Protein AF-A0A8J3I922-F1 (afdb_monomer)

Solvent-accessible surface area (backbone atoms only — 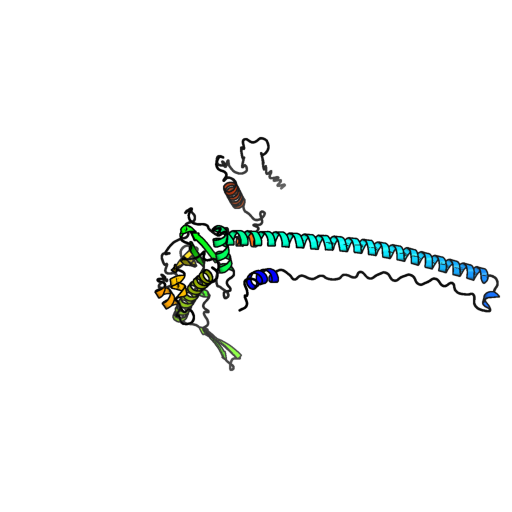not comparable to full-atom values): 22846 Å² total; per-residue (Å²): 133,80,92,84,68,83,60,56,68,58,45,55,63,57,62,76,74,72,83,83,81,88,80,88,76,86,84,77,77,81,79,76,67,78,83,90,72,78,82,75,90,62,76,78,55,76,76,45,90,63,36,68,57,55,49,50,52,48,47,49,52,52,51,52,51,50,50,50,43,49,52,54,45,51,54,52,50,52,52,47,52,52,52,51,51,50,52,48,52,54,49,50,52,51,52,52,55,51,50,51,54,51,52,53,53,48,51,51,51,54,48,48,51,51,36,41,74,72,61,36,54,52,38,48,14,39,49,56,38,51,56,63,55,68,58,89,72,64,86,72,53,58,70,51,67,46,32,28,30,31,77,94,67,22,28,39,40,34,43,34,48,42,54,59,67,76,66,51,67,60,64,64,46,79,45,79,38,78,94,71,76,40,79,44,77,39,73,44,53,68,70,59,47,49,54,53,43,55,48,51,55,30,43,50,53,54,48,54,53,46,50,54,61,67,64,48,82,84,75,65,60,48,30,42,36,42,35,33,26,33,73,44,73,37,85,91,76,73,44,81,42,78,36,34,31,33,22,35,59,49,39,49,74,68,56,69,72,55,62,76,92,78,54,56,46,63,61,48,38,51,76,50,65,35,50,64,30,94,41,58,83,75,62,38,70,40,83,61,88,73,76,92,58,98,80,48,90,69,56,33,55,44,76,69,64,64,51,72,73,76,48,79,74,59,80,87,74,54,53,74,67,56,47,52,52,52,53,51,52,52,49,57,70,66,56,75,54,97,89,66,83,82,86,66,87,62,68,96,90,53,79,71,74,91,64,102,49,99,87,70,78,80,80,84,82,86,79,86,87,82,79,87,78,134

Organism: NCBI:txid2778364

Foldseek 3Di:
DDDDDPPVVVVVVVVVPDDDDDDDDDLDQDDAQDDDDQDDDDDPCVVDVCSVVVSVVVSVVSVVVSVVSNVVNVVVRVVSVVVVVVVVVVVVVVVVVVVVVVVVVVVVVVVLVVCVLVVPQLSLQQLLLCLQLVDDDDPQFDSDKKWWAQQVQLEIEIEAEGGALPVQDQFDDWDQDPVVRDIDTDGDDPVNSQVVRLQRRLVSVLVSVCSSLVSPPPPSHFKYKYWYWYWDQDPVPRDIDIATFKIFIDGSVQSVVDPVVPDRRVVVCVSRVMDGHPRVNVRRHDDYPDDPDPPDPSINIHPPVVCVVPDPPPLVPDDPVRNVVVVQVVVVVVPPDPDDDDWDDDDPFATADDDPDVPDGDGDHDDDPDDDDD

Secondary structure (DSSP, 8-state):
-----SHHHHHHHHHTT----------PPPPPPPP--PPPPPGGGGGSTTHHHHHHHHHHHHHHHHHHHHHHHHHHHHHHHHHHHHHHHHHHHHHHHHHHHHHHHHHHHHHHHHHHHTT-HHHHHHHHHHHHHS----TT----EEEEEEGGGTEEEEEEE---GGGS-SEEEEEEETTTTEEEEEEPPHHHHHHHHHHHHHHHHHHHHHHHHHH--SS--SEEEEEEEEEEE-TTT--EEEEEEEEEEEEHHHHHT--TTS--HHHHHHHTT-EE-S-GGGT-----SS---TT-TT-EE---HHHHHH----TTS--HHHHHHHHHHHHHHHT-STT-PPP---STT------S-TT---------------

Nearest PDB structures (foldseek):
  3ib5-assembly1_A-2  TM=3.594E-01  e=2.490E-02  Ligilactobacillus salivarius UCC118
  6w2t-assembly1_9  TM=4.115E-01  e=1.072E+00  Oryctolagus cuniculus

Mean predicted aligned error: 16.43 Å

Sequence (374 aa):
MRDPPTDRFLCYIAEKYAYGMLTQSSSIEPSPPPPFFPPKPSGLQKLVPGARERHAQEVLRLQERHRNQITEHAEREQRRQYSLAGARSDHEKKVDAQRRKVEEQHAEIDAFHRDLKSGSPSAITNYFTLVLTSSEYPEGFPQQAKVAYIPESKQAIVEYDLPSLDVIPAVSTYKYLKTKDAITESARSLAQRKTLYASVLSQVVLRTLYELFKADRMGYLETTVLNGYVESLDKGTGHTMRTCLVTVRTNQDTFNKLNLKLVEPEACLKVLNASISKSPSELAPVRPVMELNMVDPRFIESTDILSTLDQRVNLMELTPNEFEGLITNLFQKWAWKPGKRRPHAMGALTVSLLTHDPFSAARLLYRQNATKIR

pLDDT: mean 76.53, std 22.96, range [26.44, 97.81]

Radius of gyration: 37.14 Å; Cα contacts (8 Å, |Δi|>4): 373; chains: 1; bounding box: 61×81×118 Å

Structure (mmCIF, N/CA/C/O backbone):
data_AF-A0A8J3I922-F1
#
_entry.id   AF-A0A8J3I922-F1
#
loop_
_atom_site.group_PDB
_atom_site.id
_atom_site.type_symbol
_atom_site.label_atom_id
_atom_site.label_alt_id
_atom_site.label_comp_id
_atom_site.label_asym_id
_atom_site.label_entity_id
_atom_site.label_seq_id
_atom_site.pdbx_PDB_ins_code
_atom_site.Cartn_x
_atom_site.Cartn_y
_atom_site.Cartn_z
_atom_site.occupancy
_atom_site.B_iso_or_equiv
_atom_site.auth_seq_id
_atom_site.auth_comp_id
_atom_site.auth_asym_id
_atom_site.auth_atom_id
_atom_site.pdbx_PDB_model_num
ATOM 1 N N . MET A 1 1 ? 24.799 -20.567 7.524 1.00 32.12 1 MET A N 1
ATOM 2 C CA . MET A 1 1 ? 23.857 -21.412 6.758 1.00 32.12 1 MET A CA 1
ATOM 3 C C . MET A 1 1 ? 23.075 -20.487 5.839 1.00 32.12 1 MET A C 1
ATOM 5 O O . MET A 1 1 ? 22.315 -19.687 6.351 1.00 32.12 1 MET A O 1
ATOM 9 N N . ARG A 1 2 ? 23.395 -20.553 4.538 1.00 28.91 2 ARG A N 1
ATOM 10 C CA . ARG A 1 2 ? 22.714 -20.009 3.341 1.00 28.91 2 ARG A CA 1
ATOM 11 C C . ARG A 1 2 ? 21.760 -18.810 3.534 1.00 28.91 2 ARG A C 1
ATOM 13 O O . ARG A 1 2 ? 20.622 -19.007 3.942 1.00 28.91 2 ARG A O 1
ATOM 20 N N . ASP A 1 3 ? 22.202 -17.626 3.100 1.00 45.84 3 ASP A N 1
ATOM 21 C CA . ASP A 1 3 ? 21.315 -16.579 2.556 1.00 45.84 3 ASP A CA 1
ATOM 22 C C . ASP A 1 3 ? 20.437 -17.186 1.449 1.00 45.84 3 ASP A C 1
ATOM 24 O O . ASP A 1 3 ? 20.978 -17.921 0.609 1.00 45.84 3 ASP A O 1
ATOM 28 N N . PRO A 1 4 ? 19.095 -17.015 1.483 1.00 44.03 4 PRO A N 1
ATOM 29 C CA . PRO A 1 4 ? 18.416 -15.947 0.706 1.00 44.03 4 PRO A CA 1
ATOM 30 C C . PRO A 1 4 ? 17.026 -15.522 1.313 1.00 44.03 4 PRO A C 1
ATOM 32 O O . PRO A 1 4 ? 16.686 -16.027 2.385 1.00 44.03 4 PRO A O 1
ATOM 35 N N . PRO A 1 5 ? 16.153 -14.667 0.699 1.00 45.25 5 PRO A N 1
ATOM 36 C CA . PRO A 1 5 ? 16.208 -14.019 -0.617 1.00 45.25 5 PRO A CA 1
ATOM 37 C C . PRO A 1 5 ? 15.803 -12.517 -0.608 1.00 45.25 5 PRO A C 1
ATOM 39 O O . PRO A 1 5 ? 14.620 -12.181 -0.638 1.00 45.25 5 PRO A O 1
ATOM 42 N N . THR A 1 6 ? 16.764 -11.595 -0.679 1.00 42.31 6 THR A N 1
ATOM 43 C CA . THR A 1 6 ? 16.500 -10.197 -1.104 1.00 42.31 6 THR A CA 1
ATOM 44 C C . THR A 1 6 ? 16.190 -10.127 -2.608 1.00 42.31 6 THR A C 1
ATOM 46 O O . THR A 1 6 ? 15.533 -9.208 -3.083 1.00 42.31 6 THR A O 1
ATOM 49 N N . ASP A 1 7 ? 16.602 -11.160 -3.345 1.00 45.47 7 ASP A N 1
ATOM 50 C CA . ASP A 1 7 ? 16.520 -11.239 -4.802 1.00 45.47 7 ASP A CA 1
ATOM 51 C C . ASP A 1 7 ? 15.107 -11.566 -5.313 1.00 45.47 7 ASP A C 1
ATOM 53 O O . ASP A 1 7 ? 14.725 -11.157 -6.399 1.00 45.47 7 ASP A O 1
ATO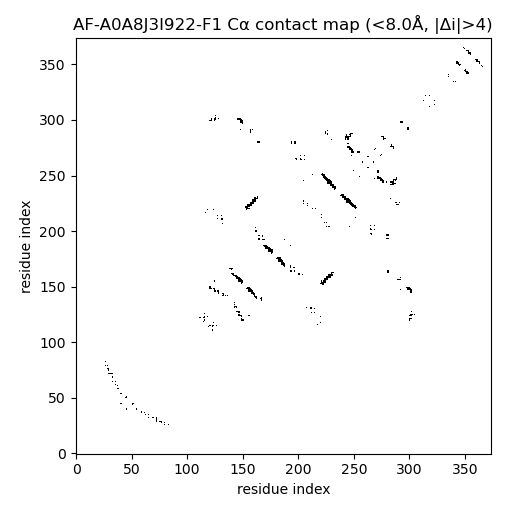M 57 N N . ARG A 1 8 ? 14.268 -12.252 -4.519 1.00 42.81 8 ARG A N 1
ATOM 58 C CA . ARG A 1 8 ? 12.946 -12.709 -4.993 1.00 42.81 8 ARG A CA 1
ATOM 59 C C . ARG A 1 8 ? 11.911 -11.603 -5.134 1.00 42.81 8 ARG A C 1
ATOM 61 O O . ARG A 1 8 ? 11.071 -11.710 -6.013 1.00 42.81 8 ARG A O 1
ATOM 68 N N . PHE A 1 9 ? 11.937 -10.574 -4.290 1.00 44.25 9 PHE A N 1
ATOM 69 C CA . PHE A 1 9 ? 10.910 -9.525 -4.334 1.00 44.25 9 PHE A CA 1
ATOM 70 C C . PHE A 1 9 ? 11.166 -8.533 -5.479 1.00 44.25 9 PHE A C 1
ATOM 72 O O . PHE A 1 9 ? 10.228 -8.103 -6.142 1.00 44.25 9 PHE A O 1
ATOM 79 N N . LEU A 1 10 ? 12.440 -8.246 -5.772 1.00 42.16 10 LEU A N 1
ATOM 80 C CA . LEU A 1 10 ? 12.844 -7.444 -6.930 1.00 42.16 10 LEU A CA 1
ATOM 81 C C . LEU A 1 10 ? 12.800 -8.260 -8.237 1.00 42.16 10 LEU A C 1
ATOM 83 O O . LEU A 1 10 ? 12.319 -7.744 -9.244 1.00 42.16 10 LEU A O 1
ATOM 87 N N . CYS A 1 11 ? 13.170 -9.552 -8.218 1.00 39.59 11 CYS A N 1
ATOM 88 C CA . CYS A 1 11 ? 12.963 -10.449 -9.367 1.00 39.59 11 CYS A CA 1
ATOM 89 C C . CYS A 1 11 ? 11.480 -10.638 -9.708 1.00 39.59 11 CYS A C 1
ATOM 91 O O . CYS A 1 11 ? 11.146 -10.686 -10.884 1.00 39.59 11 CYS A O 1
ATOM 93 N N . TYR A 1 12 ? 10.582 -10.707 -8.717 1.00 42.25 12 TYR A N 1
ATOM 94 C CA . TYR A 1 12 ? 9.143 -10.877 -8.958 1.00 42.25 12 TYR A CA 1
ATOM 95 C C . TYR A 1 12 ? 8.527 -9.690 -9.715 1.00 42.25 12 TYR A C 1
ATOM 97 O O . TYR A 1 12 ? 7.637 -9.873 -10.544 1.00 42.25 12 TYR A O 1
ATOM 105 N N . ILE A 1 13 ? 9.038 -8.474 -9.488 1.00 46.25 13 ILE A N 1
ATOM 106 C CA . ILE A 1 13 ? 8.632 -7.286 -10.249 1.00 46.25 13 ILE A CA 1
ATOM 107 C C . ILE A 1 13 ? 9.231 -7.323 -11.665 1.00 46.25 13 ILE A C 1
ATOM 109 O O . ILE A 1 13 ? 8.531 -7.002 -12.620 1.00 46.25 13 ILE A O 1
ATOM 113 N N . ALA A 1 14 ? 10.479 -7.775 -11.827 1.00 42.00 14 ALA A N 1
ATOM 114 C CA . ALA A 1 14 ? 11.146 -7.865 -13.130 1.00 42.00 14 ALA A CA 1
ATOM 115 C C . ALA A 1 14 ? 10.576 -8.973 -14.047 1.00 42.00 14 ALA A C 1
ATOM 117 O O . ALA A 1 14 ? 10.431 -8.766 -15.253 1.00 42.00 14 ALA A O 1
ATOM 118 N N . GLU A 1 15 ? 10.193 -10.129 -13.495 1.00 38.06 15 GLU A N 1
ATOM 119 C CA . GLU A 1 15 ? 9.640 -11.264 -14.255 1.00 38.06 15 GLU A CA 1
ATOM 120 C C . GLU A 1 15 ? 8.258 -10.968 -14.857 1.00 38.06 15 GLU A C 1
ATOM 122 O O . GLU A 1 15 ? 7.907 -11.522 -15.901 1.00 38.06 15 GLU A O 1
ATOM 127 N N . LYS A 1 16 ? 7.478 -10.055 -14.262 1.00 39.84 16 LYS A N 1
ATOM 128 C CA . LYS A 1 16 ? 6.116 -9.745 -14.726 1.00 39.84 16 LYS A CA 1
ATOM 129 C C . LYS A 1 16 ? 6.064 -8.944 -16.038 1.00 39.84 16 LYS A C 1
ATOM 131 O O . LYS A 1 16 ? 4.994 -8.849 -16.635 1.00 39.84 16 LYS A O 1
ATOM 136 N N . TYR A 1 17 ? 7.192 -8.400 -16.507 1.00 41.75 17 TYR A N 1
ATOM 137 C CA . TYR A 1 17 ? 7.253 -7.501 -17.673 1.00 41.75 17 TYR A CA 1
ATOM 138 C C . TYR A 1 17 ? 7.921 -8.090 -18.923 1.00 41.75 17 TYR A C 1
ATOM 140 O O . TYR A 1 17 ? 8.038 -7.400 -19.936 1.00 41.75 17 TYR A O 1
ATOM 148 N N . ALA A 1 18 ? 8.337 -9.357 -18.903 1.00 42.56 18 ALA A N 1
ATOM 149 C CA . ALA A 1 18 ? 9.186 -9.914 -19.951 1.00 42.56 18 ALA A CA 1
ATOM 150 C C . ALA A 1 18 ? 8.570 -11.123 -20.668 1.00 42.56 18 ALA A C 1
ATOM 152 O O . ALA A 1 18 ? 9.137 -12.202 -20.607 1.00 42.56 18 ALA A O 1
ATOM 153 N N . TYR A 1 19 ? 7.458 -10.973 -21.398 1.00 34.66 19 TYR A N 1
ATOM 154 C CA . TYR A 1 19 ? 7.093 -11.951 -22.439 1.00 34.66 19 TYR A CA 1
ATOM 155 C C . TYR A 1 19 ? 6.275 -11.325 -23.575 1.00 34.66 19 TYR A C 1
ATOM 157 O O . TYR A 1 19 ? 5.210 -10.757 -23.353 1.00 34.66 19 TYR A O 1
ATOM 165 N N . GLY A 1 20 ? 6.761 -11.469 -24.814 1.00 33.41 20 GLY A N 1
ATOM 166 C CA . GLY A 1 20 ? 6.065 -10.973 -26.004 1.00 33.41 20 GLY A CA 1
ATOM 167 C C . GLY A 1 20 ? 6.749 -11.285 -27.338 1.00 33.41 20 GLY A C 1
ATOM 168 O O . GLY A 1 20 ? 7.300 -10.391 -27.964 1.00 33.41 20 GLY A O 1
ATOM 169 N N . MET A 1 21 ? 6.692 -12.563 -27.735 1.00 32.16 21 MET A N 1
ATOM 170 C CA . MET A 1 21 ? 6.685 -13.134 -29.101 1.00 32.16 21 MET A CA 1
ATOM 171 C C . MET A 1 21 ? 7.571 -12.529 -30.214 1.00 32.16 21 MET A C 1
ATOM 173 O O . MET A 1 21 ? 7.250 -11.517 -30.832 1.00 32.16 21 MET A O 1
ATOM 177 N N . LEU A 1 22 ? 8.584 -13.303 -30.624 1.00 33.75 22 LEU A N 1
ATOM 178 C CA . LEU A 1 22 ? 9.184 -13.233 -31.960 1.00 33.75 22 LEU A CA 1
ATOM 179 C C . LEU A 1 22 ? 8.416 -14.162 -32.911 1.00 33.75 22 LEU A C 1
ATOM 181 O O . LEU A 1 22 ? 8.592 -15.378 -32.880 1.00 33.75 22 LEU A O 1
ATOM 185 N N . THR A 1 23 ? 7.579 -13.601 -33.782 1.00 37.53 23 THR A N 1
ATOM 186 C CA . THR A 1 23 ? 7.028 -14.329 -34.932 1.00 37.53 23 THR A CA 1
ATOM 187 C C . THR A 1 23 ? 8.010 -14.268 -36.099 1.00 37.53 23 THR A C 1
ATOM 189 O O . THR A 1 23 ? 8.197 -13.221 -36.723 1.00 37.53 23 THR A O 1
ATOM 192 N N . GLN A 1 24 ? 8.638 -15.410 -36.385 1.00 49.91 24 GLN A N 1
ATOM 193 C CA . GLN A 1 24 ? 9.397 -15.677 -37.606 1.00 49.91 24 GLN A CA 1
ATOM 194 C C . GLN A 1 24 ? 8.511 -15.476 -38.842 1.00 49.91 24 GLN A C 1
ATOM 196 O O . GLN A 1 24 ? 7.476 -16.125 -38.978 1.00 49.91 24 GLN A O 1
ATOM 201 N N . SER A 1 25 ? 8.950 -14.628 -39.773 1.00 42.28 25 SER A N 1
ATOM 202 C CA . SER A 1 25 ? 8.451 -14.627 -41.151 1.00 42.28 25 SER A CA 1
ATOM 203 C C . SER A 1 25 ? 9.599 -14.938 -42.118 1.00 42.28 25 SER A C 1
ATOM 205 O O . SER A 1 25 ? 10.661 -14.319 -42.112 1.00 42.28 25 SER A O 1
ATOM 207 N N . SER A 1 26 ? 9.366 -16.012 -42.870 1.00 49.12 26 SER A N 1
ATOM 208 C CA . SER A 1 26 ? 10.170 -16.703 -43.882 1.00 49.12 26 SER A CA 1
ATOM 209 C C . SER A 1 26 ? 11.242 -15.890 -44.628 1.00 49.12 26 SER A C 1
ATOM 211 O O . SER A 1 26 ? 10.947 -15.153 -45.567 1.00 49.12 26 SER A O 1
ATOM 213 N N . SER A 1 27 ? 12.509 -16.157 -44.317 1.00 56.44 27 SER A N 1
ATOM 214 C CA . SER A 1 27 ? 13.667 -15.872 -45.180 1.00 56.44 27 SER A CA 1
ATOM 215 C C . SER A 1 27 ? 14.064 -17.148 -45.932 1.00 56.44 27 SER A C 1
ATOM 217 O O . SER A 1 27 ? 15.113 -17.736 -45.691 1.00 56.44 27 SER A O 1
ATOM 219 N N . ILE A 1 28 ? 13.183 -17.621 -46.817 1.00 65.31 28 ILE A N 1
ATOM 220 C CA . ILE A 1 28 ? 13.473 -18.787 -47.661 1.00 65.31 28 ILE A CA 1
ATOM 221 C C . ILE A 1 28 ? 14.456 -18.342 -48.750 1.00 65.31 28 ILE A C 1
ATOM 223 O O . ILE A 1 28 ? 14.205 -17.380 -49.476 1.00 65.31 28 ILE A O 1
ATOM 227 N N . GLU A 1 29 ? 15.604 -19.008 -48.820 1.00 76.75 29 GLU A N 1
ATOM 228 C CA . GLU A 1 29 ? 16.631 -18.779 -49.837 1.00 76.75 29 GLU A CA 1
ATOM 229 C C . GLU A 1 29 ? 16.091 -19.165 -51.230 1.00 76.75 29 GLU A C 1
ATOM 231 O O . GLU A 1 29 ? 15.427 -20.201 -51.357 1.00 76.75 29 GLU A O 1
ATOM 236 N N . PRO A 1 30 ? 16.291 -18.344 -52.281 1.00 75.94 30 PRO A N 1
ATOM 237 C CA . PRO A 1 30 ? 15.826 -18.687 -53.617 1.00 75.94 30 PRO A CA 1
ATOM 238 C C . PRO A 1 30 ? 16.537 -19.951 -54.113 1.00 75.94 30 PRO A C 1
ATOM 240 O O . PRO A 1 30 ? 17.744 -20.103 -53.958 1.00 75.94 30 PRO A O 1
ATOM 243 N N . SER A 1 31 ? 15.787 -20.862 -54.737 1.00 79.44 31 SER A N 1
ATOM 244 C CA . SER A 1 31 ? 16.369 -22.081 -55.307 1.00 79.44 31 SER A CA 1
ATOM 245 C C . SER A 1 31 ? 17.346 -21.729 -56.442 1.00 79.44 31 SER A C 1
ATOM 247 O O . SER A 1 31 ? 16.974 -20.932 -57.317 1.00 79.44 31 SER A O 1
ATOM 249 N N . PRO A 1 32 ? 18.566 -22.303 -56.454 1.00 82.62 32 PRO A N 1
ATOM 250 C CA . PRO A 1 32 ? 19.557 -22.006 -57.478 1.00 82.62 32 PRO A CA 1
ATOM 251 C C . PRO A 1 32 ? 19.081 -22.476 -58.861 1.00 82.62 32 PRO A C 1
ATOM 253 O O . PRO A 1 32 ? 18.351 -23.469 -58.962 1.00 82.62 32 PRO A O 1
ATOM 256 N N . PRO A 1 33 ? 19.486 -21.795 -59.949 1.00 83.25 33 PRO A N 1
ATOM 257 C CA . PRO A 1 33 ? 19.171 -22.252 -61.294 1.00 83.25 33 PRO A CA 1
ATOM 258 C C . PRO A 1 33 ? 19.784 -23.645 -61.538 1.00 83.25 33 PRO A C 1
ATOM 260 O O . PRO A 1 33 ? 20.891 -23.920 -61.065 1.00 83.25 33 PRO A O 1
ATOM 263 N N . PRO A 1 34 ? 19.091 -24.540 -62.266 1.00 82.12 34 PRO A N 1
ATOM 264 C CA . PRO A 1 34 ? 19.622 -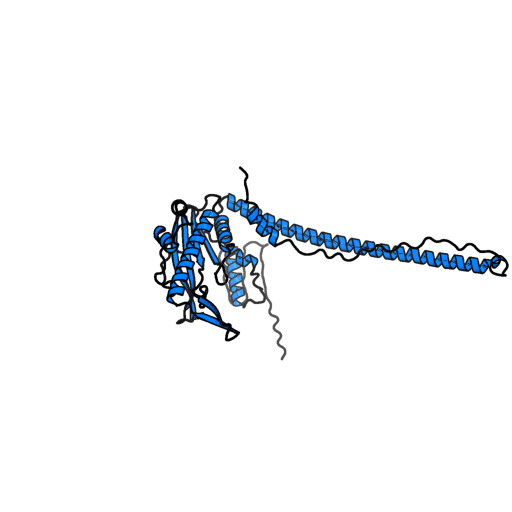25.860 -62.567 1.00 82.12 34 PRO A CA 1
ATOM 265 C C . PRO A 1 34 ? 20.880 -25.742 -63.443 1.00 82.12 34 PRO A C 1
ATOM 267 O O . PRO A 1 34 ? 20.933 -24.872 -64.314 1.00 82.12 34 PRO A O 1
ATOM 270 N N . PRO A 1 35 ? 21.877 -26.624 -63.264 1.00 79.69 35 PRO A N 1
ATOM 271 C CA . PRO A 1 35 ? 23.086 -26.617 -64.080 1.00 79.69 35 PRO A CA 1
ATOM 272 C C . PRO A 1 35 ? 22.765 -26.789 -65.572 1.00 79.69 35 PRO A C 1
ATOM 274 O O . PRO A 1 35 ? 21.969 -27.647 -65.964 1.00 79.69 35 PRO A O 1
ATOM 277 N N . PHE A 1 36 ? 23.412 -25.986 -66.418 1.00 82.75 36 PHE A N 1
ATOM 278 C CA . PHE A 1 36 ? 23.259 -26.082 -67.866 1.00 82.75 36 PHE A CA 1
ATOM 279 C C . PHE A 1 36 ? 23.976 -27.310 -68.430 1.00 82.75 36 PHE A C 1
ATOM 281 O O . PHE A 1 36 ? 25.205 -27.377 -68.447 1.00 82.75 36 PHE A O 1
ATOM 288 N N . PHE A 1 37 ? 23.201 -28.242 -68.982 1.00 80.50 37 PHE A N 1
ATOM 289 C CA . PHE A 1 37 ? 23.712 -29.360 -69.766 1.00 80.50 37 PHE A CA 1
ATOM 290 C C . PHE A 1 37 ? 23.134 -29.285 -71.183 1.00 80.50 37 PHE A C 1
ATOM 292 O O . PHE A 1 37 ? 21.934 -29.517 -71.354 1.00 80.50 37 PHE A O 1
ATOM 299 N N . PRO A 1 38 ? 23.936 -28.962 -72.217 1.00 74.75 38 PRO A N 1
ATOM 300 C CA . PRO A 1 38 ? 23.431 -28.968 -73.581 1.00 74.75 38 PRO A CA 1
ATOM 301 C C . PRO A 1 38 ? 23.078 -30.410 -73.984 1.00 74.75 38 PRO A C 1
ATOM 303 O O . PRO A 1 38 ? 23.869 -31.327 -73.725 1.00 74.75 38 PRO A O 1
ATOM 306 N N . PRO A 1 39 ? 21.917 -30.649 -74.619 1.00 75.25 39 PRO A N 1
ATOM 307 C CA . PRO A 1 39 ? 21.573 -31.981 -75.099 1.00 75.25 39 PRO A CA 1
ATOM 308 C C . PRO A 1 39 ? 22.626 -32.435 -76.118 1.00 75.25 39 PRO A C 1
ATOM 310 O O . PRO A 1 39 ? 22.996 -31.679 -77.009 1.00 75.25 39 PRO A O 1
ATOM 313 N N . LYS A 1 40 ? 23.137 -33.666 -76.010 1.00 74.81 40 LYS A N 1
ATOM 314 C CA . LYS A 1 40 ? 24.015 -34.226 -77.051 1.00 74.81 40 LYS A CA 1
ATOM 315 C C . LYS A 1 40 ? 23.147 -34.670 -78.239 1.00 74.81 40 LYS A C 1
ATOM 317 O O . LYS A 1 40 ? 22.121 -35.309 -78.008 1.00 74.81 40 LYS A O 1
ATOM 322 N N . PRO A 1 41 ? 23.529 -34.393 -79.499 1.00 65.38 41 PRO A N 1
ATOM 323 C CA . PRO A 1 41 ? 22.755 -34.844 -80.653 1.00 65.38 41 PRO A CA 1
ATOM 324 C C . PRO A 1 41 ? 22.792 -36.379 -80.739 1.00 65.38 41 PRO A C 1
ATOM 326 O O . PRO A 1 41 ? 23.875 -36.964 -80.838 1.00 65.38 41 PRO A O 1
ATOM 329 N N . SER A 1 42 ? 21.627 -37.033 -80.696 1.00 64.44 42 SER A N 1
ATOM 330 C CA . SER A 1 42 ? 21.510 -38.495 -80.589 1.00 64.44 42 SER A CA 1
ATOM 331 C C . SER A 1 42 ? 21.216 -39.166 -81.940 1.00 64.44 42 SER A C 1
ATOM 333 O O . SER A 1 42 ? 20.279 -38.792 -82.642 1.00 64.44 42 SER A O 1
ATOM 335 N N . GLY A 1 43 ? 22.004 -40.188 -82.302 1.00 67.62 43 GLY A N 1
ATOM 336 C CA . GLY A 1 43 ? 21.709 -41.137 -83.390 1.00 67.62 43 GLY A CA 1
ATOM 337 C C . GLY A 1 43 ? 21.345 -40.538 -84.763 1.00 67.62 43 GLY A C 1
ATOM 338 O O . GLY A 1 43 ? 21.938 -39.555 -85.216 1.00 67.62 43 GLY A O 1
ATOM 339 N N . LEU A 1 44 ? 20.360 -41.163 -85.431 1.00 56.12 44 LEU A N 1
ATOM 340 C CA . LEU A 1 44 ? 19.867 -40.864 -86.792 1.00 56.12 44 LEU A CA 1
ATOM 341 C C . LEU A 1 44 ? 19.398 -39.403 -87.000 1.00 56.12 44 LEU A C 1
ATOM 343 O O . LEU A 1 44 ? 19.220 -38.979 -88.140 1.00 56.12 44 LEU A O 1
ATOM 347 N N . GLN A 1 45 ? 19.269 -38.596 -85.937 1.00 60.94 45 GLN A N 1
ATOM 348 C CA . GLN A 1 45 ? 18.933 -37.167 -86.019 1.00 60.94 45 GLN A CA 1
ATOM 349 C C . GLN A 1 45 ? 19.991 -36.337 -86.770 1.00 60.94 45 GLN A C 1
ATOM 351 O O . GLN A 1 45 ? 19.670 -35.268 -87.276 1.00 60.94 45 GLN A O 1
ATOM 356 N N . LYS A 1 46 ? 21.236 -36.823 -86.904 1.00 59.97 46 LYS A N 1
ATOM 357 C CA . LYS A 1 46 ? 22.307 -36.149 -87.670 1.00 59.97 46 LYS A CA 1
ATOM 358 C C . LYS A 1 46 ? 22.134 -36.208 -89.196 1.00 59.97 46 LYS A C 1
ATOM 360 O O . LYS A 1 46 ? 22.823 -35.464 -89.889 1.00 59.97 46 LYS A O 1
ATOM 365 N N . LEU A 1 47 ? 21.271 -37.095 -89.705 1.00 64.19 47 LEU A N 1
ATOM 366 C CA . LEU A 1 47 ? 21.096 -37.373 -91.140 1.00 64.19 47 LEU A CA 1
ATOM 367 C C . LEU A 1 47 ? 19.971 -36.551 -91.792 1.00 64.19 47 LEU A C 1
ATOM 369 O O . LEU A 1 47 ? 19.810 -36.593 -93.008 1.00 64.19 47 LEU A O 1
ATOM 373 N N . VAL A 1 48 ? 19.200 -35.792 -91.007 1.00 71.69 48 VAL A N 1
ATOM 374 C CA . VAL A 1 48 ? 18.127 -34.931 -91.522 1.00 71.69 48 VAL A CA 1
ATOM 375 C C . VAL A 1 48 ? 18.720 -33.595 -92.011 1.00 71.69 48 VAL A C 1
ATOM 377 O O . VAL A 1 48 ? 19.431 -32.937 -91.241 1.00 71.69 48 VAL A O 1
ATOM 380 N N . PRO A 1 49 ? 18.431 -33.147 -93.251 1.00 67.00 49 PRO A N 1
ATOM 381 C CA . PRO A 1 49 ? 18.869 -31.840 -93.744 1.00 67.00 49 PRO A CA 1
ATOM 382 C C . PRO A 1 49 ? 18.415 -30.706 -92.808 1.00 67.00 49 PRO A C 1
ATOM 384 O O . PRO A 1 49 ? 17.246 -30.632 -92.427 1.00 67.00 49 PRO A O 1
ATOM 387 N N . GLY A 1 50 ? 19.350 -29.852 -92.381 1.00 70.25 50 GLY A N 1
ATOM 388 C CA . GLY A 1 50 ? 19.095 -28.764 -91.423 1.00 70.25 50 GLY A CA 1
ATOM 389 C C . GLY A 1 50 ? 19.094 -29.168 -89.938 1.00 70.25 50 GLY A C 1
ATOM 390 O O . GLY A 1 50 ? 18.924 -28.311 -89.074 1.00 70.25 50 GLY A O 1
ATOM 391 N N . ALA A 1 51 ? 19.326 -30.439 -89.580 1.00 73.75 51 ALA A N 1
ATOM 392 C CA . ALA A 1 51 ? 19.334 -30.872 -88.175 1.00 73.75 51 ALA A CA 1
ATOM 393 C C . ALA A 1 51 ? 20.449 -30.243 -87.329 1.00 73.75 51 ALA A C 1
ATOM 395 O O . ALA A 1 51 ? 20.248 -29.987 -86.144 1.00 73.75 51 ALA A O 1
ATOM 396 N N . ARG A 1 52 ? 21.615 -29.964 -87.929 1.00 74.19 52 ARG A N 1
ATOM 397 C CA . ARG A 1 52 ? 22.713 -29.254 -87.251 1.00 74.19 52 ARG A CA 1
ATOM 398 C C . ARG A 1 52 ? 22.325 -27.817 -86.907 1.00 74.19 52 ARG A C 1
ATOM 400 O O . ARG A 1 52 ? 22.611 -27.374 -85.802 1.00 74.19 52 ARG A O 1
ATOM 407 N N . GLU A 1 53 ? 21.639 -27.131 -87.818 1.00 79.50 53 GLU A N 1
ATOM 408 C CA . GLU A 1 53 ? 21.147 -25.765 -87.611 1.00 79.50 53 GLU A CA 1
ATOM 409 C C . GLU A 1 53 ? 20.035 -25.728 -86.561 1.00 79.50 53 GLU A C 1
ATOM 411 O O . GLU A 1 53 ? 20.112 -24.931 -85.634 1.00 79.50 53 GLU A O 1
ATOM 416 N N . ARG A 1 54 ? 19.060 -26.648 -86.623 1.00 76.88 54 ARG A N 1
ATOM 417 C CA . ARG A 1 54 ? 18.007 -26.771 -85.595 1.00 76.88 54 ARG A CA 1
ATOM 418 C C . ARG A 1 54 ? 18.578 -27.098 -84.216 1.00 76.88 54 ARG A C 1
ATOM 420 O O . ARG A 1 54 ? 18.130 -26.548 -83.219 1.00 76.88 54 ARG A O 1
ATOM 427 N N . HIS A 1 55 ? 19.579 -27.975 -84.151 1.00 79.25 55 HIS A N 1
ATOM 428 C CA . HIS A 1 55 ? 20.266 -28.299 -82.905 1.00 79.25 55 HIS A CA 1
ATOM 429 C C . HIS A 1 55 ? 21.052 -27.102 -82.356 1.00 79.25 55 HIS A C 1
ATOM 431 O O . HIS A 1 55 ? 20.976 -26.824 -81.164 1.00 79.25 55 HIS A O 1
ATOM 437 N N . ALA A 1 56 ? 21.762 -26.366 -83.217 1.00 83.00 56 ALA A N 1
ATOM 438 C CA . ALA A 1 56 ? 22.455 -25.141 -82.828 1.00 83.00 56 ALA A CA 1
ATOM 439 C C . ALA A 1 56 ? 21.473 -24.070 -82.322 1.00 83.00 56 ALA A C 1
ATOM 441 O O . ALA A 1 56 ? 21.723 -23.466 -81.284 1.00 83.00 56 ALA A O 1
ATOM 442 N N . GLN A 1 57 ? 20.331 -23.891 -82.994 1.00 84.88 57 GLN A N 1
ATOM 443 C CA . GLN A 1 57 ? 19.256 -22.992 -82.559 1.00 84.88 57 GLN A CA 1
ATOM 444 C C . GLN A 1 57 ? 18.660 -23.410 -81.208 1.00 84.88 57 GLN A C 1
ATOM 446 O O . GLN A 1 57 ? 18.445 -22.560 -80.348 1.00 84.88 57 GLN A O 1
ATOM 451 N N . GLU A 1 58 ? 18.443 -24.707 -80.980 1.00 84.38 58 GLU A N 1
ATOM 452 C CA . GLU A 1 58 ? 17.927 -25.211 -79.702 1.00 84.38 58 GLU A CA 1
ATOM 453 C C . GLU A 1 58 ? 18.944 -25.035 -78.564 1.00 84.38 58 GLU A C 1
ATOM 455 O O . GLU A 1 58 ? 18.584 -24.609 -77.468 1.00 84.38 58 GLU A O 1
ATOM 460 N N . VAL A 1 59 ? 20.233 -25.285 -78.819 1.00 86.62 59 VAL A N 1
ATOM 461 C CA . VAL A 1 59 ? 21.303 -25.018 -77.844 1.00 86.62 59 VAL A CA 1
ATOM 462 C C . VAL A 1 59 ? 21.374 -23.526 -77.511 1.00 86.62 59 VAL A C 1
ATOM 464 O O . VAL A 1 59 ? 21.462 -23.190 -76.331 1.00 86.62 59 VAL A O 1
ATOM 467 N N . LEU A 1 60 ? 21.278 -22.636 -78.506 1.00 87.62 60 LEU A N 1
ATOM 468 C CA . LEU A 1 60 ? 21.227 -21.184 -78.289 1.00 87.62 60 LEU A CA 1
ATOM 469 C C . LEU A 1 60 ? 20.010 -20.781 -77.443 1.00 87.62 60 LEU A C 1
ATOM 471 O O . LEU A 1 60 ? 20.165 -20.067 -76.456 1.00 87.62 60 LEU A O 1
ATOM 475 N N . ARG A 1 61 ? 18.819 -21.314 -77.744 1.00 87.50 61 ARG A N 1
ATOM 476 C CA . ARG A 1 61 ? 17.594 -21.063 -76.968 1.00 87.50 61 ARG A CA 1
ATOM 477 C C . ARG A 1 61 ? 17.719 -21.519 -75.512 1.00 87.50 61 ARG A C 1
ATOM 479 O O . ARG A 1 61 ? 17.287 -20.816 -74.598 1.00 87.50 61 ARG A O 1
ATOM 486 N N . LEU A 1 62 ? 18.305 -22.694 -75.273 1.00 85.69 62 LEU A N 1
ATOM 487 C CA . LEU A 1 62 ? 18.543 -23.204 -73.920 1.00 85.69 62 LEU A CA 1
ATOM 488 C C . LEU A 1 62 ? 19.604 -22.373 -73.181 1.00 85.69 62 LEU A C 1
ATOM 490 O O . LEU A 1 62 ? 19.455 -22.142 -71.982 1.00 85.69 62 LEU A O 1
ATOM 494 N N . GLN A 1 63 ? 20.641 -21.895 -73.878 1.00 88.12 63 GLN A N 1
ATOM 495 C CA . GLN A 1 63 ? 21.642 -20.981 -73.315 1.00 88.12 63 GLN A CA 1
ATOM 496 C C . GLN A 1 63 ? 21.025 -19.639 -72.919 1.00 88.12 63 GLN A C 1
ATOM 498 O O . GLN A 1 63 ? 21.310 -19.144 -71.831 1.00 88.12 63 GLN A O 1
ATOM 503 N N . GLU A 1 64 ? 20.165 -19.066 -73.761 1.00 88.94 64 GLU A N 1
ATOM 504 C CA . GLU A 1 64 ? 19.422 -17.840 -73.454 1.00 88.94 64 GLU A CA 1
ATOM 505 C C . GLU A 1 64 ? 18.487 -18.042 -72.262 1.00 88.94 64 GLU A C 1
ATOM 507 O O . GLU A 1 64 ? 18.507 -17.249 -71.323 1.00 88.94 64 GLU A O 1
ATOM 512 N N . ARG A 1 65 ? 17.732 -19.147 -72.230 1.00 87.75 65 ARG A N 1
ATOM 513 C CA . ARG A 1 65 ? 16.867 -19.484 -71.092 1.00 87.75 65 ARG A CA 1
ATOM 514 C C . ARG A 1 65 ? 17.660 -19.633 -69.794 1.00 87.75 65 ARG A C 1
ATOM 516 O O . ARG A 1 65 ? 17.243 -19.098 -68.772 1.00 87.75 65 ARG A O 1
ATOM 523 N N . HIS A 1 66 ? 18.790 -20.337 -69.823 1.00 86.25 66 HIS A N 1
ATOM 524 C CA . HIS A 1 66 ? 19.651 -20.497 -68.652 1.00 86.25 66 HIS A CA 1
ATOM 525 C C . HIS A 1 66 ? 20.273 -19.161 -68.219 1.00 86.25 66 HIS A C 1
ATOM 527 O O . HIS A 1 66 ? 20.319 -18.862 -67.028 1.00 86.25 66 HIS A O 1
ATOM 533 N N . ARG A 1 67 ? 20.684 -18.313 -69.173 1.00 90.00 67 ARG A N 1
ATOM 534 C CA . ARG A 1 67 ? 21.165 -16.954 -68.890 1.00 90.00 67 ARG A CA 1
ATOM 535 C C . ARG A 1 67 ? 20.088 -16.120 -68.194 1.00 90.00 67 ARG A C 1
ATOM 537 O O . ARG A 1 67 ? 20.387 -15.520 -67.168 1.00 90.00 67 ARG A O 1
ATOM 544 N N . ASN A 1 68 ? 18.850 -16.165 -68.686 1.00 90.00 68 ASN A N 1
ATOM 545 C CA . ASN A 1 68 ? 17.711 -15.482 -68.069 1.00 90.00 68 ASN A CA 1
ATOM 546 C C . ASN A 1 68 ? 17.417 -16.025 -66.658 1.00 90.00 68 ASN A C 1
ATOM 548 O O . ASN A 1 68 ? 17.162 -15.260 -65.734 1.00 90.00 68 ASN A O 1
ATOM 552 N N . GLN A 1 69 ? 17.516 -17.342 -66.449 1.00 88.38 69 GLN A N 1
ATOM 553 C CA . GLN A 1 69 ? 17.346 -17.946 -65.122 1.00 88.38 69 GLN A CA 1
ATOM 554 C C . GLN A 1 69 ? 18.426 -17.499 -64.127 1.00 88.38 69 GLN A C 1
ATOM 556 O O . GLN A 1 69 ? 18.110 -17.263 -62.959 1.00 88.38 69 GLN A O 1
ATOM 561 N N . ILE A 1 70 ? 19.680 -17.359 -64.573 1.00 90.38 70 ILE A N 1
ATOM 562 C CA . ILE A 1 70 ? 20.770 -16.817 -63.750 1.00 90.38 70 ILE A CA 1
ATOM 563 C C . ILE A 1 70 ? 20.489 -15.358 -63.380 1.00 90.38 70 ILE A C 1
ATOM 565 O O . ILE A 1 70 ? 20.619 -15.004 -62.208 1.00 90.38 70 ILE A O 1
ATOM 569 N N . THR A 1 71 ? 20.093 -14.516 -64.340 1.00 91.75 71 THR A N 1
ATOM 570 C CA . THR A 1 71 ? 19.815 -13.095 -64.072 1.00 91.75 71 THR A CA 1
ATOM 571 C C . THR A 1 71 ? 18.633 -12.926 -63.123 1.00 91.75 71 THR A C 1
ATOM 573 O O . THR A 1 71 ? 18.742 -12.212 -62.132 1.00 91.75 71 THR A O 1
ATOM 576 N N . GLU A 1 72 ? 17.538 -13.657 -63.340 1.00 89.75 72 GLU A N 1
ATOM 577 C CA . GLU A 1 72 ? 16.383 -13.632 -62.439 1.00 89.75 72 GLU A CA 1
ATOM 578 C C . GLU A 1 72 ? 16.730 -14.135 -61.029 1.00 89.75 72 GLU A C 1
ATOM 580 O O . GLU A 1 72 ? 16.228 -13.607 -60.034 1.00 89.75 72 GLU A O 1
ATOM 585 N N . HIS A 1 73 ? 17.573 -15.169 -60.918 1.00 88.56 73 HIS A N 1
ATOM 586 C CA . HIS A 1 73 ? 18.056 -15.651 -59.626 1.00 88.56 73 HIS A CA 1
ATOM 587 C C . HIS A 1 73 ? 18.892 -14.583 -58.914 1.00 88.56 73 HIS A C 1
ATOM 589 O O . HIS A 1 73 ? 18.660 -14.332 -57.733 1.00 88.56 73 HIS A O 1
ATOM 595 N N . ALA A 1 74 ? 19.810 -13.923 -59.625 1.00 90.94 74 ALA A N 1
ATOM 596 C CA . ALA A 1 74 ? 20.617 -12.838 -59.075 1.00 90.94 74 ALA A CA 1
ATOM 597 C C . ALA A 1 74 ? 19.742 -11.677 -58.564 1.00 90.94 74 ALA A C 1
ATOM 599 O O . ALA A 1 74 ? 19.951 -11.200 -57.452 1.00 90.94 74 ALA A O 1
ATOM 600 N N . GLU A 1 75 ? 18.701 -11.286 -59.306 1.00 91.25 75 GLU A N 1
ATOM 601 C CA . GLU A 1 75 ? 17.741 -10.266 -58.859 1.00 91.25 75 GLU A CA 1
ATOM 602 C C . GLU A 1 75 ? 16.925 -10.705 -57.633 1.00 91.25 75 GLU A C 1
ATOM 604 O O . GLU A 1 75 ? 16.664 -9.905 -56.730 1.00 91.25 75 GLU A O 1
ATOM 609 N N . ARG A 1 76 ? 16.479 -11.971 -57.583 1.00 89.06 76 ARG A N 1
ATOM 610 C CA . ARG A 1 76 ? 15.790 -12.528 -56.403 1.00 89.06 76 ARG A CA 1
ATOM 611 C C . ARG A 1 76 ? 16.699 -12.516 -55.178 1.00 89.06 76 ARG A C 1
ATOM 613 O O . ARG A 1 76 ? 16.249 -12.108 -54.109 1.00 89.06 76 ARG A O 1
ATOM 620 N N . GLU A 1 77 ? 17.958 -12.903 -55.342 1.00 89.38 77 GLU A N 1
ATOM 621 C CA . GLU A 1 77 ? 18.932 -12.924 -54.255 1.00 89.38 77 GLU A CA 1
ATOM 622 C C . GLU A 1 77 ? 19.280 -11.509 -53.775 1.00 89.38 77 GLU A C 1
ATOM 624 O O . GLU A 1 77 ? 19.283 -11.257 -52.572 1.00 89.38 77 GLU A O 1
ATOM 629 N N . GLN A 1 78 ? 19.435 -10.544 -54.685 1.00 91.19 78 GLN A N 1
ATOM 630 C CA . GLN A 1 78 ? 19.636 -9.140 -54.323 1.00 91.19 78 GLN A CA 1
ATOM 631 C C . GLN A 1 78 ? 18.436 -8.569 -53.547 1.00 91.19 78 GLN A C 1
ATOM 633 O O . GLN A 1 78 ? 18.619 -7.914 -52.517 1.00 91.19 78 GLN A O 1
ATOM 638 N N . ARG A 1 79 ? 17.198 -8.849 -53.986 1.00 90.50 79 ARG A N 1
ATOM 639 C CA . ARG A 1 79 ? 15.981 -8.449 -53.255 1.00 90.50 79 ARG A CA 1
ATOM 640 C C . ARG A 1 79 ? 15.915 -9.080 -51.865 1.00 90.50 79 ARG A C 1
ATOM 642 O O . ARG A 1 79 ? 15.575 -8.387 -50.905 1.00 90.50 79 ARG A O 1
ATOM 649 N N . ARG A 1 80 ? 16.265 -10.365 -51.739 1.00 88.25 80 ARG A N 1
ATOM 650 C CA . ARG A 1 80 ? 16.319 -11.062 -50.446 1.00 88.25 80 ARG A CA 1
ATOM 651 C C . ARG A 1 80 ? 17.351 -10.428 -49.523 1.00 88.25 80 ARG A C 1
ATOM 653 O O . ARG A 1 80 ? 17.024 -10.150 -48.376 1.00 88.25 80 ARG A O 1
ATOM 660 N N . GLN A 1 81 ? 18.564 -10.174 -50.011 1.00 91.00 81 GLN A N 1
ATOM 661 C CA . GLN A 1 81 ? 19.628 -9.549 -49.224 1.00 91.00 81 GLN A CA 1
ATOM 662 C C . GLN A 1 81 ? 19.229 -8.152 -48.745 1.00 91.00 81 GLN A C 1
ATOM 664 O O . GLN A 1 81 ? 19.419 -7.843 -47.571 1.00 91.00 81 GLN A O 1
ATOM 669 N N . TYR A 1 82 ? 18.606 -7.343 -49.607 1.00 90.69 82 TYR A N 1
ATOM 670 C CA . TYR A 1 82 ? 18.094 -6.026 -49.226 1.00 90.69 82 TYR A CA 1
ATOM 671 C C . TYR A 1 82 ? 16.993 -6.120 -48.159 1.00 90.69 82 TYR A C 1
ATOM 673 O O . TYR A 1 82 ? 17.057 -5.438 -47.138 1.00 90.69 82 TYR A O 1
ATOM 681 N N . SER A 1 83 ? 16.011 -7.007 -48.353 1.00 88.56 83 SER A N 1
ATOM 682 C CA . SER A 1 83 ? 14.932 -7.234 -47.384 1.00 88.56 83 SER A CA 1
ATOM 683 C C . SER A 1 83 ? 15.459 -7.759 -46.045 1.00 88.56 83 SER A C 1
ATOM 685 O O . SER A 1 83 ? 15.045 -7.274 -44.994 1.00 88.56 83 SER A O 1
ATOM 687 N N . LEU A 1 84 ? 16.414 -8.692 -46.069 1.00 92.19 84 LEU A N 1
ATOM 688 C CA . LEU A 1 84 ? 17.050 -9.242 -44.875 1.00 92.19 84 LEU A CA 1
ATOM 689 C C . LEU A 1 84 ? 17.868 -8.180 -44.134 1.00 92.19 84 LEU A C 1
ATOM 691 O O . LEU A 1 84 ? 17.804 -8.118 -42.910 1.00 92.19 84 LEU A O 1
ATOM 695 N N . ALA A 1 85 ? 18.617 -7.340 -44.852 1.00 92.56 85 ALA A N 1
ATOM 696 C CA . ALA A 1 85 ? 19.362 -6.232 -44.261 1.00 92.56 85 ALA A CA 1
ATOM 697 C C . ALA A 1 85 ? 18.421 -5.202 -43.613 1.00 92.56 85 ALA A C 1
ATOM 699 O O . ALA A 1 85 ? 18.668 -4.783 -42.484 1.00 92.56 85 ALA A O 1
ATOM 700 N N . GLY A 1 86 ? 17.311 -4.860 -44.280 1.00 93.19 86 GLY A N 1
ATOM 701 C CA . GLY A 1 86 ? 16.265 -4.003 -43.716 1.00 93.19 86 GLY A CA 1
ATOM 702 C C . GLY A 1 86 ? 15.649 -4.599 -42.449 1.00 93.19 86 GLY A C 1
ATOM 703 O O . GLY A 1 86 ? 15.636 -3.950 -41.407 1.00 93.19 86 GLY A O 1
ATOM 704 N N . ALA A 1 87 ? 15.238 -5.870 -42.499 1.00 90.88 87 ALA A N 1
ATOM 705 C CA . ALA A 1 87 ? 14.662 -6.572 -41.353 1.00 90.88 87 ALA A CA 1
ATOM 706 C C . ALA A 1 87 ? 15.639 -6.685 -40.168 1.00 90.88 87 ALA A C 1
ATOM 708 O O . ALA A 1 87 ? 15.227 -6.523 -39.019 1.00 90.88 87 ALA A O 1
ATOM 709 N N . ARG A 1 88 ? 16.932 -6.927 -40.432 1.00 92.81 88 ARG A N 1
ATOM 710 C CA . ARG A 1 88 ? 17.986 -6.922 -39.404 1.00 92.81 88 ARG A CA 1
ATOM 711 C C . ARG A 1 88 ? 18.146 -5.541 -38.779 1.00 92.81 88 ARG A C 1
ATOM 713 O O . ARG A 1 88 ? 18.107 -5.442 -37.560 1.00 92.81 88 ARG A O 1
ATOM 720 N N . SER A 1 89 ? 18.231 -4.489 -39.594 1.00 95.12 89 SER A N 1
ATOM 721 C CA . SER A 1 89 ? 18.337 -3.113 -39.095 1.00 95.12 89 SER A CA 1
ATOM 722 C C . SER A 1 89 ? 17.126 -2.711 -38.246 1.00 95.12 89 SER A C 1
ATOM 724 O O . SER A 1 89 ? 17.281 -2.104 -37.188 1.00 95.12 89 SER A O 1
ATOM 726 N N . ASP A 1 90 ? 15.912 -3.078 -38.661 1.00 94.19 90 ASP A N 1
ATOM 727 C CA . ASP A 1 90 ? 14.696 -2.793 -37.894 1.00 94.19 90 ASP A CA 1
ATOM 728 C C . ASP A 1 90 ? 14.631 -3.591 -36.587 1.00 94.19 90 ASP A C 1
ATOM 730 O O . ASP A 1 90 ? 14.159 -3.080 -35.569 1.00 94.19 90 ASP A O 1
ATOM 734 N N . HIS A 1 91 ? 15.110 -4.837 -36.593 1.00 92.38 91 HIS A N 1
ATOM 735 C CA . HIS A 1 91 ? 15.237 -5.639 -35.383 1.00 92.38 91 HIS A CA 1
ATOM 736 C C . HIS A 1 91 ? 16.259 -5.036 -34.412 1.00 92.38 91 HIS A C 1
ATOM 738 O O . HIS A 1 91 ? 15.927 -4.845 -33.245 1.00 92.38 91 HIS A O 1
ATOM 744 N N . GLU A 1 92 ? 17.449 -4.664 -34.888 1.00 95.69 92 GLU A N 1
ATOM 745 C CA . GLU A 1 92 ? 18.490 -4.007 -34.087 1.00 95.69 92 GLU A CA 1
ATOM 746 C C . GLU A 1 92 ? 17.970 -2.714 -33.450 1.00 95.69 92 GLU A C 1
ATOM 748 O O . GLU A 1 92 ? 18.084 -2.541 -32.240 1.00 95.69 92 GLU A O 1
ATOM 753 N N . LYS A 1 93 ? 17.268 -1.860 -34.210 1.00 95.94 93 LYS A N 1
ATOM 754 C CA . LYS A 1 93 ? 16.630 -0.648 -33.661 1.00 95.94 93 LYS A CA 1
ATOM 755 C C . LYS A 1 93 ? 15.626 -0.956 -32.550 1.00 95.94 93 LYS A C 1
ATOM 757 O O . LYS A 1 93 ? 15.561 -0.221 -31.566 1.00 95.94 93 LYS A O 1
ATOM 762 N N . LYS A 1 94 ? 14.817 -2.012 -32.699 1.00 94.25 94 LYS A N 1
ATOM 763 C CA . LYS A 1 94 ? 13.854 -2.432 -31.665 1.00 94.25 94 LYS A CA 1
ATOM 764 C C . LYS A 1 94 ? 14.567 -2.948 -30.417 1.00 94.25 94 LYS A C 1
ATOM 766 O O . LYS A 1 94 ? 14.170 -2.573 -29.317 1.00 94.25 94 LYS A O 1
ATOM 771 N N . VAL A 1 95 ? 15.615 -3.754 -30.591 1.00 95.75 95 VAL A N 1
ATOM 772 C CA . VAL A 1 95 ? 16.443 -4.273 -29.493 1.00 95.75 95 VAL A CA 1
ATOM 773 C C . VAL A 1 95 ? 17.127 -3.129 -28.748 1.00 95.75 95 VAL A C 1
ATOM 775 O O . VAL A 1 95 ? 17.045 -3.077 -27.525 1.00 95.75 95 VAL A O 1
ATOM 778 N N . ASP A 1 96 ? 17.725 -2.174 -29.458 1.00 95.62 96 ASP A N 1
ATOM 779 C CA . ASP A 1 96 ? 18.375 -1.010 -28.852 1.00 95.62 96 ASP A CA 1
ATOM 780 C C . ASP A 1 96 ? 17.373 -0.123 -28.109 1.00 95.62 96 ASP A C 1
ATOM 782 O O . ASP A 1 96 ? 17.637 0.317 -26.990 1.00 95.62 96 ASP A O 1
ATOM 786 N N . ALA A 1 97 ? 16.192 0.113 -28.689 1.00 94.38 97 ALA A N 1
ATOM 787 C CA . ALA A 1 97 ? 15.135 0.875 -28.031 1.00 94.38 97 ALA A CA 1
ATOM 788 C C . ALA A 1 97 ? 14.627 0.180 -26.757 1.00 94.38 97 ALA A C 1
ATOM 790 O O . ALA A 1 97 ? 14.360 0.849 -25.761 1.00 94.38 97 ALA A O 1
ATOM 791 N N . GLN A 1 98 ? 14.497 -1.150 -26.768 1.00 90.31 98 GLN A N 1
ATOM 792 C CA . GLN A 1 98 ? 14.143 -1.923 -25.574 1.00 90.31 98 GLN A CA 1
ATOM 793 C C . GLN A 1 98 ? 15.261 -1.891 -24.531 1.00 90.31 98 GLN A C 1
ATOM 795 O O . GLN A 1 98 ? 14.979 -1.673 -23.357 1.00 90.31 98 GLN A O 1
ATOM 800 N N . ARG A 1 99 ? 16.521 -2.043 -24.952 1.00 95.06 99 ARG A N 1
ATOM 801 C CA . ARG A 1 99 ? 17.679 -1.994 -24.057 1.00 95.06 99 ARG A CA 1
ATOM 802 C C . ARG A 1 99 ? 17.772 -0.654 -23.334 1.00 95.06 99 ARG A C 1
ATOM 804 O O . ARG A 1 99 ? 17.905 -0.654 -22.119 1.00 95.06 99 ARG A O 1
ATOM 811 N N . ARG A 1 100 ? 17.615 0.464 -24.050 1.00 93.69 100 ARG A N 1
ATOM 812 C CA . ARG A 1 100 ? 17.626 1.807 -23.444 1.00 93.69 100 ARG A CA 1
ATOM 813 C C . ARG A 1 100 ? 16.542 1.974 -22.384 1.00 93.69 100 ARG A C 1
ATOM 815 O O . ARG A 1 100 ? 16.833 2.470 -21.307 1.00 93.69 100 ARG A O 1
ATOM 822 N N . LYS A 1 101 ? 15.321 1.493 -22.648 1.00 89.44 101 LYS A N 1
ATOM 823 C CA . LYS A 1 101 ? 14.234 1.526 -21.655 1.00 89.44 101 LYS A CA 1
ATOM 824 C C . LYS A 1 101 ? 14.583 0.738 -20.392 1.00 89.44 101 LYS A C 1
ATOM 826 O O . LYS A 1 101 ? 14.333 1.217 -19.295 1.00 89.44 101 LYS A O 1
ATOM 831 N N . VAL A 1 102 ? 15.163 -0.453 -20.547 1.00 89.75 102 VAL A N 1
ATOM 832 C CA . VAL A 1 102 ? 15.589 -1.285 -19.410 1.00 89.75 102 VAL A CA 1
ATOM 833 C C . VAL A 1 102 ? 16.722 -0.611 -18.631 1.00 89.75 102 VAL A C 1
ATOM 835 O O . VAL A 1 102 ? 16.684 -0.584 -17.407 1.00 89.75 102 VAL A O 1
ATOM 838 N N . GLU A 1 103 ? 17.707 -0.033 -19.321 1.00 92.06 103 GLU A N 1
ATOM 839 C CA . GLU A 1 103 ? 18.816 0.700 -18.694 1.00 92.06 103 GLU A CA 1
ATOM 840 C C . GLU A 1 103 ? 18.326 1.928 -17.912 1.00 92.06 103 GLU A C 1
ATOM 842 O O . GLU A 1 103 ? 18.765 2.139 -16.783 1.00 92.06 103 GLU A O 1
ATOM 847 N N . GLU A 1 104 ? 17.386 2.698 -18.468 1.00 89.56 104 GLU A N 1
ATOM 848 C CA . GLU A 1 104 ? 16.745 3.834 -17.791 1.00 89.56 104 GLU A CA 1
ATOM 849 C C . GLU A 1 104 ? 16.003 3.381 -16.522 1.00 89.56 104 GLU A C 1
ATOM 851 O O . GLU A 1 104 ? 16.240 3.923 -15.443 1.00 89.56 104 GLU A O 1
ATOM 856 N N . GLN A 1 105 ? 15.182 2.329 -16.615 1.00 78.81 105 GLN A N 1
ATOM 857 C CA . GLN A 1 105 ? 14.458 1.769 -15.467 1.00 78.81 105 GLN A CA 1
ATOM 858 C C . GLN A 1 105 ? 15.401 1.233 -14.380 1.00 78.81 105 GLN A C 1
ATOM 860 O O . GLN A 1 105 ? 15.185 1.465 -13.190 1.00 78.81 105 GLN A O 1
ATOM 865 N N . HIS A 1 106 ? 16.467 0.527 -14.764 1.00 88.38 106 HIS A N 1
ATOM 866 C CA . HIS A 1 106 ? 17.463 0.031 -13.814 1.00 88.38 106 HIS A CA 1
ATOM 867 C C . HIS A 1 106 ? 18.214 1.177 -13.131 1.00 88.38 106 HIS A C 1
ATOM 869 O O . HIS A 1 106 ? 18.442 1.117 -11.924 1.00 88.38 106 HIS A O 1
ATOM 875 N N . ALA A 1 107 ? 18.542 2.245 -13.863 1.00 89.38 107 ALA A N 1
ATOM 876 C CA . ALA A 1 107 ? 19.193 3.415 -13.287 1.00 89.38 107 ALA A CA 1
ATOM 877 C C . ALA A 1 107 ? 18.320 4.104 -12.222 1.00 89.38 107 ALA A C 1
ATOM 879 O O . ALA A 1 107 ? 18.849 4.538 -11.193 1.00 89.38 107 ALA A O 1
ATOM 880 N N . GLU A 1 108 ? 17.000 4.171 -12.431 1.00 84.69 108 GLU A N 1
ATOM 881 C CA . GLU A 1 108 ? 16.038 4.682 -11.443 1.00 84.69 108 GLU A CA 1
ATOM 882 C C . GLU A 1 108 ? 15.976 3.799 -10.188 1.00 84.69 108 GLU A C 1
ATOM 884 O O . GLU A 1 108 ? 16.051 4.313 -9.069 1.00 84.69 108 GLU A O 1
ATOM 889 N N . ILE A 1 109 ? 15.913 2.473 -10.352 1.00 85.75 109 ILE A N 1
ATOM 890 C CA . ILE A 1 109 ? 15.921 1.516 -9.231 1.00 85.75 109 ILE A CA 1
ATOM 891 C C . ILE A 1 109 ? 17.227 1.624 -8.437 1.00 85.75 109 ILE A C 1
ATOM 893 O O . ILE A 1 109 ? 17.208 1.672 -7.204 1.00 85.75 109 ILE A O 1
ATOM 897 N N . ASP A 1 110 ? 18.364 1.705 -9.125 1.00 90.38 110 ASP A N 1
ATOM 898 C CA . ASP A 1 110 ? 19.671 1.844 -8.491 1.00 90.38 110 ASP A CA 1
ATOM 899 C C . ASP A 1 110 ? 19.795 3.168 -7.732 1.00 90.38 110 ASP A C 1
ATOM 901 O O . ASP A 1 110 ? 20.386 3.207 -6.649 1.00 90.38 110 ASP A O 1
ATOM 905 N N . ALA A 1 111 ? 19.240 4.258 -8.272 1.00 89.06 111 ALA A N 1
ATOM 906 C CA . ALA A 1 111 ? 19.169 5.540 -7.577 1.00 89.06 111 ALA A CA 1
ATOM 907 C C . ALA A 1 111 ? 18.315 5.439 -6.311 1.00 89.06 111 ALA A C 1
ATOM 909 O O . ALA A 1 111 ? 18.800 5.770 -5.229 1.00 89.06 111 ALA A O 1
ATOM 910 N N . PHE A 1 112 ? 17.110 4.879 -6.417 1.00 87.00 112 PHE A N 1
ATOM 911 C CA . PHE A 1 112 ? 16.226 4.669 -5.274 1.00 87.00 112 PHE A CA 1
ATOM 912 C C . PHE A 1 112 ? 16.878 3.807 -4.184 1.00 87.00 112 PHE A C 1
ATOM 914 O O . PHE A 1 112 ? 16.820 4.132 -3.000 1.00 87.00 112 PHE A O 1
ATOM 921 N N . HIS A 1 113 ? 17.562 2.731 -4.572 1.00 88.38 113 HIS A N 1
ATOM 922 C CA . HIS A 1 113 ? 18.262 1.858 -3.637 1.00 88.38 113 HIS A CA 1
ATOM 923 C C . HIS A 1 113 ? 19.445 2.556 -2.948 1.00 88.38 113 HIS A C 1
ATOM 925 O O . HIS A 1 113 ? 19.674 2.332 -1.756 1.00 88.38 113 HIS A O 1
ATOM 931 N N . ARG A 1 114 ? 20.189 3.414 -3.662 1.00 94.25 114 ARG A N 1
ATOM 932 C CA . ARG A 1 114 ? 21.236 4.256 -3.055 1.00 94.25 114 ARG A CA 1
ATOM 933 C C . ARG A 1 114 ? 20.647 5.241 -2.047 1.00 94.25 114 ARG A C 1
ATOM 935 O O . ARG A 1 114 ? 21.189 5.351 -0.950 1.00 94.25 114 ARG A O 1
ATOM 942 N N . ASP A 1 115 ? 19.544 5.897 -2.392 1.00 92.12 115 ASP A N 1
ATOM 943 C CA . ASP A 1 115 ? 18.877 6.868 -1.520 1.00 92.12 115 ASP A CA 1
ATOM 944 C C . ASP A 1 115 ? 18.278 6.203 -0.277 1.00 92.12 115 ASP A C 1
ATOM 946 O O . ASP A 1 115 ? 18.379 6.729 0.831 1.00 92.12 115 ASP A O 1
ATOM 950 N N . LEU A 1 116 ? 17.710 5.005 -0.426 1.00 91.56 116 LEU A N 1
ATOM 951 C CA . LEU A 1 116 ? 17.209 4.233 0.705 1.00 91.56 116 LEU A CA 1
ATOM 952 C C . LEU A 1 116 ? 18.352 3.817 1.638 1.00 91.56 116 LEU A C 1
ATOM 954 O O . LEU A 1 116 ? 18.235 3.969 2.849 1.00 91.56 116 LEU A O 1
ATOM 958 N N . LYS A 1 117 ? 19.481 3.344 1.092 1.00 93.88 117 LYS A N 1
ATOM 959 C CA . LYS A 1 117 ? 20.669 2.970 1.882 1.00 93.88 117 LYS A CA 1
ATOM 960 C C . LYS A 1 117 ? 21.321 4.146 2.600 1.00 93.88 117 LYS A C 1
ATOM 962 O O . LYS A 1 117 ? 21.912 3.953 3.660 1.00 93.88 117 LYS A O 1
ATOM 967 N N . SER A 1 118 ? 21.261 5.344 2.025 1.00 94.12 118 SER A N 1
ATOM 968 C CA . SER A 1 118 ? 21.777 6.555 2.667 1.00 94.12 118 SER A CA 1
ATOM 969 C C . SER A 1 118 ? 20.829 7.111 3.736 1.00 94.12 118 SER A C 1
ATOM 971 O O . SER A 1 118 ? 21.199 8.048 4.440 1.00 94.12 118 SER A O 1
ATOM 973 N N . GLY A 1 119 ? 19.640 6.518 3.901 1.00 92.38 119 GLY A N 1
ATOM 974 C CA . GLY A 1 119 ? 18.635 6.957 4.865 1.00 92.38 119 GLY A CA 1
ATOM 975 C C . GLY A 1 119 ? 17.889 8.216 4.427 1.00 92.38 119 GLY A C 1
ATOM 976 O O . GLY A 1 119 ? 17.404 8.957 5.282 1.00 92.38 119 GLY A O 1
ATOM 977 N N . SER A 1 120 ? 17.807 8.482 3.117 1.00 93.19 120 SER A N 1
ATOM 978 C CA . SER A 1 120 ? 17.030 9.601 2.585 1.00 93.19 120 SER A CA 1
ATOM 979 C C . SER A 1 120 ? 15.570 9.486 3.045 1.00 93.19 120 SER A C 1
ATOM 981 O O . SER A 1 120 ? 14.914 8.488 2.730 1.00 93.19 120 SER A O 1
ATOM 983 N N . PRO A 1 121 ? 15.020 10.485 3.760 1.00 91.69 121 PRO A N 1
ATOM 984 C CA . PRO A 1 121 ? 13.666 10.391 4.296 1.00 91.69 121 PRO A CA 1
ATOM 985 C C . PRO A 1 121 ? 12.597 10.168 3.225 1.00 91.69 121 PRO A C 1
ATOM 987 O O . PRO A 1 121 ? 11.684 9.380 3.433 1.00 91.69 121 PRO A O 1
ATOM 990 N N . SER A 1 122 ? 12.732 10.800 2.054 1.00 89.19 122 SER A N 1
ATOM 991 C CA . SER A 1 122 ? 11.795 10.602 0.943 1.00 89.19 122 SER A CA 1
ATOM 992 C C . SER A 1 122 ? 11.858 9.176 0.398 1.00 89.19 122 SER A C 1
ATOM 994 O O . SER A 1 122 ? 10.818 8.586 0.110 1.00 89.19 122 SER A O 1
ATOM 996 N N . ALA A 1 123 ? 13.054 8.584 0.314 1.00 90.12 123 ALA A N 1
ATOM 997 C CA . ALA A 1 123 ? 13.217 7.196 -0.105 1.00 90.12 123 ALA A CA 1
ATOM 998 C C . ALA A 1 123 ? 12.623 6.219 0.919 1.00 90.12 123 ALA A C 1
ATOM 1000 O O . ALA A 1 123 ? 11.968 5.259 0.522 1.00 90.12 123 ALA A O 1
ATOM 1001 N N . ILE A 1 124 ? 12.784 6.490 2.219 1.00 93.44 124 ILE A N 1
ATOM 1002 C CA . ILE A 1 124 ? 12.173 5.705 3.303 1.00 93.44 124 ILE A CA 1
ATOM 1003 C C . ILE A 1 124 ? 10.642 5.767 3.218 1.00 93.44 124 ILE A C 1
ATOM 1005 O O . ILE A 1 124 ? 9.978 4.728 3.245 1.00 93.44 124 ILE A O 1
ATOM 1009 N N . THR A 1 125 ? 10.070 6.962 3.058 1.00 92.31 125 THR A N 1
ATOM 1010 C CA . THR A 1 125 ? 8.619 7.130 2.921 1.00 92.31 125 THR A CA 1
ATOM 1011 C C . THR A 1 125 ? 8.077 6.394 1.694 1.00 92.31 125 THR A C 1
ATOM 1013 O O . THR A 1 125 ? 7.093 5.654 1.787 1.00 92.31 125 THR A O 1
ATOM 1016 N N . ASN A 1 126 ? 8.745 6.540 0.548 1.00 89.25 126 ASN A N 1
ATOM 1017 C CA . ASN A 1 126 ? 8.388 5.850 -0.691 1.00 89.25 126 ASN A CA 1
ATOM 1018 C C . ASN A 1 126 ? 8.508 4.326 -0.549 1.00 89.25 126 ASN A C 1
ATOM 1020 O O . ASN A 1 126 ? 7.641 3.598 -1.024 1.00 89.25 126 ASN A O 1
ATOM 1024 N N . TYR A 1 127 ? 9.540 3.841 0.146 1.00 93.31 127 TYR A N 1
ATOM 1025 C CA . TYR A 1 127 ? 9.740 2.420 0.413 1.00 93.31 127 TYR A CA 1
ATOM 1026 C C . TYR A 1 127 ? 8.573 1.823 1.202 1.00 93.31 127 TYR A C 1
ATOM 1028 O O . TYR A 1 127 ? 7.979 0.840 0.762 1.00 93.31 127 TYR A O 1
ATOM 1036 N N . PHE A 1 128 ? 8.189 2.432 2.327 1.00 93.69 128 PHE A N 1
ATOM 1037 C CA . PHE A 1 128 ? 7.062 1.933 3.121 1.00 93.69 128 PHE A CA 1
ATOM 1038 C C . PHE A 1 128 ? 5.719 2.074 2.398 1.00 93.69 128 PHE A C 1
ATOM 1040 O O . PHE A 1 128 ? 4.857 1.209 2.542 1.00 93.69 128 PHE A O 1
ATOM 1047 N N . THR A 1 129 ? 5.554 3.104 1.567 1.00 91.50 129 THR A N 1
ATOM 1048 C CA . THR A 1 129 ? 4.373 3.236 0.699 1.00 91.50 129 THR A CA 1
ATOM 1049 C C . THR A 1 129 ? 4.304 2.088 -0.310 1.00 91.50 129 THR A C 1
ATOM 1051 O O . THR A 1 129 ? 3.254 1.464 -0.460 1.00 91.50 129 THR A O 1
ATOM 1054 N N . LEU A 1 130 ? 5.426 1.743 -0.954 1.00 90.19 130 LEU A N 1
ATOM 1055 C CA . LEU A 1 130 ? 5.505 0.614 -1.885 1.00 90.19 130 LEU A CA 1
ATOM 1056 C C . LEU A 1 130 ? 5.204 -0.718 -1.188 1.00 90.19 130 LEU A C 1
ATOM 1058 O O . LEU A 1 130 ? 4.454 -1.530 -1.721 1.00 90.19 130 LEU A O 1
ATOM 1062 N N . VAL A 1 131 ? 5.734 -0.927 0.022 1.00 91.19 131 VAL A N 1
ATOM 1063 C CA . VAL A 1 131 ? 5.443 -2.123 0.831 1.00 91.19 131 VAL A CA 1
ATOM 1064 C C . VAL A 1 131 ? 3.935 -2.272 1.036 1.00 91.19 131 VAL A C 1
ATOM 1066 O O . VAL A 1 131 ? 3.385 -3.311 0.687 1.00 91.19 131 VAL A O 1
ATOM 1069 N N . LEU A 1 132 ? 3.262 -1.222 1.517 1.00 90.56 132 LEU A N 1
ATOM 1070 C CA . LEU A 1 132 ? 1.834 -1.259 1.851 1.00 90.56 132 LEU A CA 1
ATOM 1071 C C . LEU A 1 132 ? 0.889 -1.324 0.644 1.00 90.56 132 LEU A C 1
ATOM 1073 O O . LEU A 1 132 ? -0.241 -1.794 0.770 1.00 90.56 132 LEU A O 1
ATOM 1077 N N . THR A 1 133 ? 1.323 -0.819 -0.509 1.00 86.00 133 THR A N 1
ATOM 1078 C CA . THR A 1 133 ? 0.544 -0.849 -1.761 1.00 86.00 133 THR A CA 1
ATOM 1079 C C . THR A 1 133 ? 0.779 -2.133 -2.557 1.00 86.00 133 THR A C 1
ATOM 1081 O O . THR A 1 133 ? -0.029 -2.487 -3.406 1.00 86.00 133 THR A O 1
ATOM 1084 N N . SER A 1 134 ? 1.849 -2.876 -2.249 1.00 84.94 134 SER A N 1
ATOM 1085 C CA . SER A 1 134 ? 2.117 -4.206 -2.812 1.00 84.94 134 SER A CA 1
ATOM 1086 C C . SER A 1 134 ? 1.377 -5.349 -2.100 1.00 84.94 134 SER A C 1
ATOM 1088 O O . SER A 1 134 ? 1.449 -6.500 -2.533 1.00 84.94 134 SER A O 1
ATOM 1090 N N . SER A 1 135 ? 0.680 -5.055 -1.001 1.00 84.44 135 SER A N 1
ATOM 1091 C CA . SER A 1 135 ? -0.007 -6.042 -0.170 1.00 84.44 135 SER A CA 1
ATOM 1092 C C . SER A 1 135 ? -1.236 -6.626 -0.876 1.00 84.44 135 SER A C 1
ATOM 1094 O O . SER A 1 135 ? -2.148 -5.910 -1.281 1.00 84.44 135 SER A O 1
ATOM 1096 N N . GLU A 1 136 ? -1.319 -7.954 -0.955 1.00 87.56 136 GLU A N 1
ATOM 1097 C CA . GLU A 1 136 ? -2.476 -8.633 -1.551 1.00 87.56 136 GLU A CA 1
ATOM 1098 C C . GLU A 1 136 ? -3.668 -8.661 -0.581 1.00 87.56 136 GLU A C 1
ATOM 1100 O O . GLU A 1 136 ? -3.528 -9.066 0.580 1.00 87.56 136 GLU A O 1
ATOM 1105 N N . TYR A 1 137 ? -4.851 -8.268 -1.059 1.00 88.44 137 TYR A N 1
ATOM 1106 C CA . TYR A 1 137 ? -6.104 -8.306 -0.301 1.00 88.44 137 TYR A CA 1
ATOM 1107 C C . TYR A 1 137 ? -7.249 -8.917 -1.119 1.00 88.44 137 TYR A C 1
ATOM 1109 O O . TYR A 1 137 ? -7.190 -8.907 -2.350 1.00 88.44 137 TYR A O 1
ATOM 1117 N N . PRO A 1 138 ? -8.295 -9.446 -0.451 1.00 89.75 138 PRO A N 1
ATOM 1118 C CA . PRO A 1 138 ? -9.515 -9.876 -1.124 1.00 89.75 138 PRO A CA 1
ATOM 1119 C C . PRO A 1 138 ? -10.203 -8.735 -1.883 1.00 89.75 138 PRO A C 1
ATOM 1121 O O . PRO A 1 138 ? -9.979 -7.555 -1.615 1.00 89.75 138 PRO A O 1
ATOM 1124 N N . GLU A 1 139 ? -11.103 -9.102 -2.792 1.00 87.12 139 GLU A N 1
ATOM 1125 C CA . GLU A 1 139 ? -11.946 -8.146 -3.509 1.00 87.12 139 GLU A CA 1
ATOM 1126 C C . GLU A 1 139 ? -12.737 -7.244 -2.540 1.00 87.12 139 GLU A C 1
ATOM 1128 O O . GLU A 1 139 ? -13.220 -7.692 -1.497 1.00 87.12 139 GLU A O 1
ATOM 1133 N N . GLY A 1 140 ? -12.850 -5.957 -2.882 1.00 85.88 140 GLY A N 1
ATOM 1134 C CA . GLY A 1 140 ? -13.540 -4.945 -2.073 1.00 85.88 140 GLY A CA 1
ATOM 1135 C C . GLY A 1 140 ? -12.685 -4.286 -0.984 1.00 85.88 140 GLY A C 1
ATOM 1136 O O . GLY A 1 140 ? -13.167 -3.374 -0.312 1.00 85.88 140 GLY A O 1
ATOM 1137 N N . PHE A 1 141 ? -11.426 -4.698 -0.806 1.00 92.00 141 PHE A N 1
ATOM 1138 C CA . PHE A 1 141 ? -10.492 -4.021 0.094 1.00 92.00 141 PHE A CA 1
ATOM 1139 C C . PHE A 1 141 ? -9.770 -2.882 -0.638 1.00 92.00 141 PHE A C 1
ATOM 1141 O O . PHE A 1 141 ? -9.178 -3.123 -1.693 1.00 92.00 141 PHE A O 1
ATOM 1148 N N . PRO A 1 142 ? -9.769 -1.656 -0.090 1.00 88.81 142 PRO A N 1
ATOM 1149 C CA . PRO A 1 142 ? -8.948 -0.581 -0.626 1.00 88.81 142 PRO A CA 1
ATOM 1150 C C . PRO A 1 142 ? -7.456 -0.883 -0.412 1.00 88.81 142 PRO A C 1
ATOM 1152 O O . PRO A 1 142 ? -7.069 -1.521 0.565 1.00 88.81 142 PRO A O 1
ATOM 1155 N N . GLN A 1 143 ? -6.616 -0.410 -1.333 1.00 81.44 143 GLN A N 1
ATOM 1156 C CA . GLN A 1 143 ? -5.151 -0.531 -1.274 1.00 81.44 143 GLN A CA 1
ATOM 1157 C C . GLN A 1 143 ? -4.500 0.853 -1.369 1.00 81.44 143 GLN A C 1
ATOM 1159 O O . GLN A 1 143 ? -3.601 1.094 -2.171 1.00 81.44 143 GLN A O 1
ATOM 1164 N N . GLN A 1 144 ? -5.007 1.792 -0.572 1.00 87.94 144 GLN A N 1
ATOM 1165 C CA . GLN A 1 144 ? -4.501 3.157 -0.515 1.00 87.94 144 GLN A CA 1
ATOM 1166 C C . GLN A 1 144 ? -3.883 3.419 0.855 1.00 87.94 144 GLN A C 1
ATOM 1168 O O . GLN A 1 144 ? -4.501 3.197 1.899 1.00 87.94 144 GLN A O 1
ATOM 1173 N N . ALA A 1 145 ? -2.637 3.883 0.831 1.00 90.19 145 ALA A N 1
ATOM 1174 C CA . ALA A 1 145 ? -1.882 4.239 2.015 1.00 90.19 145 ALA A CA 1
ATOM 1175 C C . ALA A 1 145 ? -1.130 5.544 1.766 1.00 90.19 145 ALA A C 1
ATOM 1177 O O . ALA A 1 145 ? -0.534 5.734 0.706 1.00 90.19 145 ALA A O 1
ATOM 1178 N N . LYS A 1 146 ? -1.128 6.426 2.762 1.00 91.38 146 LYS A N 1
ATOM 1179 C CA . LYS A 1 146 ? -0.278 7.615 2.799 1.00 91.38 146 LYS A CA 1
ATOM 1180 C C . LYS A 1 146 ? 0.698 7.460 3.941 1.00 91.38 146 LYS A C 1
ATOM 1182 O O . LYS A 1 146 ? 0.285 7.175 5.065 1.00 91.38 146 LYS A O 1
ATOM 1187 N N . VAL A 1 147 ? 1.978 7.650 3.655 1.00 91.94 147 VAL A N 1
ATOM 1188 C CA . VAL A 1 147 ? 3.036 7.565 4.657 1.00 91.94 147 VAL A CA 1
ATOM 1189 C C . VAL A 1 147 ? 3.716 8.922 4.759 1.00 91.94 147 VAL A C 1
ATOM 1191 O O . VAL A 1 147 ? 4.022 9.550 3.746 1.00 91.94 147 VAL A O 1
ATOM 1194 N N . ALA A 1 148 ? 3.980 9.355 5.984 1.00 92.12 148 ALA A N 1
ATOM 1195 C CA . ALA A 1 148 ? 4.966 10.382 6.276 1.00 92.12 148 ALA A CA 1
ATOM 1196 C C . ALA A 1 148 ? 5.984 9.839 7.268 1.00 92.12 148 ALA A C 1
ATOM 1198 O O . ALA A 1 148 ? 5.661 9.014 8.126 1.00 92.12 148 ALA A O 1
ATOM 1199 N N . TYR A 1 149 ? 7.213 10.324 7.162 1.00 92.94 149 TYR A N 1
ATOM 1200 C CA . TYR A 1 149 ? 8.313 9.882 8.001 1.00 92.94 149 TYR A CA 1
ATOM 1201 C C . TYR A 1 149 ? 8.963 11.066 8.715 1.00 92.94 149 TYR A C 1
ATOM 1203 O O . TYR A 1 149 ? 9.211 12.102 8.096 1.00 92.94 149 TYR A O 1
ATOM 1211 N N . ILE A 1 150 ? 9.229 10.892 10.012 1.00 92.69 150 ILE A N 1
ATOM 1212 C CA . ILE A 1 150 ? 9.978 11.822 10.860 1.00 92.69 150 ILE A CA 1
ATOM 1213 C C . ILE A 1 150 ? 11.342 11.179 11.165 1.00 92.69 150 ILE A C 1
ATOM 1215 O O . ILE A 1 150 ? 11.399 10.228 11.957 1.00 92.69 150 ILE A O 1
ATOM 1219 N N . PRO A 1 151 ? 12.442 11.665 10.563 1.00 91.62 151 PRO A N 1
ATOM 1220 C CA . PRO A 1 151 ? 13.768 11.071 10.730 1.00 91.62 151 PRO A CA 1
ATOM 1221 C C . PRO A 1 151 ? 14.305 11.137 12.160 1.00 91.62 151 PRO A C 1
ATOM 1223 O O . PRO A 1 151 ? 14.941 10.189 12.614 1.00 91.62 151 PRO A O 1
ATOM 1226 N N . GLU A 1 152 ? 14.037 12.228 12.883 1.00 90.75 152 GLU A N 1
ATOM 1227 C CA . GLU A 1 152 ? 14.597 12.485 14.217 1.00 90.75 152 GLU A CA 1
ATOM 1228 C C . GLU A 1 152 ? 14.136 11.456 15.253 1.00 90.75 152 GLU A C 1
ATOM 1230 O O . GLU A 1 152 ? 14.876 11.130 16.178 1.00 90.75 152 GLU A O 1
ATOM 1235 N N . SER A 1 153 ? 12.913 10.944 15.097 1.00 91.88 153 SER A N 1
ATOM 1236 C CA . SER A 1 153 ? 12.306 9.937 15.971 1.00 91.88 153 SER A CA 1
ATOM 1237 C C . SER A 1 153 ? 12.152 8.569 15.304 1.00 91.88 153 SER A C 1
ATOM 1239 O O . SER A 1 153 ? 11.513 7.690 15.888 1.00 91.88 153 SER A O 1
ATOM 1241 N N . LYS A 1 154 ? 12.687 8.394 14.084 1.00 95.31 154 LYS A N 1
ATOM 1242 C CA . LYS A 1 154 ? 12.505 7.198 13.244 1.00 95.31 154 LYS A CA 1
ATOM 1243 C C . LYS A 1 154 ? 11.060 6.705 13.240 1.00 95.31 154 LYS A C 1
ATOM 1245 O O . LYS A 1 154 ? 10.755 5.539 13.523 1.00 95.31 154 LYS A O 1
ATOM 1250 N N . GLN A 1 155 ? 10.152 7.645 13.000 1.00 95.06 155 GLN A N 1
ATOM 1251 C CA . GLN A 1 155 ? 8.726 7.435 13.172 1.00 95.06 155 GLN A CA 1
ATOM 1252 C C . GLN A 1 155 ? 7.999 7.525 11.838 1.00 95.06 155 GLN A C 1
ATOM 1254 O O . GLN A 1 155 ? 8.074 8.551 11.167 1.00 95.06 155 GLN A O 1
ATOM 1259 N N . ALA A 1 156 ? 7.240 6.487 11.488 1.00 95.25 156 ALA A N 1
ATOM 1260 C CA . ALA A 1 156 ? 6.297 6.550 10.376 1.00 95.25 156 ALA A CA 1
ATOM 1261 C C . ALA A 1 156 ? 4.889 6.868 10.881 1.00 95.25 156 ALA A C 1
ATOM 1263 O O . ALA A 1 156 ? 4.425 6.318 11.883 1.00 95.25 156 ALA A O 1
ATOM 1264 N N . ILE A 1 157 ? 4.201 7.743 10.161 1.00 95.50 157 ILE A N 1
ATOM 1265 C CA . ILE A 1 157 ? 2.776 8.001 10.312 1.00 95.50 157 ILE A CA 1
ATOM 1266 C C . ILE A 1 157 ? 2.107 7.504 9.050 1.00 95.50 157 ILE A C 1
ATOM 1268 O O . ILE A 1 157 ? 2.463 7.918 7.950 1.00 95.50 157 ILE A O 1
ATOM 1272 N N . VAL A 1 158 ? 1.152 6.607 9.224 1.00 95.62 158 VAL A N 1
ATOM 1273 C CA . VAL A 1 158 ? 0.470 5.921 8.143 1.00 95.62 158 VAL A CA 1
ATOM 1274 C C . VAL A 1 158 ? -1.010 6.210 8.253 1.00 95.62 158 VAL A C 1
ATOM 1276 O O . VAL A 1 158 ? -1.635 5.916 9.271 1.00 95.62 158 VAL A O 1
ATOM 1279 N N . GLU A 1 159 ? -1.579 6.751 7.190 1.00 95.12 159 GLU A N 1
ATOM 1280 C CA . GLU A 1 159 ? -3.014 6.711 6.974 1.00 95.12 159 GLU A CA 1
ATOM 1281 C C . GLU A 1 159 ? -3.322 5.587 6.004 1.00 95.12 159 GLU A C 1
ATOM 1283 O O . GLU A 1 159 ? -2.772 5.549 4.906 1.00 95.12 159 GLU A O 1
ATOM 1288 N N . TYR A 1 160 ? -4.184 4.671 6.419 1.00 94.44 160 TYR A N 1
ATOM 1289 C CA . TYR A 1 160 ? -4.527 3.489 5.647 1.00 94.44 160 TYR A CA 1
ATOM 1290 C C . TYR A 1 160 ? -6.032 3.442 5.443 1.00 94.44 160 TYR A C 1
ATOM 1292 O O . TYR A 1 160 ? -6.788 3.576 6.409 1.00 94.44 160 TYR A O 1
ATOM 1300 N N . ASP A 1 161 ? -6.468 3.250 4.205 1.00 94.06 161 ASP A N 1
ATOM 1301 C CA . ASP A 1 161 ? -7.886 3.079 3.931 1.00 94.06 161 ASP A CA 1
ATOM 1302 C C . ASP A 1 161 ? -8.303 1.640 4.251 1.00 94.06 161 ASP A C 1
ATOM 1304 O O . ASP A 1 161 ? -7.628 0.665 3.926 1.00 94.06 161 ASP A O 1
ATOM 1308 N N . LEU A 1 162 ? -9.414 1.510 4.961 1.00 95.19 162 LEU A N 1
ATOM 1309 C CA . LEU A 1 162 ? -9.990 0.272 5.450 1.00 95.19 162 LEU A CA 1
ATOM 1310 C C . LEU A 1 162 ? -11.262 -0.047 4.655 1.00 95.19 162 LEU A C 1
ATOM 1312 O O . LEU A 1 162 ? -11.962 0.867 4.210 1.00 95.19 162 LEU A O 1
ATOM 1316 N N . PRO A 1 163 ? -11.599 -1.337 4.489 1.00 94.94 163 PRO A N 1
ATOM 1317 C CA . PRO A 1 163 ? -12.825 -1.727 3.805 1.00 94.94 163 PRO A CA 1
ATOM 1318 C C . PRO A 1 163 ? -14.073 -1.253 4.558 1.00 94.94 163 PRO A C 1
ATOM 1320 O O . PRO A 1 163 ? -14.055 -1.136 5.783 1.00 94.94 163 PRO A O 1
ATOM 1323 N N . SER A 1 164 ? -15.180 -1.063 3.837 1.00 94.38 164 SER A N 1
ATOM 1324 C CA . SER A 1 164 ? -16.504 -0.866 4.439 1.00 94.38 164 SER A CA 1
ATOM 1325 C C . SER A 1 164 ? -17.101 -2.198 4.926 1.00 94.38 164 SER A C 1
ATOM 1327 O O . SER A 1 164 ? -16.566 -3.277 4.672 1.00 94.38 164 SER A O 1
ATOM 1329 N N . LEU A 1 165 ? -18.263 -2.154 5.589 1.00 94.69 165 LEU A N 1
ATOM 1330 C CA . LEU A 1 165 ? -19.000 -3.355 6.022 1.00 94.69 165 LEU A CA 1
ATOM 1331 C C . LEU A 1 165 ? -19.383 -4.295 4.857 1.00 94.69 165 LEU A C 1
ATOM 1333 O O . LEU A 1 165 ? -19.670 -5.477 5.080 1.00 94.69 165 LEU A O 1
ATOM 1337 N N . ASP A 1 166 ? -19.402 -3.789 3.625 1.00 93.06 166 ASP A N 1
ATOM 1338 C CA . ASP A 1 166 ? -19.876 -4.519 2.448 1.00 93.06 166 ASP A CA 1
ATOM 1339 C C . ASP A 1 166 ? -18.954 -5.673 2.049 1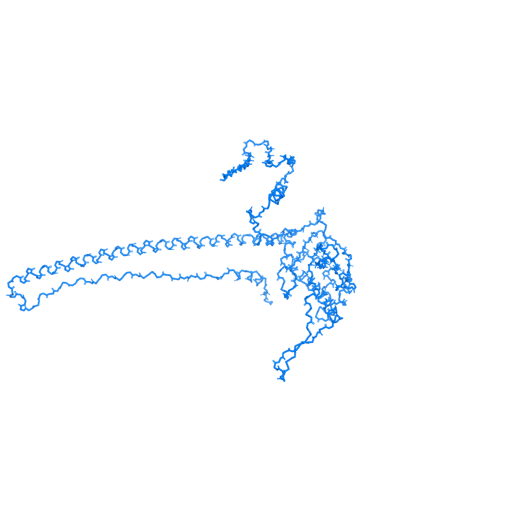.00 93.06 166 ASP A C 1
ATOM 1341 O O . ASP A 1 166 ? -19.425 -6.642 1.455 1.00 93.06 166 ASP A O 1
ATOM 1345 N N . VAL A 1 167 ? -17.689 -5.655 2.489 1.00 94.81 167 VAL A N 1
ATOM 1346 C CA . VAL A 1 167 ? -16.771 -6.793 2.299 1.00 94.81 167 VAL A CA 1
ATOM 1347 C C . VAL A 1 167 ? -17.203 -8.042 3.064 1.00 94.81 167 VAL A C 1
ATOM 1349 O O . VAL A 1 167 ? -16.722 -9.135 2.779 1.00 94.81 167 VAL A O 1
ATOM 1352 N N . ILE A 1 168 ? -18.107 -7.914 4.045 1.00 95.75 168 ILE A N 1
ATOM 1353 C CA . ILE A 1 168 ? -18.687 -9.063 4.739 1.00 95.75 168 ILE A CA 1
ATOM 1354 C C . ILE A 1 168 ? -19.936 -9.526 3.983 1.00 95.75 168 ILE A C 1
ATOM 1356 O O . ILE A 1 168 ? -20.961 -8.829 4.044 1.00 95.75 168 ILE A O 1
ATOM 1360 N N . PRO A 1 169 ? -19.924 -10.729 3.370 1.00 94.19 169 PRO A N 1
ATOM 1361 C CA . PRO A 1 169 ? -21.042 -11.199 2.564 1.00 94.19 169 PRO A CA 1
ATOM 1362 C C . PRO A 1 169 ? -22.356 -11.219 3.350 1.00 94.19 169 PRO A C 1
ATOM 1364 O O . PRO A 1 169 ? -22.400 -11.598 4.529 1.00 94.19 169 PRO A O 1
ATOM 1367 N N . ALA A 1 170 ? -23.454 -10.846 2.694 1.00 95.12 170 ALA A N 1
ATOM 1368 C CA . ALA A 1 170 ? -24.786 -10.907 3.295 1.00 95.12 170 ALA A CA 1
ATOM 1369 C C . ALA A 1 170 ? -25.287 -12.354 3.448 1.00 95.12 170 ALA A C 1
ATOM 1371 O O . ALA A 1 170 ? -26.042 -12.651 4.372 1.00 95.12 170 ALA A O 1
ATOM 1372 N N . VAL A 1 171 ? -24.834 -13.268 2.587 1.00 95.56 171 VAL A N 1
ATOM 1373 C CA . VAL A 1 171 ? -25.229 -14.682 2.597 1.00 95.56 171 VAL A CA 1
ATOM 1374 C C . VAL A 1 171 ? -24.284 -15.488 3.486 1.00 95.56 171 VAL A C 1
ATOM 1376 O O . VAL A 1 171 ? -23.060 -15.387 3.378 1.00 95.56 171 VAL A O 1
ATOM 1379 N N . SER A 1 172 ? -24.851 -16.287 4.389 1.00 93.69 172 SER A N 1
ATOM 1380 C CA . SER A 1 172 ? -24.094 -17.164 5.291 1.00 93.69 172 SER A CA 1
ATOM 1381 C C . SER A 1 172 ? -23.823 -18.540 4.695 1.00 93.69 172 SER A C 1
ATOM 1383 O O . SER A 1 172 ? -22.724 -19.062 4.859 1.00 93.69 172 SER A O 1
ATOM 1385 N N . THR A 1 173 ? -24.816 -19.128 4.025 1.00 93.75 173 THR A N 1
ATOM 1386 C CA . THR A 1 173 ? -24.749 -20.482 3.471 1.00 93.75 173 THR A CA 1
ATOM 1387 C C . THR A 1 173 ? -25.613 -20.598 2.222 1.00 93.75 173 THR A C 1
ATOM 1389 O O . THR A 1 173 ? -26.680 -19.984 2.140 1.00 93.75 173 THR A O 1
ATOM 1392 N N . TYR A 1 174 ? -25.153 -21.428 1.288 1.00 95.25 174 TYR A N 1
ATOM 1393 C CA . TYR A 1 174 ? -25.907 -21.890 0.128 1.00 95.25 174 TYR A CA 1
ATOM 1394 C C . TYR A 1 174 ? -26.241 -23.368 0.333 1.00 95.25 174 TYR A C 1
ATOM 1396 O O . TYR A 1 174 ? -25.366 -24.163 0.680 1.00 95.25 174 TYR A O 1
ATOM 1404 N N . LYS A 1 175 ? -27.505 -23.748 0.146 1.00 94.25 175 LYS A N 1
ATOM 1405 C CA . LYS A 1 175 ? -27.979 -25.131 0.276 1.00 94.25 175 LYS A CA 1
ATOM 1406 C C . LYS A 1 175 ? -28.698 -25.554 -0.990 1.00 94.25 175 LYS A C 1
ATOM 1408 O O . LYS A 1 175 ? -29.696 -24.946 -1.371 1.00 94.25 175 LYS A O 1
ATOM 1413 N N . TYR A 1 176 ? -28.215 -26.623 -1.607 1.00 95.44 176 TYR A N 1
ATOM 1414 C CA . TYR A 1 176 ? -28.884 -27.234 -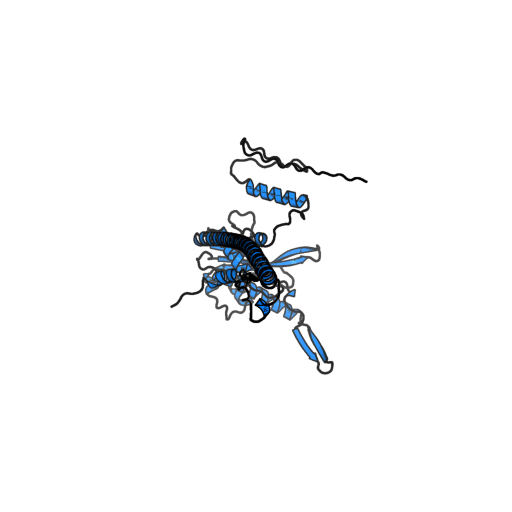2.745 1.00 95.44 176 TYR A CA 1
ATOM 1415 C C . TYR A 1 176 ? -30.053 -28.113 -2.277 1.00 95.44 176 TYR A C 1
ATOM 1417 O O . TYR A 1 176 ? -29.879 -29.052 -1.496 1.00 95.44 176 TYR A O 1
ATOM 1425 N N . LEU A 1 177 ? -31.256 -27.800 -2.752 1.00 93.56 177 LEU A N 1
ATOM 1426 C CA . LEU A 1 177 ? -32.481 -28.549 -2.508 1.00 93.56 177 LEU A CA 1
ATOM 1427 C C . LEU A 1 177 ? -32.765 -29.462 -3.698 1.00 93.56 177 LEU A C 1
ATOM 1429 O O . LEU A 1 177 ? -33.400 -29.056 -4.669 1.00 93.56 177 LEU A O 1
ATOM 1433 N N . LYS A 1 178 ? -32.362 -30.729 -3.573 1.00 92.38 178 LYS A N 1
ATOM 1434 C CA . LYS A 1 178 ? -32.549 -31.763 -4.605 1.00 92.38 178 LYS A CA 1
ATOM 1435 C C . LYS A 1 178 ? -34.003 -31.910 -5.074 1.00 92.38 178 LYS A C 1
ATOM 1437 O O . LYS A 1 178 ? -34.244 -32.192 -6.237 1.00 92.38 178 LYS A O 1
ATOM 1442 N N . THR A 1 179 ? -34.977 -31.711 -4.184 1.00 93.12 179 THR A N 1
ATOM 1443 C CA . THR A 1 179 ? -36.411 -31.835 -4.507 1.00 93.12 179 THR A CA 1
ATOM 1444 C C . THR A 1 179 ? -36.925 -30.750 -5.447 1.00 93.12 179 THR A C 1
ATOM 1446 O O . THR A 1 179 ? -37.920 -30.968 -6.127 1.00 93.12 179 THR A O 1
ATOM 1449 N N . LYS A 1 180 ? -36.275 -29.584 -5.467 1.00 90.38 180 LYS A N 1
ATOM 1450 C CA . LYS A 1 180 ? -36.650 -28.436 -6.300 1.00 90.38 180 LYS A CA 1
ATOM 1451 C C . LYS A 1 180 ? -35.602 -28.113 -7.363 1.00 90.38 180 LYS A C 1
ATOM 1453 O O . LYS A 1 180 ? -35.771 -27.123 -8.061 1.00 90.38 180 LYS A O 1
ATOM 1458 N N . ASP A 1 181 ? -34.531 -28.906 -7.425 1.00 92.19 181 ASP A N 1
ATOM 1459 C CA . ASP A 1 181 ? -33.333 -28.645 -8.225 1.00 92.19 181 ASP A CA 1
ATOM 1460 C C . ASP A 1 181 ? -32.875 -27.174 -8.141 1.00 92.19 181 ASP A C 1
ATOM 1462 O O . ASP A 1 181 ? -32.651 -26.501 -9.140 1.00 92.19 181 ASP A O 1
ATOM 1466 N N . ALA A 1 182 ? -32.819 -26.636 -6.916 1.00 92.50 182 ALA A N 1
ATOM 1467 C CA . ALA A 1 182 ? -32.602 -25.209 -6.680 1.00 92.50 182 ALA A CA 1
ATOM 1468 C C . ALA A 1 182 ? -31.621 -24.954 -5.534 1.00 92.50 182 ALA A C 1
ATOM 1470 O O . ALA A 1 182 ? -31.592 -25.688 -4.543 1.00 92.50 182 ALA A O 1
ATOM 1471 N N . ILE A 1 183 ? -30.845 -23.875 -5.639 1.00 93.81 183 ILE A N 1
ATOM 1472 C CA . ILE A 1 183 ? -29.983 -23.386 -4.559 1.00 93.81 183 ILE A CA 1
ATOM 1473 C C . ILE A 1 183 ? -30.781 -22.388 -3.719 1.00 93.81 183 ILE A C 1
ATOM 1475 O O . ILE A 1 183 ? -31.419 -21.482 -4.244 1.00 93.81 183 ILE A O 1
ATOM 1479 N N . THR A 1 184 ? -30.750 -22.568 -2.403 1.00 93.88 184 THR A N 1
ATOM 1480 C CA . THR A 1 184 ? -31.360 -21.657 -1.431 1.00 93.88 184 THR A CA 1
ATOM 1481 C C . THR A 1 184 ? -30.300 -20.996 -0.574 1.00 93.88 184 THR A C 1
ATOM 1483 O O . THR A 1 184 ? -29.306 -21.620 -0.202 1.00 93.88 184 THR A O 1
ATOM 1486 N N . GLU A 1 185 ? -30.531 -19.732 -0.245 1.00 96.19 185 GLU A N 1
ATOM 1487 C CA . GLU A 1 185 ? -29.617 -18.903 0.530 1.00 96.19 185 GLU A CA 1
ATOM 1488 C C . GLU A 1 185 ? -30.151 -18.688 1.941 1.00 96.19 185 GLU A C 1
ATOM 1490 O O . GLU A 1 185 ? -31.349 -18.507 2.154 1.00 96.19 185 GLU A O 1
ATOM 1495 N N . SER A 1 186 ? -29.255 -18.691 2.925 1.00 94.69 186 SER A N 1
ATOM 1496 C CA . SER A 1 186 ? -29.578 -18.255 4.286 1.00 94.69 186 SER A CA 1
ATOM 1497 C C . SER A 1 186 ? -28.826 -16.970 4.609 1.00 94.69 186 SER A C 1
ATOM 1499 O O . SER A 1 186 ? -27.592 -16.938 4.563 1.00 94.69 186 SER A O 1
ATOM 1501 N N . ALA A 1 187 ? -29.556 -15.915 4.970 1.00 95.62 187 ALA A N 1
ATOM 1502 C CA . ALA A 1 187 ? -28.973 -14.628 5.332 1.00 95.62 187 ALA A CA 1
ATOM 1503 C C . ALA A 1 187 ? -28.108 -14.734 6.600 1.00 95.62 187 ALA A C 1
ATOM 1505 O O . ALA A 1 187 ? -28.463 -15.408 7.567 1.00 95.62 187 ALA A O 1
ATOM 1506 N N . ARG A 1 188 ? -26.968 -14.043 6.603 1.00 97.00 188 ARG A N 1
ATOM 1507 C CA . ARG A 1 188 ? -26.148 -13.812 7.794 1.00 97.00 188 ARG A CA 1
ATOM 1508 C C . ARG A 1 188 ? -26.800 -12.709 8.624 1.00 97.00 188 ARG A C 1
ATOM 1510 O O . ARG A 1 188 ? -27.179 -11.672 8.081 1.00 97.00 188 ARG A O 1
ATOM 1517 N N . SER A 1 189 ? -26.910 -12.902 9.939 1.00 96.56 189 SER A N 1
ATOM 1518 C CA . SER A 1 189 ? -27.506 -11.872 10.796 1.00 96.56 189 SER A CA 1
ATOM 1519 C C . SER A 1 189 ? -26.637 -10.610 10.825 1.00 96.56 189 SER A C 1
ATOM 1521 O O . SER A 1 189 ? -25.409 -10.676 10.711 1.00 96.56 189 SER A O 1
ATOM 1523 N N . LEU A 1 190 ? -27.259 -9.441 11.012 1.00 95.38 190 LEU A N 1
ATOM 1524 C CA . LEU A 1 190 ? -26.520 -8.177 11.091 1.00 95.38 190 LEU A CA 1
ATOM 1525 C C . LEU A 1 190 ? -25.502 -8.191 12.241 1.00 95.38 190 LEU A C 1
ATOM 1527 O O . LEU A 1 190 ? -24.383 -7.724 12.064 1.00 95.38 190 LEU A O 1
ATOM 1531 N N . ALA A 1 191 ? -25.860 -8.778 13.388 1.00 95.94 191 ALA A N 1
ATOM 1532 C CA . ALA A 1 191 ? -24.958 -8.922 14.530 1.00 95.94 191 ALA A CA 1
ATOM 1533 C C . ALA A 1 191 ? -23.690 -9.710 14.162 1.00 95.94 191 ALA A C 1
ATOM 1535 O O . ALA A 1 191 ? -22.584 -9.246 14.421 1.00 95.94 191 ALA A O 1
ATOM 1536 N N . GLN A 1 192 ? -23.839 -10.845 13.467 1.00 96.31 192 GLN A N 1
ATOM 1537 C CA . GLN A 1 192 ? -22.697 -11.628 12.988 1.00 96.31 192 GLN A CA 1
ATOM 1538 C C . GLN A 1 192 ? -21.838 -10.842 11.992 1.00 96.31 192 GLN A C 1
ATOM 1540 O O . GLN A 1 192 ? -20.613 -10.900 12.069 1.00 96.31 192 GLN A O 1
ATOM 1545 N N . ARG A 1 193 ? -22.458 -10.084 11.074 1.00 97.38 193 ARG A N 1
ATOM 1546 C CA . ARG A 1 193 ? -21.714 -9.231 10.132 1.00 97.38 193 ARG A CA 1
ATOM 1547 C C . ARG A 1 193 ? -20.900 -8.159 10.860 1.00 97.38 193 ARG A C 1
ATOM 1549 O O . ARG A 1 193 ? -19.733 -7.984 10.532 1.00 97.38 193 ARG A O 1
ATOM 1556 N N . LYS A 1 194 ? -21.482 -7.495 11.868 1.00 96.31 194 LYS A N 1
ATOM 1557 C CA . LYS A 1 194 ? -20.792 -6.481 12.687 1.00 96.31 194 LYS A CA 1
ATOM 1558 C C . LYS A 1 194 ? -19.581 -7.067 13.423 1.00 96.31 194 LYS A C 1
ATOM 1560 O O . LYS A 1 194 ? -18.515 -6.459 13.393 1.00 96.31 194 LYS A O 1
ATOM 1565 N N . THR A 1 195 ? -19.718 -8.254 14.021 1.00 95.69 195 THR A N 1
ATOM 1566 C CA . THR A 1 195 ? -18.606 -8.944 14.700 1.00 95.69 195 THR A CA 1
ATOM 1567 C C . THR A 1 195 ? -17.488 -9.327 13.730 1.00 95.69 195 THR A C 1
ATOM 1569 O O . THR A 1 195 ? -16.323 -9.046 13.995 1.00 95.69 195 THR A O 1
ATOM 1572 N N . LEU A 1 196 ? -17.823 -9.921 12.579 1.00 96.06 196 LEU A N 1
ATOM 1573 C CA . LEU A 1 196 ? -16.820 -10.269 11.565 1.00 96.06 196 LEU A CA 1
ATOM 1574 C C . LEU A 1 196 ? -16.104 -9.029 11.028 1.00 96.06 196 LEU A C 1
ATOM 1576 O O . LEU A 1 196 ? -14.892 -9.056 10.847 1.00 96.06 196 LEU A O 1
ATOM 1580 N N . TYR A 1 197 ? -16.836 -7.938 10.815 1.00 96.50 197 TYR A N 1
ATOM 1581 C CA . TYR A 1 197 ? -16.263 -6.684 10.346 1.00 96.50 197 TYR A CA 1
ATOM 1582 C C . TYR A 1 197 ? -15.248 -6.099 11.335 1.00 96.50 197 TYR A C 1
ATOM 1584 O O . TYR A 1 197 ? -14.131 -5.784 10.937 1.00 96.50 197 TYR A O 1
ATOM 1592 N N . ALA A 1 198 ? -15.582 -6.028 12.629 1.00 95.94 198 ALA A N 1
ATOM 1593 C CA . ALA A 1 198 ? -14.643 -5.570 13.659 1.00 95.94 198 ALA A CA 1
ATOM 1594 C C . ALA A 1 198 ? -13.362 -6.427 13.707 1.00 95.94 198 ALA A C 1
ATOM 1596 O O . ALA A 1 198 ? -12.251 -5.891 13.806 1.00 95.94 198 ALA A O 1
ATOM 1597 N N . SER A 1 199 ? -13.509 -7.747 13.546 1.00 95.69 199 SER A N 1
ATOM 1598 C CA . SER A 1 199 ? -12.378 -8.671 13.445 1.00 95.69 199 SER A CA 1
ATOM 1599 C C . SER A 1 199 ? -11.526 -8.408 12.200 1.00 95.69 199 SER A C 1
ATOM 1601 O O . SER A 1 199 ? -10.304 -8.326 12.314 1.00 95.69 199 SER A O 1
ATOM 1603 N N . VAL A 1 200 ? -12.144 -8.211 11.028 1.00 95.94 200 VAL A N 1
ATOM 1604 C CA . VAL A 1 200 ? -11.439 -7.886 9.776 1.00 95.94 200 VAL A CA 1
ATOM 1605 C C . VAL A 1 200 ? -10.638 -6.598 9.921 1.00 95.94 200 VAL A C 1
ATOM 1607 O O . VAL A 1 200 ? -9.446 -6.603 9.627 1.00 95.94 200 VAL A O 1
ATOM 1610 N N . LEU A 1 201 ? -11.241 -5.522 10.434 1.00 96.19 201 LEU A N 1
ATOM 1611 C CA . LEU A 1 201 ? -10.525 -4.260 10.644 1.00 96.19 201 LEU A CA 1
ATOM 1612 C C . LEU A 1 201 ? -9.318 -4.448 11.569 1.00 96.19 201 LEU A C 1
ATOM 1614 O O . LEU A 1 201 ? -8.226 -3.964 11.277 1.00 96.19 201 LEU A O 1
ATOM 1618 N N . SER A 1 202 ? -9.493 -5.201 12.655 1.00 96.62 202 SER A N 1
ATOM 1619 C CA . SER A 1 202 ? -8.414 -5.473 13.607 1.00 96.62 202 SER A CA 1
ATOM 1620 C C . SER A 1 202 ? -7.273 -6.278 12.980 1.00 96.62 202 SER A C 1
ATOM 1622 O O . SER A 1 202 ? -6.101 -5.984 13.217 1.00 96.62 202 SER A O 1
ATOM 1624 N N . GLN A 1 203 ? -7.604 -7.270 12.150 1.00 95.88 203 GLN A N 1
ATOM 1625 C CA . GLN A 1 203 ? -6.626 -8.071 11.415 1.00 95.88 203 GLN A CA 1
ATOM 1626 C C . GLN A 1 203 ? -5.860 -7.236 10.389 1.00 95.88 203 GLN A C 1
ATOM 1628 O O . GLN A 1 203 ? -4.640 -7.358 10.325 1.00 95.88 203 GLN A O 1
ATOM 1633 N N . VAL A 1 204 ? -6.544 -6.369 9.632 1.00 95.69 204 VAL A N 1
ATOM 1634 C CA . VAL A 1 204 ? -5.897 -5.457 8.674 1.00 95.69 204 VAL A CA 1
ATOM 1635 C C . VAL A 1 204 ? -4.905 -4.557 9.403 1.00 95.69 204 VAL A C 1
ATOM 1637 O O . VAL A 1 204 ? -3.741 -4.527 9.035 1.00 95.69 204 VAL A O 1
ATOM 1640 N N . VAL A 1 205 ? -5.311 -3.916 10.502 1.00 96.44 205 VAL A N 1
ATOM 1641 C CA . VAL A 1 205 ? -4.433 -3.025 11.282 1.00 96.44 205 VAL A CA 1
ATOM 1642 C C . VAL A 1 205 ? -3.196 -3.761 11.810 1.00 96.44 205 VAL A C 1
ATOM 1644 O O . VAL A 1 205 ? -2.076 -3.269 11.666 1.00 96.44 205 VAL A O 1
ATOM 1647 N N . LEU A 1 206 ? -3.362 -4.954 12.392 1.00 96.94 206 LEU A N 1
ATOM 1648 C CA . LEU A 1 206 ? -2.229 -5.754 12.876 1.00 96.94 206 LEU A CA 1
ATOM 1649 C C . LEU A 1 206 ? -1.317 -6.220 11.740 1.00 96.94 206 LEU A C 1
ATOM 1651 O O . LEU A 1 206 ? -0.096 -6.217 11.899 1.00 96.94 206 LEU A O 1
ATOM 1655 N N . ARG A 1 207 ? -1.900 -6.604 10.603 1.00 95.50 207 ARG A N 1
ATOM 1656 C CA . ARG A 1 207 ? -1.162 -6.993 9.404 1.00 95.50 207 ARG A CA 1
ATOM 1657 C C . ARG A 1 207 ? -0.352 -5.816 8.861 1.00 95.50 207 ARG A C 1
ATOM 1659 O O . ARG A 1 207 ? 0.839 -5.987 8.636 1.00 95.50 207 ARG A O 1
ATOM 1666 N N . THR A 1 208 ? -0.935 -4.626 8.748 1.00 95.94 208 THR A N 1
ATOM 1667 C CA . THR A 1 208 ? -0.240 -3.404 8.315 1.00 95.94 208 THR A CA 1
ATOM 1668 C C . THR A 1 208 ? 0.943 -3.078 9.230 1.00 95.94 208 THR A C 1
ATOM 1670 O O . THR A 1 208 ? 2.046 -2.834 8.745 1.00 95.94 208 THR A O 1
ATOM 1673 N N . LEU A 1 209 ? 0.761 -3.138 10.556 1.00 97.06 209 LEU A N 1
ATOM 1674 C CA . LEU A 1 209 ? 1.864 -2.956 11.511 1.00 97.06 209 LEU A CA 1
ATOM 1675 C C . LEU A 1 209 ? 2.960 -4.014 11.331 1.00 97.06 209 LEU A C 1
ATOM 1677 O O . LEU A 1 209 ? 4.147 -3.684 11.340 1.00 97.06 209 LEU A O 1
ATOM 1681 N N . TYR A 1 210 ? 2.569 -5.278 11.151 1.00 96.62 210 TYR A N 1
ATOM 1682 C CA . TYR A 1 210 ? 3.508 -6.365 10.901 1.00 96.62 210 TYR A CA 1
ATOM 1683 C C . TYR A 1 210 ? 4.311 -6.132 9.622 1.00 96.62 210 TYR A C 1
ATOM 1685 O O . TYR A 1 210 ? 5.529 -6.280 9.648 1.00 96.62 210 TYR A O 1
ATOM 1693 N N . GLU A 1 211 ? 3.661 -5.745 8.526 1.00 95.50 211 GLU A N 1
ATOM 1694 C CA . GLU A 1 211 ? 4.318 -5.488 7.244 1.00 95.50 211 GLU A CA 1
ATOM 1695 C C . GLU A 1 211 ? 5.351 -4.364 7.354 1.00 95.50 211 GLU A C 1
ATOM 1697 O O . GLU A 1 211 ? 6.487 -4.551 6.922 1.00 95.50 211 GLU A O 1
ATOM 1702 N N . LEU A 1 212 ? 5.017 -3.260 8.027 1.00 96.44 212 LEU A N 1
ATOM 1703 C CA . LEU A 1 212 ? 5.938 -2.139 8.244 1.00 96.44 212 LEU A CA 1
ATOM 1704 C C . LEU A 1 212 ? 7.179 -2.553 9.045 1.00 96.44 212 LEU A C 1
ATOM 1706 O O . LEU A 1 212 ? 8.306 -2.400 8.569 1.00 96.44 212 LEU A O 1
ATOM 1710 N N . PHE A 1 213 ? 6.993 -3.137 10.234 1.00 96.81 213 PHE A N 1
ATOM 1711 C CA . PHE A 1 213 ? 8.127 -3.544 11.071 1.00 96.81 213 PHE A CA 1
ATOM 1712 C C . PHE A 1 213 ? 8.925 -4.703 10.468 1.00 96.81 213 PHE A C 1
ATOM 1714 O O . PHE A 1 213 ? 10.124 -4.815 10.719 1.00 96.81 213 PHE A O 1
ATOM 1721 N N . LYS A 1 214 ? 8.291 -5.579 9.679 1.00 94.88 214 LYS A N 1
ATOM 1722 C CA . LYS A 1 214 ? 8.970 -6.706 9.028 1.00 94.88 214 LYS A CA 1
ATOM 1723 C C . LYS A 1 214 ? 9.749 -6.286 7.781 1.00 94.88 214 LYS A C 1
ATOM 1725 O O . LYS A 1 214 ? 10.764 -6.924 7.463 1.00 94.88 214 LYS A O 1
ATOM 1730 N N . ALA A 1 215 ? 9.266 -5.270 7.071 1.00 94.06 215 ALA A N 1
ATOM 1731 C CA . ALA A 1 215 ? 9.925 -4.704 5.903 1.00 94.06 215 ALA A CA 1
ATOM 1732 C C . ALA A 1 215 ? 11.160 -3.880 6.282 1.00 94.06 215 ALA A C 1
ATOM 1734 O O . ALA A 1 215 ? 12.132 -3.884 5.531 1.00 94.06 215 ALA A O 1
ATOM 1735 N N . ASP A 1 216 ? 11.180 -3.246 7.457 1.00 94.94 216 ASP A N 1
ATOM 1736 C CA . ASP A 1 216 ? 12.344 -2.481 7.907 1.00 94.94 216 ASP A CA 1
ATOM 1737 C C . ASP A 1 216 ? 13.562 -3.373 8.215 1.00 94.94 216 ASP A C 1
ATOM 1739 O O . ASP A 1 216 ? 13.772 -3.851 9.329 1.00 94.94 216 ASP A O 1
ATOM 1743 N N . ARG A 1 217 ? 14.391 -3.611 7.195 1.00 89.56 217 ARG A N 1
ATOM 1744 C CA . ARG A 1 217 ? 15.653 -4.359 7.321 1.00 89.56 217 ARG A CA 1
ATOM 1745 C C . ARG A 1 217 ? 16.852 -3.479 7.652 1.00 89.56 217 ARG A C 1
ATOM 1747 O O . ARG A 1 217 ? 17.891 -4.019 8.019 1.00 89.56 217 ARG A O 1
ATOM 1754 N N . MET A 1 218 ? 16.714 -2.164 7.503 1.00 90.62 218 MET A N 1
ATOM 1755 C CA . MET A 1 218 ? 17.806 -1.200 7.659 1.00 90.62 218 MET A CA 1
ATOM 1756 C C . MET A 1 218 ? 17.740 -0.441 8.995 1.00 90.62 218 MET A C 1
ATOM 1758 O O . MET A 1 218 ? 18.684 0.268 9.332 1.00 90.62 218 MET A O 1
ATOM 1762 N N . GLY A 1 219 ? 16.674 -0.622 9.783 1.00 94.06 219 GLY A N 1
ATOM 1763 C CA . GLY A 1 219 ? 16.542 -0.043 11.123 1.00 94.06 219 GLY A CA 1
ATOM 1764 C C . GLY A 1 219 ? 16.126 1.429 11.108 1.00 94.06 219 GLY A C 1
ATOM 1765 O O . GLY A 1 219 ? 16.563 2.205 11.968 1.00 94.06 219 GLY A O 1
ATOM 1766 N N . TYR A 1 220 ? 15.321 1.819 10.116 1.00 95.31 220 TYR A N 1
ATOM 1767 C CA . TYR A 1 220 ? 14.781 3.171 9.975 1.00 95.31 220 TYR A CA 1
ATOM 1768 C C . TYR A 1 220 ? 13.444 3.369 10.699 1.00 95.31 220 TYR A C 1
ATOM 1770 O O . TYR A 1 220 ? 12.966 4.493 10.766 1.00 95.31 220 TYR A O 1
ATOM 1778 N N . LEU A 1 221 ? 12.831 2.326 11.258 1.00 96.12 221 LEU A N 1
ATOM 1779 C CA . LEU A 1 221 ? 11.508 2.405 11.868 1.00 96.12 221 LEU A CA 1
ATOM 1780 C C . LEU A 1 221 ? 11.519 1.916 13.318 1.00 96.12 221 LEU A C 1
ATOM 1782 O O . LEU A 1 221 ? 11.442 0.722 13.600 1.00 96.12 221 LEU A O 1
ATOM 1786 N N . GLU A 1 222 ? 11.528 2.860 14.255 1.00 97.12 222 GLU A N 1
ATOM 1787 C CA . GLU A 1 222 ? 11.411 2.563 15.687 1.00 97.12 222 GLU A CA 1
ATOM 1788 C C . GLU A 1 222 ? 9.959 2.649 16.161 1.00 97.12 222 GLU A C 1
ATOM 1790 O O . GLU A 1 222 ? 9.518 1.833 16.971 1.00 97.12 222 GLU A O 1
ATOM 1795 N N . THR A 1 223 ? 9.191 3.615 15.649 1.00 96.94 223 THR A N 1
ATOM 1796 C CA . THR A 1 223 ? 7.794 3.848 16.048 1.00 96.94 223 THR A CA 1
ATOM 1797 C C . THR A 1 223 ? 6.887 3.989 14.833 1.00 96.94 223 THR A C 1
ATOM 1799 O O . THR A 1 223 ? 7.228 4.657 13.865 1.00 96.94 223 THR A O 1
ATOM 1802 N N . THR A 1 224 ? 5.683 3.429 14.910 1.00 97.12 224 THR A N 1
ATOM 1803 C CA . THR A 1 224 ? 4.642 3.616 13.894 1.00 97.12 224 THR A CA 1
ATOM 1804 C C . THR A 1 224 ? 3.382 4.180 14.530 1.00 97.12 224 THR A C 1
ATOM 1806 O O . THR A 1 224 ? 2.943 3.706 15.581 1.00 97.12 224 THR A O 1
ATOM 1809 N N . VAL A 1 225 ? 2.791 5.181 13.881 1.00 97.12 225 VAL A N 1
ATOM 1810 C CA . VAL A 1 225 ? 1.403 5.600 14.092 1.00 97.12 225 VAL A CA 1
ATOM 1811 C C . VAL A 1 225 ? 0.601 5.164 12.882 1.00 97.12 225 VAL A C 1
ATOM 1813 O O . VAL A 1 225 ? 0.930 5.551 11.770 1.00 97.12 225 VAL A O 1
ATOM 1816 N N . LEU A 1 226 ? -0.440 4.374 13.095 1.00 97.62 226 LEU A N 1
ATOM 1817 C CA . LEU A 1 226 ? -1.345 3.928 12.045 1.00 97.62 226 LEU A CA 1
ATOM 1818 C C . LEU A 1 226 ? -2.747 4.453 12.340 1.00 97.62 226 LEU A C 1
ATOM 1820 O O . LEU A 1 226 ? -3.290 4.180 13.409 1.00 97.62 226 LEU A O 1
ATOM 1824 N N . ASN A 1 227 ? -3.321 5.173 11.381 1.00 97.19 227 ASN A N 1
ATOM 1825 C CA . ASN A 1 227 ? -4.692 5.665 11.388 1.00 97.19 227 ASN A CA 1
ATOM 1826 C C . ASN A 1 227 ? -5.467 4.992 10.252 1.00 97.19 227 ASN A C 1
ATOM 1828 O O . ASN A 1 227 ? -5.164 5.191 9.078 1.00 97.19 227 ASN A O 1
ATOM 1832 N N . GLY A 1 228 ? -6.454 4.181 10.612 1.00 96.56 228 GLY A N 1
ATOM 1833 C CA . GLY A 1 228 ? -7.318 3.466 9.688 1.00 96.56 228 GLY A CA 1
ATOM 1834 C C . GLY A 1 228 ? -8.599 4.243 9.412 1.00 96.56 228 GLY A C 1
ATOM 1835 O O . GLY A 1 228 ? -9.385 4.481 10.335 1.00 96.56 228 GLY A O 1
ATOM 1836 N N . TYR A 1 229 ? -8.826 4.596 8.152 1.00 95.56 229 TYR A N 1
ATOM 1837 C CA . TYR A 1 229 ? -9.975 5.379 7.713 1.00 95.56 229 TYR A CA 1
ATOM 1838 C C . TYR A 1 229 ? -10.925 4.560 6.853 1.00 95.56 229 TYR A C 1
ATOM 1840 O O . TYR A 1 229 ? -10.487 3.751 6.053 1.00 95.56 229 TYR A O 1
ATOM 1848 N N . VAL A 1 230 ? -12.224 4.808 6.969 1.00 95.31 230 VAL A N 1
ATOM 1849 C CA . VAL A 1 230 ? -13.217 4.304 6.015 1.00 95.31 230 VAL A CA 1
ATOM 1850 C C . VAL A 1 230 ? -13.825 5.491 5.291 1.00 95.31 230 VAL A C 1
ATOM 1852 O O . VAL A 1 230 ? -14.277 6.450 5.923 1.00 95.31 230 VAL A O 1
ATOM 1855 N N . GLU A 1 231 ? -13.818 5.423 3.967 1.00 91.38 231 GLU A N 1
ATOM 1856 C CA . GLU A 1 231 ? -14.515 6.369 3.111 1.00 91.38 231 GLU A CA 1
ATOM 1857 C C . GLU A 1 231 ? -15.979 5.943 2.958 1.00 91.38 231 GLU A C 1
ATOM 1859 O O . GLU A 1 231 ? -16.298 4.766 2.777 1.00 91.38 231 GLU A O 1
ATOM 1864 N N . SER A 1 232 ? -16.894 6.897 3.088 1.00 88.06 232 SER A N 1
ATOM 1865 C CA . SER A 1 232 ? -18.330 6.647 3.005 1.00 88.06 232 SER A CA 1
ATOM 1866 C C . SER A 1 232 ? -19.065 7.856 2.452 1.00 88.06 232 SER A C 1
ATOM 1868 O O . SER A 1 232 ? -18.598 8.985 2.571 1.00 88.06 232 SER A O 1
ATOM 1870 N N . LEU A 1 233 ? -20.237 7.627 1.867 1.00 87.31 233 LEU A N 1
ATOM 1871 C CA . LEU A 1 233 ? -21.121 8.706 1.448 1.00 87.31 233 LEU A CA 1
ATOM 1872 C C . LEU A 1 233 ? -22.019 9.114 2.618 1.00 87.31 233 LEU A C 1
ATOM 1874 O O . LEU A 1 233 ? -22.815 8.306 3.108 1.00 87.31 233 LEU A O 1
ATOM 1878 N N . ASP A 1 234 ? -21.927 10.371 3.040 1.00 82.12 234 ASP A N 1
ATOM 1879 C CA . ASP A 1 234 ? -22.863 10.923 4.009 1.00 82.12 234 ASP A CA 1
ATOM 1880 C C . ASP A 1 234 ? -24.244 11.070 3.349 1.00 82.12 234 ASP A C 1
ATOM 1882 O O . ASP A 1 234 ? -24.416 11.768 2.351 1.00 82.12 234 ASP A O 1
ATOM 1886 N N . LYS A 1 235 ? -25.253 10.382 3.892 1.00 81.00 235 LYS A N 1
ATOM 1887 C CA . LYS A 1 235 ? -26.600 10.340 3.297 1.00 81.00 235 LYS A CA 1
ATOM 1888 C C . LYS A 1 235 ? -27.378 11.648 3.449 1.00 81.00 235 LYS A C 1
ATOM 1890 O O . LYS A 1 235 ? -28.338 11.851 2.713 1.00 81.00 235 LYS A O 1
ATOM 1895 N N . GLY A 1 236 ? -27.021 12.487 4.421 1.00 8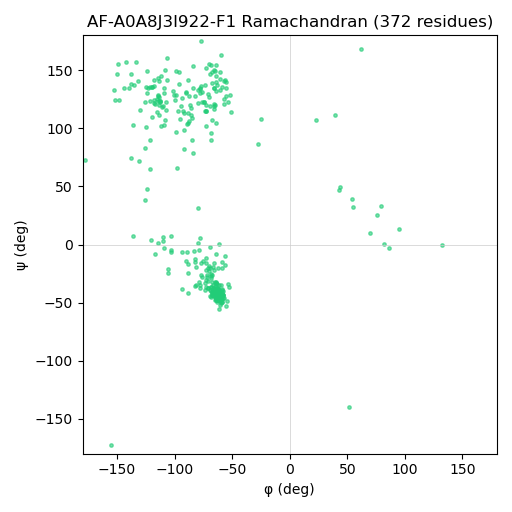3.19 236 GLY A N 1
ATOM 1896 C CA . GLY A 1 236 ? -27.698 13.760 4.666 1.00 83.19 236 GLY A CA 1
ATOM 1897 C C . GLY A 1 236 ? -27.197 14.870 3.745 1.00 83.19 236 GLY A C 1
ATOM 1898 O O . GLY A 1 236 ? -27.980 15.708 3.310 1.00 83.19 236 GLY A O 1
ATOM 1899 N N . THR A 1 237 ? -25.904 14.856 3.432 1.00 84.75 237 THR A N 1
ATOM 1900 C CA . THR A 1 237 ? -25.217 15.891 2.649 1.00 84.75 237 THR A CA 1
ATOM 1901 C C . THR A 1 237 ? -24.882 15.448 1.225 1.00 84.75 237 THR A C 1
ATOM 1903 O O . THR A 1 237 ? -24.683 16.293 0.359 1.00 84.75 237 THR A O 1
ATOM 1906 N N . GLY A 1 238 ? -24.828 14.139 0.960 1.00 84.12 238 GLY A N 1
ATOM 1907 C CA . GLY A 1 238 ? -24.397 13.580 -0.324 1.00 84.12 238 GLY A CA 1
ATOM 1908 C C . GLY A 1 238 ? -22.900 13.750 -0.596 1.00 84.12 238 GLY A C 1
ATOM 1909 O O . GLY A 1 238 ? -22.455 13.501 -1.714 1.00 84.12 238 GLY A O 1
ATOM 1910 N N . HIS A 1 239 ? -22.123 14.185 0.397 1.00 83.75 239 HIS A N 1
ATOM 1911 C CA . HIS A 1 239 ? -20.683 14.355 0.277 1.00 83.75 239 HIS A CA 1
ATOM 1912 C C . HIS A 1 239 ? -19.939 13.137 0.806 1.00 83.75 239 HIS A C 1
ATOM 1914 O O . HIS A 1 239 ? -20.370 12.465 1.746 1.00 83.75 239 HIS A O 1
ATOM 1920 N N . THR A 1 240 ? -18.790 12.864 0.201 1.00 86.38 240 THR A N 1
ATOM 1921 C CA . THR A 1 240 ? -17.898 11.822 0.684 1.00 86.38 240 THR A CA 1
ATOM 1922 C C . THR A 1 240 ? -17.237 12.262 1.988 1.00 86.38 240 THR A C 1
ATOM 1924 O O . THR A 1 240 ? -16.681 13.355 2.084 1.00 86.38 240 THR A O 1
ATOM 1927 N N . MET A 1 241 ? -17.304 11.402 2.998 1.00 88.25 241 MET A N 1
ATOM 1928 C CA . MET A 1 241 ? -16.717 11.588 4.317 1.00 88.25 241 MET A CA 1
ATOM 1929 C C . MET A 1 241 ? -15.711 10.474 4.593 1.00 88.25 241 MET A C 1
ATOM 1931 O O . MET A 1 241 ? -15.993 9.294 4.376 1.00 88.25 241 MET A O 1
ATOM 1935 N N . ARG A 1 242 ? -14.552 10.854 5.136 1.00 89.94 242 ARG A N 1
ATOM 1936 C CA . ARG A 1 242 ? -13.504 9.932 5.570 1.00 89.94 242 ARG A CA 1
ATOM 1937 C C . ARG A 1 242 ? -13.458 9.889 7.095 1.00 89.94 242 ARG A C 1
ATOM 1939 O O . ARG A 1 242 ? -13.159 10.893 7.739 1.00 89.94 242 ARG A O 1
ATOM 1946 N N . THR A 1 243 ? -13.752 8.727 7.671 1.00 94.25 243 THR A N 1
ATOM 1947 C CA . THR A 1 243 ? -13.893 8.563 9.123 1.00 94.25 243 THR A CA 1
ATOM 1948 C C . THR A 1 243 ? -12.808 7.656 9.681 1.00 94.25 243 THR A C 1
ATOM 1950 O O . THR A 1 243 ? -12.692 6.505 9.267 1.00 94.25 243 THR A O 1
ATOM 1953 N N . CYS A 1 244 ? -12.036 8.147 10.652 1.00 96.31 244 CYS A N 1
ATOM 1954 C CA . CYS A 1 244 ? -11.052 7.329 11.360 1.00 96.31 244 CYS A CA 1
ATOM 1955 C C . CYS A 1 244 ? -11.761 6.356 12.311 1.00 96.31 244 CYS A C 1
ATOM 1957 O O . CYS A 1 244 ? -12.483 6.782 13.217 1.00 96.31 244 CYS A O 1
ATOM 1959 N N . LEU A 1 245 ? -11.558 5.053 12.111 1.00 96.88 245 LEU A N 1
ATOM 1960 C CA . LEU A 1 245 ? -12.147 4.000 12.945 1.00 96.88 245 LEU A CA 1
ATOM 1961 C C . LEU A 1 245 ? -11.137 3.344 13.878 1.00 96.88 245 LEU A C 1
ATOM 1963 O O . LEU A 1 245 ? -11.537 2.786 14.900 1.00 96.88 245 LEU A O 1
ATOM 1967 N N . VAL A 1 246 ? -9.851 3.381 13.536 1.00 97.06 246 VAL A N 1
ATOM 1968 C CA . VAL A 1 246 ? -8.788 2.802 14.358 1.00 97.06 246 VAL A CA 1
ATOM 1969 C C . VAL A 1 246 ? -7.587 3.729 14.348 1.00 97.06 246 VAL A C 1
ATOM 1971 O O . VAL A 1 246 ? -7.165 4.183 13.292 1.00 97.06 246 VAL A O 1
ATOM 1974 N N . THR A 1 247 ? -6.995 3.969 15.510 1.00 97.81 247 THR A N 1
ATOM 1975 C CA . THR A 1 247 ? -5.677 4.595 15.606 1.00 97.81 247 THR A CA 1
ATOM 1976 C C . THR A 1 247 ? -4.822 3.853 16.616 1.00 97.81 247 THR A C 1
ATOM 1978 O O . THR A 1 247 ? -5.290 3.456 17.686 1.00 97.81 247 THR A O 1
ATOM 1981 N N . VAL A 1 248 ? -3.562 3.625 16.273 1.00 97.69 248 VAL A N 1
ATOM 1982 C CA . VAL A 1 248 ? -2.610 2.931 17.136 1.00 97.69 248 VAL A CA 1
ATOM 1983 C C . VAL A 1 248 ? -1.235 3.548 16.981 1.00 97.69 248 VAL A C 1
ATOM 1985 O O . VAL A 1 248 ? -0.773 3.800 15.872 1.00 97.69 248 VAL A O 1
ATOM 1988 N N . ARG A 1 249 ? -0.569 3.774 18.112 1.00 97.31 249 ARG A N 1
ATOM 1989 C CA . ARG A 1 249 ? 0.845 4.129 18.163 1.00 97.31 249 ARG A CA 1
ATOM 1990 C C . ARG A 1 249 ? 1.582 3.033 18.907 1.00 97.31 249 ARG A C 1
ATOM 1992 O O . ARG A 1 249 ? 1.295 2.791 20.074 1.00 97.31 249 ARG A O 1
ATOM 1999 N N . THR A 1 250 ? 2.546 2.405 18.252 1.00 97.25 250 THR A N 1
ATOM 2000 C CA . THR A 1 250 ? 3.369 1.361 18.867 1.00 97.25 250 THR A CA 1
ATOM 2001 C C . THR A 1 250 ? 4.814 1.458 18.397 1.00 97.25 250 THR A C 1
ATOM 2003 O O . THR A 1 250 ? 5.093 2.028 17.342 1.00 97.25 250 THR A O 1
ATOM 2006 N N . ASN A 1 251 ? 5.733 0.916 19.191 1.00 96.81 251 ASN A N 1
ATOM 2007 C CA . ASN A 1 251 ? 7.141 0.807 18.834 1.00 96.81 251 ASN A CA 1
ATOM 2008 C C . ASN A 1 251 ? 7.517 -0.637 18.490 1.00 96.81 251 ASN A C 1
ATOM 2010 O O . ASN A 1 251 ? 6.819 -1.590 18.856 1.00 96.81 251 ASN A O 1
ATOM 2014 N N . GLN A 1 252 ? 8.630 -0.777 17.776 1.00 95.69 252 GLN A N 1
ATOM 2015 C CA . GLN A 1 252 ? 9.121 -2.053 17.271 1.00 95.69 252 GLN A CA 1
ATOM 2016 C C . GLN A 1 252 ? 9.351 -3.066 18.406 1.00 95.69 252 GLN A C 1
ATOM 2018 O O . GLN A 1 252 ? 8.921 -4.214 18.300 1.00 95.69 252 GLN A O 1
ATOM 2023 N N . ASP A 1 253 ? 9.941 -2.641 19.527 1.00 95.31 253 ASP A N 1
ATOM 2024 C CA . ASP A 1 253 ? 10.222 -3.509 20.680 1.00 95.31 253 ASP A CA 1
ATOM 2025 C C . ASP A 1 253 ? 8.962 -4.090 21.323 1.00 95.31 253 ASP A C 1
ATOM 2027 O O . ASP A 1 253 ? 8.930 -5.259 21.713 1.00 95.31 253 ASP A O 1
ATOM 2031 N N . THR A 1 254 ? 7.917 -3.276 21.466 1.00 96.06 254 THR A N 1
ATOM 2032 C CA . THR A 1 254 ? 6.638 -3.716 22.033 1.00 96.06 254 THR A CA 1
ATOM 2033 C C . THR A 1 254 ? 5.942 -4.666 21.073 1.00 96.06 254 THR A C 1
ATOM 2035 O O . THR A 1 254 ? 5.458 -5.715 21.495 1.00 96.06 254 THR A O 1
ATOM 2038 N N . PHE A 1 255 ? 5.933 -4.336 19.780 1.00 96.50 255 PHE A N 1
ATOM 2039 C CA . PHE A 1 255 ? 5.284 -5.157 18.764 1.00 96.50 255 PHE A CA 1
ATOM 2040 C C . PHE A 1 255 ? 5.975 -6.519 18.586 1.00 96.50 255 PHE A C 1
ATOM 2042 O O . PHE A 1 255 ? 5.304 -7.547 18.534 1.00 96.50 255 PHE A O 1
ATOM 2049 N N . ASN A 1 256 ? 7.311 -6.561 18.590 1.00 93.88 256 ASN A N 1
ATOM 2050 C CA . ASN A 1 256 ? 8.090 -7.794 18.422 1.00 93.88 256 ASN A CA 1
ATOM 2051 C C . ASN A 1 256 ? 7.949 -8.791 19.582 1.00 93.88 256 ASN A C 1
ATOM 2053 O O . ASN A 1 256 ? 8.236 -9.975 19.410 1.00 93.88 256 ASN A O 1
ATOM 2057 N N . LYS A 1 257 ? 7.496 -8.344 20.760 1.00 95.56 257 LYS A N 1
ATOM 2058 C CA . LYS A 1 257 ? 7.193 -9.230 21.898 1.00 95.56 257 LYS A CA 1
ATOM 2059 C C . LYS A 1 257 ? 5.883 -10.001 21.715 1.00 95.56 257 LYS A C 1
ATOM 2061 O O . LYS A 1 257 ? 5.631 -10.952 22.453 1.00 95.56 257 LYS A O 1
ATOM 2066 N N . LEU A 1 258 ? 5.039 -9.601 20.763 1.00 95.19 258 LEU A N 1
ATOM 2067 C CA . LEU A 1 258 ? 3.757 -10.246 20.511 1.00 95.19 258 LEU A CA 1
ATOM 2068 C C . LEU A 1 258 ? 3.943 -11.549 19.730 1.00 95.19 258 LEU A C 1
ATOM 2070 O O . LEU A 1 258 ? 4.611 -11.596 18.699 1.00 95.19 258 LEU A O 1
ATOM 2074 N N . ASN A 1 259 ? 3.261 -12.607 20.164 1.00 94.38 259 ASN A N 1
ATOM 2075 C CA . ASN A 1 259 ? 3.149 -13.832 19.380 1.00 94.38 259 ASN A CA 1
ATOM 2076 C C . ASN A 1 259 ? 1.892 -13.792 18.505 1.00 94.38 259 ASN A C 1
ATOM 2078 O O . ASN A 1 259 ? 0.870 -14.378 18.859 1.00 94.38 259 ASN A O 1
ATOM 2082 N N . LEU A 1 260 ? 1.978 -13.127 17.347 1.00 93.31 260 LEU A N 1
ATOM 2083 C CA . LEU A 1 260 ? 0.836 -12.908 16.446 1.00 93.31 260 LEU A CA 1
ATOM 2084 C C . LEU A 1 260 ? 0.120 -14.194 15.987 1.00 93.31 260 LEU A C 1
ATOM 2086 O O . LEU A 1 260 ? -1.020 -14.125 15.547 1.00 93.31 260 LEU A O 1
ATOM 2090 N N . LYS A 1 261 ? 0.746 -15.374 16.106 1.00 92.81 261 LYS A N 1
ATOM 2091 C CA . LYS A 1 261 ? 0.110 -16.659 15.764 1.00 92.81 261 LYS A CA 1
ATOM 2092 C C . LYS A 1 261 ? -0.989 -17.080 16.741 1.00 92.81 261 LYS A C 1
ATOM 2094 O O . LYS A 1 261 ? -1.802 -17.924 16.386 1.00 92.81 261 LYS A O 1
ATOM 2099 N N . LEU A 1 262 ? -0.957 -16.567 17.970 1.00 94.19 262 LEU A N 1
ATOM 2100 C CA . LEU A 1 262 ? -1.829 -16.996 19.069 1.00 94.19 262 LEU A CA 1
ATOM 2101 C C . LEU A 1 262 ? -2.698 -15.860 19.619 1.00 94.19 262 LEU A C 1
ATOM 2103 O O . LEU A 1 262 ? -3.374 -16.050 20.628 1.00 94.19 262 LEU A O 1
ATOM 2107 N N . VAL A 1 263 ? -2.647 -14.668 19.019 1.00 94.00 263 VAL A N 1
ATOM 2108 C CA . VAL A 1 263 ? -3.412 -13.523 19.518 1.00 94.00 263 VAL A CA 1
ATOM 2109 C C . VAL A 1 263 ? -4.809 -13.478 18.920 1.00 94.00 263 VAL A C 1
ATOM 2111 O O . VAL A 1 263 ? -4.998 -13.665 17.722 1.00 94.00 263 VAL A O 1
ATOM 2114 N N . GLU A 1 264 ? -5.767 -13.099 19.758 1.00 95.75 264 GLU A N 1
ATOM 2115 C CA . GLU A 1 264 ? -7.050 -12.581 19.299 1.00 95.75 264 GLU A CA 1
ATOM 2116 C C . GLU A 1 264 ? -6.862 -11.124 18.828 1.00 95.75 264 GLU A C 1
ATOM 2118 O O . GLU A 1 264 ? -6.398 -10.298 19.626 1.00 95.75 264 GLU A O 1
ATOM 2123 N N . PRO A 1 265 ? -7.201 -10.768 17.571 1.00 95.81 265 PRO A N 1
ATOM 2124 C CA . PRO A 1 265 ? -6.849 -9.473 16.982 1.00 95.81 265 PRO A CA 1
ATOM 2125 C C . PRO A 1 265 ? -7.306 -8.253 17.793 1.00 95.81 265 PRO A C 1
ATOM 2127 O O . PRO A 1 265 ? -6.517 -7.356 18.088 1.00 95.81 265 PRO A O 1
ATOM 2130 N N . GLU A 1 266 ? -8.570 -8.237 18.216 1.00 94.38 266 GLU A N 1
ATOM 2131 C CA . GLU A 1 266 ? -9.138 -7.125 18.988 1.00 94.38 266 GLU A CA 1
ATOM 2132 C C . GLU A 1 266 ? -8.487 -6.986 20.371 1.00 94.38 266 GLU A C 1
ATOM 2134 O O . GLU A 1 266 ? -8.235 -5.877 20.844 1.00 94.38 266 GLU A O 1
ATOM 2139 N N . ALA A 1 267 ? -8.196 -8.108 21.034 1.00 95.56 267 ALA A N 1
ATOM 2140 C CA . ALA A 1 267 ? -7.524 -8.101 22.331 1.00 95.56 267 ALA A CA 1
ATOM 2141 C C . ALA A 1 267 ? -6.066 -7.639 22.195 1.00 95.56 267 ALA A C 1
ATOM 2143 O O . ALA A 1 267 ? -5.583 -6.867 23.021 1.00 95.56 267 ALA A O 1
ATOM 2144 N N . CYS A 1 268 ? -5.388 -8.055 21.124 1.00 96.56 268 CYS A N 1
ATOM 2145 C CA . CYS A 1 268 ? -4.029 -7.633 20.809 1.00 96.56 268 CYS A CA 1
ATOM 2146 C C . CYS A 1 268 ? -3.935 -6.117 20.614 1.00 96.56 268 CYS A C 1
ATOM 2148 O O . CYS A 1 268 ? -3.074 -5.466 21.203 1.00 96.56 268 CYS A O 1
ATOM 2150 N N . LEU A 1 269 ? -4.868 -5.533 19.860 1.00 96.25 269 LEU A N 1
ATOM 2151 C CA . LEU A 1 269 ? -4.915 -4.087 19.670 1.00 96.25 269 LEU A CA 1
ATOM 2152 C C . LEU A 1 269 ? -5.160 -3.326 20.981 1.00 96.25 269 LEU A C 1
ATOM 2154 O O . LEU A 1 269 ? -4.569 -2.267 21.182 1.00 96.25 269 LEU A O 1
ATOM 2158 N N . LYS A 1 270 ? -5.942 -3.880 21.917 1.00 94.81 270 LYS A N 1
ATOM 2159 C CA . LYS A 1 270 ? -6.084 -3.299 23.265 1.00 94.81 270 LYS A CA 1
ATOM 2160 C C . LYS A 1 270 ? -4.768 -3.321 24.045 1.00 94.81 270 LYS A C 1
ATOM 2162 O O . LYS A 1 270 ? -4.444 -2.328 24.685 1.00 94.81 270 LYS A O 1
ATOM 2167 N N . VAL A 1 271 ? -3.990 -4.405 23.962 1.00 95.38 271 VAL A N 1
ATOM 2168 C CA . VAL A 1 271 ? -2.644 -4.484 24.571 1.00 95.38 271 VAL A CA 1
ATOM 2169 C C . VAL A 1 271 ? -1.701 -3.435 23.972 1.00 95.38 271 VAL A C 1
ATOM 2171 O O . VAL A 1 271 ? -0.887 -2.856 24.686 1.00 95.38 271 VAL A O 1
ATOM 2174 N N . LEU A 1 272 ? -1.849 -3.139 22.679 1.00 95.94 272 LEU A N 1
ATOM 2175 C CA . LEU A 1 272 ? -1.122 -2.072 21.985 1.00 95.94 272 LEU A CA 1
ATOM 2176 C C . LEU A 1 272 ? -1.666 -0.658 22.262 1.00 95.94 272 LEU A C 1
ATOM 2178 O O . LEU A 1 272 ? -1.194 0.298 21.651 1.00 95.94 272 LEU A O 1
ATOM 2182 N N . ASN A 1 273 ? -2.639 -0.503 23.167 1.00 94.62 273 ASN A N 1
ATOM 2183 C CA . ASN A 1 273 ? -3.323 0.760 23.459 1.00 94.62 273 ASN A CA 1
ATOM 2184 C C . ASN A 1 273 ? -3.941 1.424 22.212 1.00 94.62 273 ASN A C 1
ATOM 2186 O O . ASN A 1 273 ? -4.012 2.651 22.117 1.00 94.62 273 ASN A O 1
ATOM 2190 N N . ALA A 1 274 ? -4.392 0.620 21.245 1.00 95.94 274 ALA A N 1
ATOM 2191 C CA . ALA A 1 274 ? -5.119 1.123 20.090 1.00 95.94 274 ALA A CA 1
ATOM 2192 C C . ALA A 1 274 ? -6.482 1.677 20.518 1.00 95.94 274 ALA A C 1
ATOM 2194 O O . ALA A 1 274 ? -7.206 1.067 21.309 1.00 95.94 274 ALA A O 1
ATOM 2195 N N . SER A 1 275 ? -6.863 2.810 19.939 1.00 96.00 275 SER A N 1
ATOM 2196 C CA . SER A 1 275 ? -8.222 3.326 20.042 1.00 96.00 275 SER A CA 1
ATOM 2197 C C . SER A 1 275 ? -9.022 2.821 18.848 1.00 96.00 275 SER A C 1
ATOM 2199 O O . SER A 1 275 ? -8.718 3.151 17.704 1.00 96.00 275 SER A O 1
ATOM 2201 N N . ILE A 1 276 ? -10.026 1.991 19.122 1.00 94.56 276 ILE A N 1
ATOM 2202 C CA . ILE A 1 276 ? -10.894 1.359 18.123 1.00 94.56 276 ILE A CA 1
ATOM 2203 C C . ILE A 1 276 ? -12.307 1.911 18.299 1.00 94.56 276 ILE A C 1
ATOM 2205 O O . ILE A 1 276 ? -12.773 2.109 19.425 1.00 94.56 276 ILE A O 1
ATOM 2209 N N . SER A 1 277 ? -12.995 2.147 17.187 1.00 95.31 277 SER A N 1
ATOM 2210 C CA . SER A 1 277 ? -14.391 2.563 17.170 1.00 95.31 277 SER A CA 1
ATOM 2211 C C . SER A 1 277 ? -15.264 1.574 17.944 1.00 95.31 277 SER A C 1
ATOM 2213 O O . SER A 1 277 ? -15.168 0.361 17.762 1.00 95.31 277 SER A O 1
ATOM 2215 N N . LYS A 1 278 ? -16.157 2.097 18.792 1.00 91.19 278 LYS A N 1
ATOM 2216 C CA . LYS A 1 278 ? -17.133 1.279 19.536 1.00 91.19 278 LYS A CA 1
ATOM 2217 C C . LYS A 1 278 ? -18.185 0.647 18.618 1.00 91.19 278 LYS A C 1
ATOM 2219 O O . LYS A 1 278 ? -18.703 -0.416 18.942 1.00 91.19 278 LYS A O 1
ATOM 2224 N N . SER A 1 279 ? -18.464 1.293 17.484 1.00 92.25 279 SER A N 1
ATOM 2225 C CA . SER A 1 279 ? -19.413 0.833 16.467 1.00 92.25 279 SER A CA 1
ATOM 2226 C C . SER A 1 279 ? -18.834 1.064 15.064 1.00 92.25 279 SER A C 1
ATOM 2228 O O . SER A 1 279 ? -19.288 1.970 14.359 1.00 92.25 279 SER A O 1
ATOM 2230 N N . PRO A 1 280 ? -17.855 0.253 14.612 1.00 92.19 280 PRO A N 1
ATOM 2231 C CA . PRO A 1 280 ? -17.211 0.461 13.315 1.00 92.19 280 PRO A CA 1
ATOM 2232 C C . PRO A 1 280 ? -18.202 0.397 12.146 1.00 92.19 280 PRO A C 1
ATOM 2234 O O . PRO A 1 280 ? -18.079 1.145 11.184 1.00 92.19 280 PRO A O 1
ATOM 2237 N N . SER A 1 281 ? -19.223 -0.464 12.235 1.00 91.12 281 SER A N 1
ATOM 2238 C CA . SER A 1 281 ? -20.272 -0.601 11.211 1.00 91.12 281 SER A CA 1
ATOM 2239 C C . SER A 1 281 ? -21.160 0.635 11.055 1.00 91.12 281 SER A C 1
ATOM 2241 O O . SER A 1 281 ? -21.846 0.772 10.052 1.00 91.12 281 SER A O 1
ATOM 2243 N N . GLU A 1 282 ? -21.210 1.479 12.085 1.00 91.12 282 GLU A N 1
ATOM 2244 C CA . GLU A 1 282 ? -21.964 2.740 12.106 1.00 91.12 282 GLU A CA 1
ATOM 2245 C C . GLU A 1 282 ? -21.032 3.939 11.911 1.00 91.12 282 GLU A C 1
ATOM 2247 O O . GLU A 1 282 ? -21.463 5.078 12.045 1.00 91.12 282 GLU A O 1
ATOM 2252 N N . LEU A 1 283 ? -19.755 3.676 11.607 1.00 91.44 283 LEU A N 1
ATOM 2253 C CA . LEU A 1 283 ? -18.722 4.681 11.403 1.00 91.44 283 LEU A CA 1
ATOM 2254 C C . LEU A 1 283 ? -18.596 5.648 12.590 1.00 91.44 283 LEU A C 1
ATOM 2256 O O . LEU A 1 283 ? -18.390 6.844 12.410 1.00 91.44 283 LEU A O 1
ATOM 2260 N N . ALA A 1 284 ? -18.711 5.142 13.824 1.00 91.25 284 ALA A N 1
ATOM 2261 C CA . ALA A 1 284 ? -18.481 5.973 15.003 1.00 91.25 284 ALA A CA 1
ATOM 2262 C C . ALA A 1 284 ? -16.997 6.406 15.045 1.00 91.25 284 ALA A C 1
ATOM 2264 O O . ALA A 1 284 ? -16.127 5.530 15.101 1.00 91.25 284 ALA A O 1
ATOM 2265 N N . PRO A 1 285 ? -16.677 7.712 15.011 1.00 93.69 285 PRO A N 1
ATOM 2266 C CA . PRO A 1 285 ? -15.308 8.178 14.825 1.00 93.69 285 PRO A CA 1
ATOM 2267 C C . PRO A 1 285 ? -14.436 7.953 16.061 1.00 93.69 285 PRO A C 1
ATOM 2269 O O . PRO A 1 285 ? -14.900 8.001 17.204 1.00 93.69 285 PRO A O 1
ATOM 2272 N N . VAL A 1 286 ? -13.139 7.791 15.820 1.00 94.50 286 VAL A N 1
ATOM 2273 C CA . VAL A 1 286 ? -12.078 7.842 16.827 1.00 94.50 286 VAL A CA 1
ATOM 2274 C C . VAL A 1 286 ? -11.141 8.994 16.489 1.00 94.50 286 VAL A C 1
ATOM 2276 O O . VAL A 1 286 ? -10.845 9.244 15.324 1.00 94.50 286 VAL A O 1
ATOM 2279 N N . ARG A 1 287 ? -10.658 9.706 17.510 1.00 91.25 287 ARG A N 1
ATOM 2280 C CA . ARG A 1 287 ? -9.674 10.774 17.320 1.00 91.25 287 ARG A CA 1
ATOM 2281 C C . ARG A 1 287 ? -8.295 10.168 17.019 1.00 91.25 287 ARG A C 1
ATOM 2283 O O . ARG A 1 287 ? -7.817 9.417 17.870 1.00 91.25 287 ARG A O 1
ATOM 2290 N N . PRO A 1 288 ? -7.644 10.495 15.888 1.00 91.31 288 PRO A N 1
ATOM 2291 C CA . PRO A 1 288 ? -6.293 10.022 15.593 1.00 91.31 288 PRO A CA 1
ATOM 2292 C C . PRO A 1 288 ? -5.291 10.424 16.684 1.00 91.31 288 PRO A C 1
ATOM 2294 O O . PRO A 1 288 ? -5.340 11.544 17.196 1.00 91.31 288 PRO A O 1
ATOM 2297 N N . VAL A 1 289 ? -4.362 9.527 17.034 1.00 88.06 289 VAL A N 1
ATOM 2298 C CA . VAL A 1 289 ? -3.294 9.833 18.009 1.00 88.06 289 VAL A CA 1
ATOM 2299 C C . VAL A 1 289 ? -2.360 10.921 17.472 1.00 88.06 289 VAL A C 1
ATOM 2301 O O . VAL A 1 289 ? -1.875 11.756 18.233 1.00 88.06 289 VAL A O 1
ATOM 2304 N N . MET A 1 290 ? -2.110 10.913 16.164 1.00 84.69 290 MET A N 1
ATOM 2305 C CA . MET A 1 290 ? -1.371 11.948 15.449 1.00 84.69 290 MET A CA 1
ATOM 2306 C C . MET A 1 290 ? -1.845 11.970 13.996 1.00 84.69 290 MET A C 1
ATOM 2308 O O . MET A 1 290 ? -1.970 10.909 13.392 1.00 84.69 290 MET A O 1
ATOM 2312 N N . GLU A 1 291 ? -2.125 13.153 13.458 1.00 76.56 291 GLU A N 1
ATOM 2313 C CA . GLU A 1 291 ? -2.639 13.349 12.095 1.00 76.56 291 GLU A CA 1
ATOM 2314 C C . GLU A 1 291 ? -1.510 13.721 11.129 1.00 76.56 291 GLU A C 1
ATOM 2316 O O . GLU A 1 291 ? -0.538 14.372 11.528 1.00 76.56 291 GLU A O 1
ATOM 2321 N N . LEU A 1 292 ? -1.650 13.332 9.857 1.00 69.75 292 LEU A N 1
ATOM 2322 C CA . LEU A 1 292 ? -0.794 13.837 8.787 1.00 69.75 292 LEU A CA 1
ATOM 2323 C C . LEU A 1 292 ? -1.174 15.293 8.496 1.00 69.75 292 LEU A C 1
ATOM 2325 O O . LEU A 1 292 ? -2.180 15.571 7.850 1.00 69.75 292 LEU A O 1
ATOM 2329 N N . ASN A 1 293 ? -0.376 16.235 8.997 1.00 65.88 293 ASN A N 1
ATOM 2330 C CA . ASN A 1 293 ? -0.569 17.655 8.716 1.00 65.88 293 ASN A CA 1
ATOM 2331 C C . ASN A 1 293 ? 0.309 18.091 7.538 1.00 65.88 293 ASN A C 1
ATOM 2333 O O . ASN A 1 293 ? 1.510 18.290 7.703 1.00 65.88 293 ASN A O 1
ATOM 2337 N N . MET A 1 294 ? -0.317 18.355 6.386 1.00 51.97 294 MET A N 1
ATOM 2338 C CA . MET A 1 294 ? 0.317 18.745 5.108 1.00 51.97 294 MET A CA 1
ATOM 2339 C C . MET A 1 294 ? 1.116 20.072 5.132 1.00 51.97 294 MET A C 1
ATOM 2341 O O . MET A 1 294 ? 1.627 20.515 4.106 1.00 51.97 294 MET A O 1
ATOM 2345 N N . VAL A 1 295 ? 1.188 20.755 6.279 1.00 44.25 295 VAL A N 1
ATOM 2346 C CA . VAL A 1 295 ? 1.824 22.077 6.448 1.00 44.25 295 VAL A CA 1
ATOM 2347 C C . VAL A 1 295 ? 3.017 22.018 7.413 1.00 44.25 295 VAL A C 1
ATOM 2349 O O . VAL A 1 295 ? 3.749 22.997 7.546 1.00 44.25 295 VAL A O 1
ATOM 2352 N N . ASP A 1 296 ? 3.242 20.892 8.097 1.00 53.16 296 ASP A N 1
ATOM 2353 C CA . ASP A 1 296 ? 4.354 20.780 9.039 1.00 53.16 296 ASP A CA 1
ATOM 2354 C C . ASP A 1 296 ? 5.639 20.367 8.295 1.00 53.16 296 ASP A C 1
ATOM 2356 O O . ASP A 1 296 ? 5.692 19.272 7.730 1.00 53.16 296 ASP A O 1
ATOM 2360 N N . PRO A 1 297 ? 6.695 21.204 8.298 1.00 57.72 297 PRO A N 1
ATOM 2361 C CA . PRO A 1 297 ? 7.944 20.922 7.588 1.00 57.72 297 PRO A CA 1
ATOM 2362 C C . PRO A 1 297 ? 8.694 19.692 8.121 1.00 57.72 297 PRO A C 1
ATOM 2364 O O . PRO A 1 297 ? 9.684 19.282 7.519 1.00 57.72 297 PRO A O 1
ATOM 2367 N N . ARG A 1 298 ? 8.249 19.107 9.242 1.00 58.59 298 ARG A N 1
ATOM 2368 C CA . ARG A 1 298 ? 8.792 17.861 9.797 1.00 58.59 298 ARG A CA 1
ATOM 2369 C C . ARG A 1 298 ? 8.323 16.608 9.055 1.00 58.59 298 ARG A C 1
ATOM 2371 O O . ARG A 1 298 ? 8.923 15.555 9.246 1.00 58.59 298 ARG A O 1
ATOM 2378 N N . PHE A 1 299 ? 7.272 16.695 8.236 1.00 58.50 299 PHE A N 1
ATOM 2379 C CA . PHE A 1 299 ? 6.770 15.554 7.474 1.00 58.50 299 PHE A CA 1
ATOM 2380 C C . PHE A 1 299 ? 7.363 15.505 6.076 1.00 58.50 299 PHE A C 1
ATOM 2382 O O . PHE A 1 299 ? 7.260 16.451 5.297 1.00 58.50 299 PHE A O 1
ATOM 2389 N N . ILE A 1 300 ? 7.940 14.353 5.745 1.00 65.69 300 ILE A N 1
ATOM 2390 C CA . ILE A 1 300 ? 8.360 14.042 4.384 1.00 65.69 300 ILE A CA 1
ATOM 2391 C C . ILE A 1 300 ? 7.415 12.966 3.861 1.00 65.69 300 ILE A C 1
ATOM 2393 O O . ILE A 1 300 ? 7.498 11.802 4.259 1.00 65.69 300 ILE A O 1
ATOM 2397 N N . GLU A 1 301 ? 6.475 13.392 3.021 1.00 59.28 301 GLU A N 1
ATOM 2398 C CA . GLU A 1 301 ? 5.450 12.549 2.403 1.00 59.28 301 GLU A CA 1
ATOM 2399 C C . GLU A 1 301 ? 5.976 11.851 1.144 1.00 59.28 301 GLU A C 1
ATOM 2401 O O . GLU A 1 301 ? 6.879 12.345 0.457 1.00 59.28 301 GLU A O 1
ATOM 2406 N N . SER A 1 302 ? 5.381 10.703 0.812 1.00 50.50 30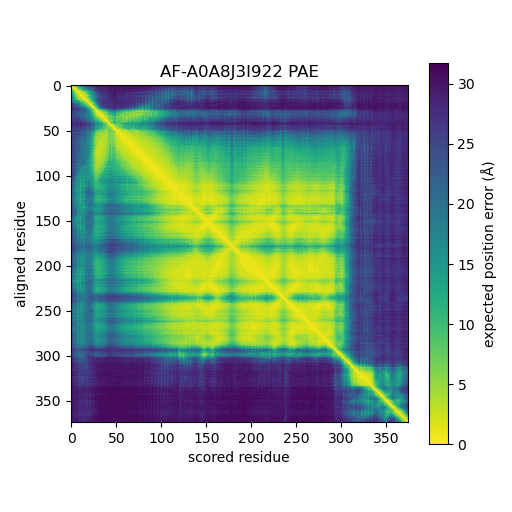2 SER A N 1
ATOM 2407 C CA . SER A 1 302 ? 5.620 10.059 -0.473 1.00 50.50 302 SER A CA 1
ATOM 2408 C C . SER A 1 302 ? 5.073 10.964 -1.568 1.00 50.50 302 SER A C 1
ATOM 2410 O O . SER A 1 302 ? 3.876 11.256 -1.594 1.00 50.50 302 SER A O 1
ATOM 2412 N N . THR A 1 303 ? 5.932 11.403 -2.488 1.00 46.53 303 THR A N 1
ATOM 2413 C CA . THR A 1 303 ? 5.442 12.021 -3.723 1.00 46.53 303 THR A CA 1
ATOM 2414 C C . THR A 1 303 ? 4.764 10.914 -4.496 1.00 46.53 303 THR A C 1
ATOM 2416 O O . THR A 1 303 ? 5.459 10.030 -4.959 1.00 46.53 303 THR A O 1
ATOM 2419 N N . ASP A 1 304 ? 3.439 10.943 -4.545 1.00 40.94 304 ASP A N 1
ATOM 2420 C CA . ASP A 1 304 ? 2.536 10.046 -5.263 1.00 40.94 304 ASP A CA 1
ATOM 2421 C C . ASP A 1 304 ? 3.169 9.407 -6.529 1.00 40.94 304 ASP A C 1
ATOM 2423 O O . ASP A 1 304 ? 3.102 9.946 -7.630 1.00 40.94 304 ASP A O 1
ATOM 2427 N N . ILE A 1 305 ? 3.873 8.277 -6.354 1.00 37.75 305 ILE A N 1
ATOM 2428 C CA . ILE A 1 305 ? 4.562 7.544 -7.441 1.00 37.75 305 ILE A CA 1
ATOM 2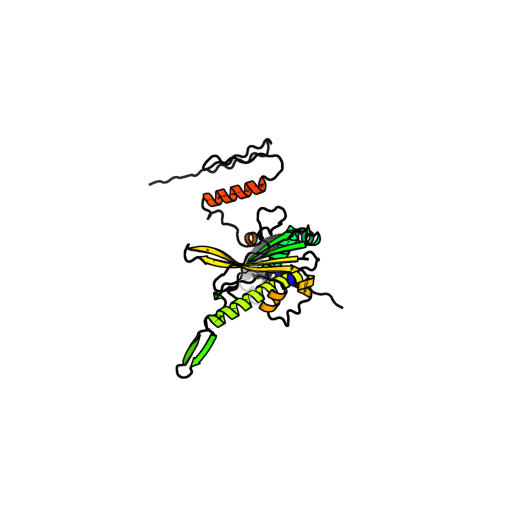429 C C . ILE A 1 305 ? 3.552 6.652 -8.184 1.00 37.75 305 ILE A C 1
ATOM 2431 O O . ILE A 1 305 ? 3.820 6.131 -9.262 1.00 37.75 305 ILE A O 1
ATOM 2435 N N . LEU A 1 306 ? 2.354 6.468 -7.623 1.00 37.66 306 LEU A N 1
ATOM 2436 C CA . LEU A 1 306 ? 1.289 5.705 -8.266 1.00 37.66 306 LEU A CA 1
ATOM 2437 C C . LEU A 1 306 ? 0.535 6.547 -9.298 1.00 37.66 306 LEU A C 1
ATOM 2439 O O . LEU A 1 306 ? 0.201 6.028 -10.362 1.00 37.66 306 LEU A O 1
ATOM 2443 N N . SER A 1 307 ? 0.355 7.853 -9.073 1.00 39.16 307 SER A N 1
ATOM 2444 C CA . SER A 1 307 ? -0.195 8.734 -10.112 1.00 39.16 307 SER A CA 1
ATOM 2445 C C . SER A 1 307 ? 0.772 8.969 -11.281 1.00 39.16 307 SER A C 1
ATOM 2447 O O . SER A 1 307 ? 0.328 9.280 -12.385 1.00 39.16 307 SER A O 1
ATOM 2449 N N . THR A 1 308 ? 2.077 8.714 -11.128 1.00 39.88 308 THR A N 1
ATOM 2450 C CA . THR A 1 308 ? 3.016 8.738 -12.265 1.00 39.88 308 THR A CA 1
ATOM 2451 C C . THR A 1 308 ? 3.024 7.451 -13.095 1.00 39.88 308 THR A C 1
ATOM 2453 O O . THR A 1 308 ? 3.437 7.510 -14.257 1.00 39.88 308 THR A O 1
ATOM 2456 N N . LEU A 1 309 ? 2.539 6.317 -12.565 1.00 42.75 309 LEU A N 1
ATOM 2457 C CA . LEU A 1 309 ? 2.480 5.053 -13.312 1.00 42.75 309 LEU A CA 1
ATOM 2458 C C . LEU A 1 309 ? 1.188 4.854 -14.122 1.00 42.75 309 LEU A C 1
ATOM 2460 O O . LEU A 1 309 ? 1.244 4.142 -15.121 1.00 42.75 309 LEU A O 1
ATOM 2464 N N . ASP A 1 310 ? 0.069 5.495 -13.758 1.00 41.00 310 ASP A N 1
ATOM 2465 C CA . ASP A 1 310 ? -1.220 5.286 -14.455 1.00 41.00 310 ASP A CA 1
ATOM 2466 C C . ASP A 1 310 ? -2.023 6.568 -14.758 1.00 41.00 310 ASP A C 1
ATOM 2468 O O . ASP A 1 310 ? -3.146 6.513 -15.250 1.00 41.00 310 ASP A O 1
ATOM 2472 N N . GLN A 1 311 ? -1.467 7.762 -14.517 1.00 43.75 311 GLN A N 1
ATOM 2473 C CA . GLN A 1 311 ? -2.154 9.018 -14.841 1.00 43.75 311 GLN A CA 1
ATOM 2474 C C . GLN A 1 311 ? -1.255 9.979 -15.613 1.00 43.75 311 GLN A C 1
ATOM 2476 O O . GLN A 1 311 ? -0.886 11.064 -15.161 1.00 43.75 311 GLN A O 1
ATOM 2481 N N . ARG A 1 312 ? -1.001 9.647 -16.882 1.00 46.44 312 ARG A N 1
ATOM 2482 C CA . ARG A 1 312 ? -0.873 10.727 -17.865 1.00 46.44 312 ARG A CA 1
ATOM 2483 C C . ARG A 1 312 ? -2.257 11.337 -18.016 1.00 46.44 312 ARG A C 1
ATOM 2485 O O . ARG A 1 312 ? -3.075 10.818 -18.767 1.00 46.44 312 ARG A O 1
ATOM 2492 N N . VAL A 1 313 ? -2.514 12.424 -17.294 1.00 50.03 313 VAL A N 1
ATOM 2493 C CA . VAL A 1 313 ? -3.673 13.280 -17.554 1.00 50.03 313 VAL A CA 1
ATOM 2494 C C . VAL A 1 313 ? -3.645 13.612 -19.043 1.00 50.03 313 VAL A C 1
ATOM 2496 O O . VAL A 1 313 ? -2.693 14.233 -19.527 1.00 50.03 313 VAL A O 1
ATOM 2499 N N . ASN A 1 314 ? -4.640 13.133 -19.791 1.00 51.88 314 ASN A N 1
ATOM 2500 C CA . ASN A 1 314 ? -4.762 13.470 -21.196 1.00 51.88 314 ASN A CA 1
ATOM 2501 C C . ASN A 1 314 ? -5.015 14.977 -21.263 1.00 51.88 314 ASN A C 1
ATOM 2503 O O . ASN A 1 314 ? -6.100 15.450 -20.939 1.00 51.88 314 ASN A O 1
ATOM 2507 N N . LEU A 1 315 ? -3.991 15.748 -21.638 1.00 54.09 315 LEU A N 1
ATOM 2508 C CA . LEU A 1 315 ? -4.034 17.216 -21.643 1.00 54.09 315 LEU A CA 1
ATOM 2509 C C . LEU A 1 315 ? -5.154 17.776 -22.538 1.00 54.09 315 LEU A C 1
ATOM 2511 O O . LEU A 1 315 ? -5.491 18.950 -22.428 1.00 54.09 315 LEU A O 1
ATOM 2515 N N . MET A 1 316 ? -5.725 16.935 -23.405 1.00 50.97 316 MET A N 1
ATOM 2516 C CA . MET A 1 316 ? -6.854 17.259 -24.274 1.00 50.97 316 MET A CA 1
ATOM 2517 C C . MET A 1 316 ? -8.230 17.145 -23.598 1.00 50.97 316 MET A C 1
ATOM 2519 O O . MET A 1 316 ? -9.203 17.643 -24.157 1.00 50.97 316 MET A O 1
ATOM 2523 N N . GLU A 1 317 ? -8.334 16.502 -22.433 1.00 51.25 317 GLU A N 1
ATOM 2524 C CA . GLU A 1 317 ? -9.605 16.256 -21.723 1.00 51.25 317 GLU A CA 1
ATOM 2525 C C . GLU A 1 317 ? -9.828 17.202 -20.533 1.00 51.25 317 GLU A C 1
ATOM 2527 O O . GLU A 1 317 ? -10.893 17.191 -19.921 1.00 51.25 317 GLU A O 1
ATOM 2532 N N . LEU A 1 318 ? -8.844 18.049 -20.221 1.00 60.22 318 LEU A N 1
ATOM 2533 C CA . LEU A 1 318 ? -8.937 19.018 -19.134 1.00 60.22 318 LEU A CA 1
ATOM 2534 C C . LEU A 1 318 ? -9.857 20.182 -19.495 1.00 60.22 318 LEU A C 1
ATOM 2536 O O . LEU A 1 318 ? -9.760 20.773 -20.576 1.00 60.22 318 LEU A O 1
ATOM 2540 N N . THR A 1 319 ? -10.697 20.588 -18.544 1.00 66.00 319 THR A N 1
ATOM 2541 C CA . THR A 1 319 ? -11.391 21.870 -18.658 1.00 66.00 319 THR A CA 1
ATOM 2542 C C . THR A 1 319 ? -10.386 23.027 -18.526 1.00 66.00 319 THR A C 1
ATOM 2544 O O . THR A 1 319 ? -9.341 22.880 -17.881 1.00 66.00 319 THR A O 1
ATOM 2547 N N . PRO A 1 320 ? -10.671 24.215 -19.097 1.00 60.91 320 PRO A N 1
ATOM 2548 C CA . PRO A 1 320 ? -9.753 25.357 -19.039 1.00 60.91 320 PRO A CA 1
ATOM 2549 C C . PRO A 1 320 ? -9.288 25.722 -17.619 1.00 60.91 320 PRO A C 1
ATOM 2551 O O . PRO A 1 320 ? -8.119 26.045 -17.421 1.00 60.91 320 PRO A O 1
ATOM 2554 N N . ASN A 1 321 ? -10.169 25.596 -16.621 1.00 54.16 321 ASN A N 1
ATOM 2555 C CA . ASN A 1 321 ? -9.850 25.902 -15.224 1.00 54.16 321 ASN A CA 1
ATOM 2556 C C . ASN A 1 321 ? -8.925 24.853 -14.586 1.00 54.16 321 ASN A C 1
ATOM 2558 O O . ASN A 1 321 ? -8.050 25.202 -13.795 1.00 54.16 321 ASN A O 1
ATOM 2562 N N . GLU A 1 322 ? -9.089 23.575 -14.930 1.00 55.12 322 GLU A N 1
ATOM 2563 C CA . GLU A 1 322 ? -8.232 22.498 -14.421 1.00 55.12 322 GLU A CA 1
ATOM 2564 C C . GLU A 1 322 ? -6.828 22.583 -15.023 1.00 55.12 322 GLU A C 1
ATOM 2566 O O . GLU A 1 322 ? -5.838 22.398 -14.315 1.00 55.12 322 GLU A O 1
ATOM 2571 N N . PHE A 1 323 ? -6.725 22.956 -16.303 1.00 59.22 323 PHE A N 1
ATOM 2572 C CA . PHE A 1 323 ? -5.440 23.208 -16.951 1.00 59.22 323 PHE A CA 1
ATOM 2573 C C . PHE A 1 323 ? -4.720 24.424 -16.344 1.00 59.22 323 PHE A C 1
ATOM 2575 O O . PHE A 1 323 ? -3.529 24.340 -16.041 1.00 59.22 323 PHE A O 1
ATOM 2582 N N . GLU A 1 324 ? -5.424 25.535 -16.094 1.00 61.31 324 GLU A N 1
ATOM 2583 C CA . GLU A 1 324 ? -4.848 26.700 -15.403 1.00 61.31 324 GLU A CA 1
ATOM 2584 C C . GLU A 1 324 ? -4.382 26.359 -13.980 1.00 61.31 324 GLU A C 1
ATOM 2586 O O . GLU A 1 324 ? -3.293 26.777 -13.570 1.00 61.31 324 GLU A O 1
ATOM 2591 N N . GLY A 1 325 ? -5.148 25.546 -13.245 1.00 57.91 325 GLY A N 1
ATOM 2592 C CA . GLY A 1 325 ? -4.754 25.035 -11.931 1.00 57.91 325 GLY A CA 1
ATOM 2593 C C . GLY A 1 325 ? -3.478 24.191 -11.990 1.00 57.91 325 GLY A C 1
ATOM 2594 O O . GLY A 1 325 ? -2.559 24.396 -11.193 1.00 57.91 325 GLY A O 1
ATOM 2595 N N . LEU A 1 326 ? -3.377 23.300 -12.977 1.00 62.84 326 LEU A N 1
ATOM 2596 C CA . LEU A 1 326 ? -2.235 22.404 -13.167 1.00 62.84 326 LEU A CA 1
ATOM 2597 C C . LEU A 1 326 ? -0.966 23.174 -13.564 1.00 62.84 326 LEU A C 1
ATOM 2599 O O . LEU A 1 326 ? 0.098 22.952 -12.986 1.00 62.84 326 LEU A O 1
ATOM 2603 N N . ILE A 1 327 ? -1.087 24.151 -14.466 1.00 59.25 327 ILE A N 1
ATOM 2604 C CA . ILE A 1 327 ? 0.009 25.044 -14.867 1.00 59.25 327 ILE A CA 1
ATOM 2605 C C . ILE A 1 327 ? 0.463 25.931 -13.701 1.00 59.25 327 ILE A C 1
ATOM 2607 O O . ILE A 1 327 ? 1.664 26.095 -13.481 1.00 59.25 327 ILE A O 1
ATOM 2611 N N . THR A 1 328 ? -0.468 26.458 -12.904 1.00 57.22 328 THR A N 1
ATOM 2612 C CA . THR A 1 328 ? -0.138 27.271 -11.722 1.00 57.22 328 THR A CA 1
ATOM 2613 C C . THR A 1 328 ? 0.640 26.460 -10.686 1.00 57.22 328 THR A C 1
ATOM 2615 O O . THR A 1 328 ? 1.643 26.937 -10.152 1.00 57.22 328 THR A O 1
ATOM 2618 N N . ASN A 1 329 ? 0.230 25.213 -10.447 1.00 53.78 329 ASN A N 1
ATOM 2619 C CA . ASN A 1 329 ? 0.889 24.308 -9.506 1.00 53.78 329 ASN A CA 1
ATOM 2620 C C . ASN A 1 329 ? 2.288 23.891 -10.009 1.00 53.78 329 ASN A C 1
ATOM 2622 O O . ASN A 1 329 ? 3.263 23.900 -9.253 1.00 53.78 329 ASN A O 1
ATOM 2626 N N . LEU A 1 330 ? 2.419 23.637 -11.317 1.00 59.72 330 LEU A N 1
ATOM 2627 C CA . LEU A 1 330 ? 3.698 23.344 -11.967 1.00 59.72 330 LEU A CA 1
ATOM 2628 C C . LEU A 1 330 ? 4.682 24.522 -11.839 1.00 59.72 330 LEU A C 1
ATOM 2630 O O . LEU A 1 330 ? 5.836 24.331 -11.451 1.00 59.72 330 LEU A O 1
ATOM 2634 N N . PHE A 1 331 ? 4.220 25.753 -12.090 1.00 54.50 331 PHE A N 1
ATOM 2635 C CA . PHE A 1 331 ? 5.048 26.956 -11.968 1.00 54.50 331 PHE A CA 1
ATOM 2636 C C . PHE A 1 331 ? 5.376 27.322 -10.518 1.00 54.50 331 PHE A C 1
ATOM 2638 O O . PHE A 1 331 ? 6.469 27.824 -10.269 1.00 54.50 331 PHE A O 1
ATOM 2645 N N . GLN A 1 332 ? 4.503 27.041 -9.547 1.00 51.94 332 GLN A N 1
ATOM 2646 C CA . GLN A 1 332 ? 4.826 27.214 -8.125 1.00 51.94 332 GLN A CA 1
ATOM 2647 C C . GLN A 1 332 ? 5.918 26.246 -7.663 1.00 51.94 332 GLN A C 1
ATOM 2649 O O . GLN A 1 332 ? 6.846 26.673 -6.974 1.00 51.94 332 GLN A O 1
ATOM 2654 N N . LYS A 1 333 ? 5.866 24.979 -8.097 1.00 49.72 333 LYS A N 1
ATOM 2655 C CA . LYS A 1 333 ? 6.927 23.999 -7.815 1.00 49.72 333 LYS A CA 1
ATOM 2656 C C . LYS A 1 333 ? 8.247 24.349 -8.509 1.00 49.72 333 LYS A C 1
ATOM 2658 O O . LYS A 1 333 ? 9.309 24.148 -7.931 1.00 49.72 333 LYS A O 1
ATOM 2663 N N . TRP A 1 334 ? 8.198 24.927 -9.711 1.00 41.19 334 TRP A N 1
ATOM 2664 C CA . TRP A 1 334 ? 9.393 25.397 -10.427 1.00 41.19 334 TRP A CA 1
ATOM 2665 C C . TRP A 1 334 ? 9.975 26.715 -9.891 1.00 41.19 334 TRP A C 1
ATOM 2667 O O . TRP A 1 334 ? 11.178 26.949 -10.014 1.00 41.19 334 TRP A O 1
ATOM 2677 N N . ALA A 1 335 ? 9.159 27.590 -9.296 1.00 45.38 335 ALA A N 1
ATOM 2678 C CA . ALA A 1 335 ? 9.584 28.920 -8.854 1.00 45.38 335 ALA A CA 1
ATOM 2679 C C . ALA A 1 335 ? 10.350 28.941 -7.518 1.00 45.38 335 ALA A C 1
ATOM 2681 O O . ALA A 1 335 ? 10.765 30.018 -7.080 1.00 45.38 335 ALA A O 1
ATOM 2682 N N . TRP A 1 336 ? 10.604 27.796 -6.875 1.00 35.66 336 TRP A N 1
ATOM 2683 C CA . TRP A 1 336 ? 11.423 27.758 -5.662 1.00 35.66 336 TRP A CA 1
ATOM 2684 C C . TRP A 1 336 ? 12.925 27.706 -5.984 1.00 35.66 336 TRP A C 1
ATOM 2686 O O . TRP A 1 336 ? 13.592 26.677 -5.894 1.00 35.66 336 TRP A O 1
ATOM 2696 N N . LYS A 1 337 ? 13.478 28.872 -6.328 1.00 36.00 337 LYS A N 1
ATOM 2697 C CA . LYS A 1 337 ? 14.875 29.229 -6.038 1.00 36.00 337 LYS A CA 1
ATOM 2698 C C . LYS A 1 337 ? 14.855 30.482 -5.156 1.00 36.00 337 LYS A C 1
ATOM 2700 O O . LYS A 1 337 ? 14.091 31.402 -5.463 1.00 36.00 337 LYS A O 1
ATOM 2705 N N . PRO A 1 338 ? 15.657 30.565 -4.081 1.00 31.12 338 PRO A N 1
ATOM 2706 C CA . PRO A 1 338 ? 15.618 31.725 -3.203 1.00 31.12 338 PRO A CA 1
ATOM 2707 C C . PRO A 1 338 ? 16.113 32.954 -3.979 1.00 31.12 338 PRO A C 1
ATOM 2709 O O . PRO A 1 338 ? 17.254 32.982 -4.432 1.00 31.12 338 PRO A O 1
ATOM 2712 N N . GLY A 1 339 ? 15.236 33.948 -4.172 1.00 42.81 339 GLY A N 1
ATOM 2713 C CA . GLY A 1 339 ? 15.608 35.266 -4.706 1.00 42.81 339 GLY A CA 1
ATOM 2714 C C . GLY A 1 339 ? 14.759 35.860 -5.839 1.00 42.81 339 GLY A C 1
ATOM 2715 O O . GLY A 1 339 ? 15.059 36.977 -6.253 1.00 42.81 339 GLY A O 1
ATOM 2716 N N . LYS A 1 340 ? 13.705 35.208 -6.356 1.00 39.34 340 LYS A N 1
ATOM 2717 C CA . LYS A 1 340 ? 12.857 35.801 -7.420 1.00 39.34 340 LYS A CA 1
ATOM 2718 C C . LYS A 1 340 ? 11.382 35.931 -7.006 1.00 39.34 340 LYS A C 1
ATOM 2720 O O . LYS A 1 340 ? 10.821 35.044 -6.373 1.00 39.34 340 LYS A O 1
ATOM 2725 N N . ARG A 1 341 ? 10.785 37.097 -7.309 1.00 36.81 341 ARG A N 1
ATOM 2726 C CA . ARG A 1 341 ? 9.418 37.501 -6.915 1.00 36.81 341 ARG A CA 1
ATOM 2727 C C . ARG A 1 341 ? 8.330 36.700 -7.645 1.00 36.81 341 ARG A C 1
ATOM 2729 O O . ARG A 1 341 ? 8.542 36.202 -8.745 1.00 36.81 341 ARG A O 1
ATOM 2736 N N . ARG A 1 342 ? 7.163 36.629 -6.992 1.00 35.31 342 ARG A N 1
ATOM 2737 C CA . ARG A 1 342 ? 5.974 35.833 -7.349 1.00 35.31 342 ARG A CA 1
ATOM 2738 C C . ARG A 1 342 ? 5.376 36.205 -8.722 1.00 35.31 342 ARG A C 1
ATOM 2740 O O . ARG A 1 342 ? 5.405 37.383 -9.077 1.00 35.31 342 ARG A O 1
ATOM 2747 N N . PRO A 1 343 ? 4.779 35.242 -9.450 1.00 37.44 343 PRO A N 1
ATOM 2748 C CA . PRO A 1 343 ? 4.012 35.523 -10.662 1.00 37.44 343 PRO A CA 1
ATOM 2749 C C . PRO A 1 343 ? 2.702 36.260 -10.339 1.00 37.44 343 PRO A C 1
ATOM 2751 O O . PRO A 1 343 ? 2.091 36.031 -9.295 1.00 37.44 343 PRO A O 1
ATOM 2754 N N . HIS A 1 344 ? 2.275 37.137 -11.251 1.00 38.22 344 HIS A N 1
ATOM 2755 C CA . HIS A 1 344 ? 1.015 37.877 -11.169 1.00 38.22 344 HIS A CA 1
ATOM 2756 C C . HIS A 1 344 ? 0.093 37.399 -12.295 1.00 38.22 344 HIS A C 1
ATOM 2758 O O . HIS A 1 344 ? 0.452 37.498 -13.469 1.00 38.22 344 HIS A O 1
ATOM 2764 N N . ALA A 1 345 ? -1.080 36.872 -11.951 1.00 35.84 345 ALA A N 1
ATOM 2765 C CA . ALA A 1 345 ? -2.120 36.577 -12.930 1.00 35.84 345 ALA A CA 1
ATOM 2766 C C . ALA A 1 345 ? -2.799 37.894 -13.345 1.00 35.84 345 ALA A C 1
ATOM 2768 O O . ALA A 1 345 ? -3.162 38.695 -12.481 1.00 35.84 345 ALA A O 1
ATOM 2769 N N . MET A 1 346 ? -2.953 38.132 -14.649 1.00 31.48 346 MET A N 1
ATOM 2770 C CA . MET A 1 346 ? -3.747 39.239 -15.191 1.00 31.48 346 MET A CA 1
ATOM 2771 C C . MET A 1 346 ? -4.775 38.691 -16.175 1.00 31.48 346 MET A C 1
ATOM 2773 O O . MET A 1 346 ? -4.549 38.721 -17.378 1.00 31.48 346 MET A O 1
ATOM 2777 N N . GLY A 1 347 ? -5.902 38.214 -15.645 1.00 35.16 347 GLY A N 1
ATOM 2778 C CA . GLY A 1 347 ? -7.082 37.860 -16.434 1.00 35.16 347 GLY A CA 1
ATOM 2779 C C . GLY A 1 347 ? -6.880 36.738 -17.460 1.00 35.16 347 GLY A C 1
ATOM 2780 O O . GLY A 1 347 ? -5.768 36.295 -17.745 1.00 35.16 347 GLY A O 1
ATOM 2781 N N . ALA A 1 348 ? -8.000 36.251 -17.991 1.00 38.03 348 ALA A N 1
ATOM 2782 C CA . ALA A 1 348 ? -8.035 35.116 -18.902 1.00 38.03 348 ALA A CA 1
ATOM 2783 C C . ALA A 1 348 ? -7.091 35.341 -20.098 1.00 38.03 348 ALA A C 1
ATOM 2785 O O . ALA A 1 348 ? -7.253 36.312 -20.835 1.00 38.03 348 ALA A O 1
ATOM 2786 N N . LEU A 1 349 ? -6.148 34.410 -20.287 1.00 41.69 349 LEU A N 1
ATOM 2787 C CA . LEU A 1 349 ? -5.267 34.229 -21.456 1.00 41.69 349 LEU A CA 1
ATOM 2788 C C . LEU A 1 349 ? -3.854 34.845 -21.480 1.00 41.69 349 LEU A C 1
ATOM 2790 O O . LEU A 1 349 ? -3.224 34.778 -22.535 1.00 41.69 349 LEU A O 1
ATOM 2794 N N . THR A 1 350 ? -3.251 35.332 -20.382 1.00 32.84 350 THR A N 1
ATOM 2795 C CA . THR A 1 350 ? -1.786 35.594 -20.428 1.00 32.84 350 THR A CA 1
ATOM 2796 C C . THR A 1 350 ? -1.041 35.409 -19.100 1.00 32.84 350 THR A C 1
ATOM 2798 O O . THR A 1 350 ? -1.315 36.099 -18.123 1.00 32.84 350 THR A O 1
ATOM 2801 N N . VAL A 1 351 ? -0.001 34.562 -19.095 1.00 39.12 351 VAL A N 1
ATOM 2802 C CA . VAL A 1 351 ? 1.014 34.496 -18.025 1.00 39.12 351 VAL A CA 1
ATOM 2803 C C . VAL A 1 351 ? 2.335 35.018 -18.587 1.00 39.12 351 VAL A C 1
ATOM 2805 O O . VAL A 1 351 ? 2.870 34.467 -19.546 1.00 39.12 351 VAL A O 1
ATOM 2808 N N . SER A 1 352 ? 2.853 36.106 -18.016 1.00 38.78 352 SER A N 1
ATOM 2809 C CA . SER A 1 352 ? 4.130 36.709 -18.424 1.00 38.78 352 SER A CA 1
ATOM 2810 C C . SER A 1 352 ? 5.156 36.545 -17.306 1.00 38.78 352 SER A C 1
ATOM 2812 O O . SER A 1 352 ? 4.926 37.005 -16.190 1.00 38.78 352 SER A O 1
ATOM 2814 N N . LEU A 1 353 ? 6.298 35.923 -17.599 1.00 39.19 353 LEU A N 1
ATOM 2815 C CA . LEU A 1 353 ? 7.446 35.875 -16.693 1.00 39.19 353 LEU A CA 1
ATOM 2816 C C . LEU A 1 353 ? 8.438 36.972 -17.094 1.00 39.19 353 LEU A C 1
ATOM 2818 O O . LEU A 1 353 ? 9.015 36.931 -18.178 1.00 39.19 353 LEU A O 1
ATOM 2822 N N . LEU A 1 354 ? 8.636 37.961 -16.222 1.00 35.81 354 LEU A N 1
ATOM 2823 C CA . LEU A 1 354 ? 9.715 38.941 -16.359 1.00 35.81 354 LEU A CA 1
ATOM 2824 C C . LEU A 1 354 ? 10.958 38.398 -15.649 1.00 35.81 354 LEU A C 1
ATOM 2826 O O . LEU A 1 354 ? 11.046 38.413 -14.421 1.00 35.81 354 LEU A O 1
ATOM 2830 N N . THR A 1 355 ? 11.925 37.905 -16.420 1.00 34.91 355 THR A N 1
ATOM 2831 C CA . T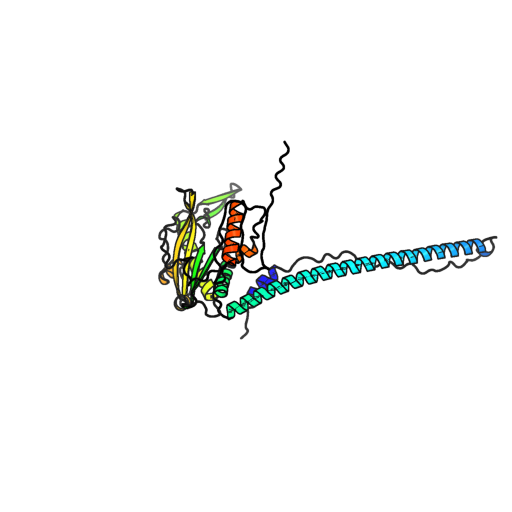HR A 1 355 ? 13.249 37.508 -15.921 1.00 34.91 355 THR A CA 1
ATOM 2832 C C . THR A 1 355 ? 14.310 38.487 -16.409 1.00 34.91 355 THR A C 1
ATOM 2834 O O . THR A 1 355 ? 14.346 38.822 -17.587 1.00 34.91 355 THR A O 1
ATOM 2837 N N . HIS A 1 356 ? 15.202 38.918 -15.516 1.00 35.84 356 HIS A N 1
ATOM 2838 C CA . HIS A 1 356 ? 16.248 39.915 -15.792 1.00 35.84 356 HIS A CA 1
ATOM 2839 C C . HIS A 1 356 ? 17.480 39.348 -16.534 1.00 35.84 356 HIS A C 1
ATOM 2841 O O . HIS A 1 356 ? 18.599 39.799 -16.309 1.00 35.84 356 HIS A O 1
ATOM 2847 N N . ASP A 1 357 ? 17.278 38.338 -17.380 1.00 34.12 357 ASP A N 1
ATOM 2848 C CA . ASP A 1 357 ? 18.339 37.599 -18.069 1.00 34.12 357 ASP A CA 1
ATOM 2849 C C . ASP A 1 357 ? 18.003 37.539 -19.574 1.00 34.12 357 ASP A C 1
ATOM 2851 O O . ASP A 1 357 ? 16.957 36.979 -19.928 1.00 34.12 357 ASP A O 1
ATOM 2855 N N . PRO A 1 358 ? 18.805 38.146 -20.472 1.00 35.94 358 PRO A N 1
ATOM 2856 C CA . PRO A 1 358 ? 18.406 38.392 -21.861 1.00 35.94 358 PRO A CA 1
ATOM 2857 C C . PRO A 1 358 ? 18.289 37.134 -22.740 1.00 35.94 358 PRO A C 1
ATOM 2859 O O . PRO A 1 358 ? 17.873 37.243 -23.890 1.00 35.94 358 PRO A O 1
ATOM 2862 N N . PHE A 1 359 ? 18.593 35.941 -22.217 1.00 35.34 359 PHE A N 1
ATOM 2863 C CA . PHE A 1 359 ? 18.565 34.684 -22.978 1.00 35.34 359 PHE A CA 1
ATOM 2864 C C . PHE A 1 359 ? 17.425 33.718 -22.608 1.00 35.34 359 PHE A C 1
ATOM 2866 O O . PHE A 1 359 ? 17.293 32.678 -23.244 1.00 35.34 359 PHE A O 1
ATOM 2873 N N . SER A 1 360 ? 16.584 34.036 -21.613 1.00 35.88 360 SER A N 1
ATOM 2874 C CA . SER A 1 360 ? 15.590 33.087 -21.063 1.00 35.88 360 SER A CA 1
ATOM 2875 C C . SER A 1 360 ? 14.146 33.610 -21.060 1.00 35.88 360 SER A C 1
ATOM 2877 O O . SER A 1 360 ? 13.399 33.373 -20.114 1.00 35.88 360 SER A O 1
ATOM 2879 N N . ALA A 1 361 ? 13.727 34.339 -22.095 1.00 32.88 361 ALA A N 1
ATOM 2880 C CA . ALA A 1 361 ? 12.339 34.783 -22.226 1.00 32.88 361 ALA A CA 1
ATOM 2881 C C . ALA A 1 361 ? 11.512 33.759 -23.027 1.00 32.88 361 ALA A C 1
ATOM 2883 O O . ALA A 1 361 ? 11.524 33.765 -24.256 1.00 32.88 361 ALA A O 1
ATOM 2884 N N . ALA A 1 362 ? 10.768 32.889 -22.339 1.00 33.62 362 ALA A N 1
ATOM 2885 C CA . ALA A 1 362 ? 9.755 32.044 -22.972 1.00 33.62 362 ALA A CA 1
ATOM 2886 C C . ALA A 1 362 ? 8.392 32.755 -22.929 1.00 33.62 362 ALA A C 1
ATOM 2888 O O . ALA A 1 362 ? 7.821 32.964 -21.859 1.00 33.62 362 ALA A O 1
ATOM 2889 N N . ARG A 1 363 ? 7.871 33.141 -24.100 1.00 34.78 363 ARG A N 1
ATOM 2890 C CA . ARG A 1 363 ? 6.539 33.743 -24.260 1.00 34.78 363 ARG A CA 1
ATOM 2891 C C . ARG A 1 363 ? 5.644 32.759 -25.012 1.00 34.78 363 ARG A C 1
ATOM 2893 O O . ARG A 1 363 ? 5.759 32.626 -26.225 1.00 34.78 363 ARG A O 1
ATOM 2900 N N . LEU A 1 364 ? 4.766 32.062 -24.295 1.00 31.70 364 LEU A N 1
ATOM 2901 C CA . LEU A 1 364 ? 3.731 31.215 -24.892 1.00 31.70 364 LEU A CA 1
ATOM 2902 C C . LEU A 1 364 ? 2.511 32.085 -25.219 1.00 31.70 364 LEU A C 1
ATOM 2904 O O . LEU A 1 364 ? 1.852 32.600 -24.320 1.00 31.70 364 LEU A O 1
ATOM 2908 N N . LEU A 1 365 ? 2.238 32.280 -26.510 1.00 30.81 365 LEU A N 1
ATOM 2909 C CA . LEU A 1 365 ? 1.038 32.950 -27.017 1.00 30.81 365 LEU A CA 1
ATOM 2910 C C . LEU A 1 365 ? 0.145 31.907 -27.688 1.00 30.81 365 LEU A C 1
ATOM 2912 O O . LEU A 1 365 ? 0.547 31.295 -28.676 1.00 30.81 365 LEU A O 1
ATOM 2916 N N . TYR A 1 366 ? -1.070 31.729 -27.173 1.00 31.02 366 TYR A N 1
ATOM 2917 C CA . TYR A 1 366 ? -2.094 30.895 -27.798 1.00 31.02 366 TYR A CA 1
ATOM 2918 C C . TYR A 1 366 ? -3.075 31.778 -28.581 1.00 31.02 366 TYR A C 1
ATOM 2920 O O . TYR A 1 366 ? -3.592 32.759 -28.047 1.00 31.02 366 TYR A O 1
ATOM 2928 N N . ARG A 1 367 ? -3.333 31.448 -29.853 1.00 26.44 367 ARG A N 1
ATOM 2929 C CA . ARG A 1 367 ? -4.302 32.142 -30.719 1.00 26.44 367 ARG A CA 1
ATOM 2930 C C . ARG A 1 367 ? -5.451 31.178 -31.024 1.00 26.44 367 ARG A C 1
ATOM 2932 O O . ARG A 1 367 ? -5.248 30.197 -31.732 1.00 26.44 367 ARG A O 1
ATOM 2939 N N . GLN A 1 368 ? -6.651 31.444 -30.506 1.00 29.44 368 GLN A N 1
ATOM 2940 C CA . GLN A 1 368 ? -7.857 30.733 -30.943 1.00 29.44 368 GLN A CA 1
ATOM 2941 C C . GLN A 1 368 ? -8.249 31.216 -32.346 1.00 29.44 368 GLN A C 1
ATOM 2943 O O . GLN A 1 368 ? -8.645 32.368 -32.514 1.00 29.44 368 GLN A O 1
ATOM 2948 N N . ASN A 1 369 ? -8.190 30.337 -33.347 1.00 27.30 369 ASN A N 1
ATOM 2949 C CA . ASN A 1 369 ? -8.923 30.542 -34.595 1.00 27.30 369 ASN A CA 1
ATOM 2950 C C . ASN A 1 369 ? -10.350 30.023 -34.402 1.00 27.30 369 ASN A C 1
ATOM 2952 O O . ASN A 1 369 ? -10.639 28.853 -34.636 1.00 27.30 369 ASN A O 1
ATOM 2956 N N . ALA A 1 370 ? -11.243 30.904 -33.956 1.00 31.11 370 ALA A N 1
ATOM 2957 C CA . ALA A 1 370 ? -12.676 30.683 -34.052 1.00 31.11 370 ALA A CA 1
ATOM 2958 C C . ALA A 1 370 ? -13.157 31.204 -35.414 1.00 31.11 370 ALA A C 1
ATOM 2960 O O . ALA A 1 370 ? -13.255 32.411 -35.625 1.00 31.11 370 ALA A O 1
ATOM 2961 N N . THR A 1 371 ? -13.477 30.307 -36.346 1.00 27.70 371 THR A N 1
ATOM 2962 C CA . THR A 1 371 ? -14.297 30.647 -37.517 1.00 27.70 371 THR A CA 1
ATOM 2963 C C . THR A 1 371 ? -15.533 29.756 -37.503 1.00 27.70 371 THR A C 1
ATOM 2965 O O . THR A 1 371 ? -15.538 28.648 -38.025 1.00 27.70 371 THR A O 1
ATOM 2968 N N . LYS A 1 372 ? -16.591 30.250 -36.850 1.00 29.78 372 LYS A N 1
ATOM 2969 C CA . LYS A 1 372 ? -17.971 29.850 -37.142 1.00 29.78 372 LYS A CA 1
ATOM 2970 C C . LYS A 1 372 ? -18.342 30.494 -38.480 1.00 29.78 372 LYS A C 1
ATOM 2972 O O . LYS A 1 372 ? -18.416 31.718 -38.549 1.00 29.78 372 LYS A O 1
ATOM 2977 N N . ILE A 1 373 ? -18.590 29.694 -39.512 1.00 29.33 373 ILE A N 1
ATOM 2978 C CA . ILE A 1 373 ? -19.446 30.100 -40.633 1.00 29.33 373 ILE A CA 1
ATOM 2979 C C . ILE A 1 373 ? -20.803 29.437 -40.391 1.00 29.33 373 ILE A C 1
ATOM 2981 O O . ILE A 1 373 ? -20.859 28.280 -39.975 1.00 29.33 373 ILE A O 1
ATOM 2985 N N . ARG A 1 374 ? -21.847 30.259 -40.525 1.00 33.59 374 ARG A N 1
ATOM 2986 C CA . ARG A 1 374 ? -23.269 29.927 -40.398 1.00 33.59 374 ARG A CA 1
ATOM 2987 C C . ARG A 1 374 ? -23.704 28.782 -41.297 1.00 33.59 374 ARG A C 1
ATOM 2989 O O . ARG A 1 374 ? -23.154 28.697 -42.415 1.00 33.59 374 ARG A O 1
#